Protein AF-A0A7V9J5T4-F1 (afdb_monomer)

Foldseek 3Di:
DDDDDDDDDDDDDDDDDDDDDDDDDDDDDDDDDDPDDDPPPDPDDDPQVQQVVLVCQLQVCLQVLNVVSNCVQALEDDPCSNVQSVVQCVQQQFPTKHKAWDGWDDDDQKIKIKIWIWTQGAQLGIDIDIAIWIKGWAQGDDPDDPDDPPDDDDDDDDDDDDDDDDDDPPPPPPRHTGIGTHDDVRRVPVPDHPQKHKHKDKAFADFAAAAEQVRHGCDDPPHDDQLLCDAPAVADKDFDACVRQVVVDHNRDHRDIAGPDHVRNVCGCQRRWGIKMWMFMAGNVRHGDDTPDIRPTGHHDHHYAHEDRVVAVVQQVVCVPDPDWDWDWDAPVVVRGTHYTGIPVSHDDRCHPPNDDDPPPVCVVVVVVVCVVVVDDQPRWDAFAQWDADPNDIDGDDVSDGDGIHD

Structure (mmCIF, N/CA/C/O backbone):
data_AF-A0A7V9J5T4-F1
#
_entry.id   AF-A0A7V9J5T4-F1
#
loop_
_atom_site.group_PDB
_atom_site.id
_atom_site.type_symbol
_atom_site.label_atom_id
_atom_site.label_alt_id
_atom_site.label_comp_id
_atom_site.label_asym_id
_atom_site.label_entity_id
_atom_site.label_seq_id
_atom_site.pdbx_PDB_ins_code
_atom_site.Cartn_x
_atom_site.Cartn_y
_atom_site.Cartn_z
_atom_site.occupancy
_atom_site.B_iso_or_equiv
_atom_site.auth_seq_id
_atom_site.auth_comp_id
_atom_site.auth_asym_id
_atom_site.auth_atom_id
_atom_site.pdbx_PDB_model_num
ATOM 1 N N . MET A 1 1 ? 25.854 46.232 -22.221 1.00 40.38 1 MET A N 1
ATOM 2 C CA . MET A 1 1 ? 24.834 47.131 -22.805 1.00 40.38 1 MET A CA 1
ATOM 3 C C . MET A 1 1 ? 23.547 46.991 -22.002 1.00 40.38 1 MET A C 1
ATOM 5 O O . MET A 1 1 ? 22.936 45.937 -22.045 1.00 40.38 1 MET A O 1
ATOM 9 N N . GLN A 1 2 ? 23.178 48.015 -21.228 1.00 36.19 2 GLN A N 1
ATOM 10 C CA . GLN A 1 2 ? 21.857 48.135 -20.599 1.00 36.19 2 GLN A CA 1
ATOM 11 C C . GLN A 1 2 ? 20.862 48.710 -21.616 1.00 36.19 2 GLN A C 1
ATOM 13 O O . GLN A 1 2 ? 21.178 49.712 -22.258 1.00 36.19 2 GLN A O 1
ATOM 18 N N . ARG A 1 3 ? 19.644 48.161 -21.698 1.00 32.38 3 ARG A N 1
ATOM 19 C CA . ARG A 1 3 ? 18.469 48.907 -22.174 1.00 32.38 3 ARG A CA 1
ATOM 20 C C . ARG A 1 3 ? 17.212 48.546 -21.379 1.00 32.38 3 ARG A C 1
ATOM 22 O O . ARG A 1 3 ? 16.911 47.384 -21.146 1.00 32.38 3 ARG A O 1
ATOM 29 N N . LYS A 1 4 ? 16.540 49.627 -20.977 1.00 33.69 4 LYS A N 1
ATOM 30 C CA . LYS A 1 4 ? 15.229 49.784 -20.332 1.00 33.69 4 LYS A CA 1
ATOM 31 C C . LYS A 1 4 ? 14.062 49.532 -21.301 1.00 33.69 4 LYS A C 1
ATOM 33 O O . LYS A 1 4 ? 14.189 49.834 -22.484 1.00 33.69 4 LYS A O 1
ATOM 38 N N . GLY A 1 5 ? 12.900 49.203 -20.729 1.00 31.53 5 GLY A N 1
ATOM 39 C CA . GLY A 1 5 ? 11.541 49.391 -21.280 1.00 31.53 5 GLY A CA 1
ATOM 40 C C . GLY A 1 5 ? 10.521 48.630 -20.415 1.00 31.53 5 GLY A C 1
ATOM 41 O O . GLY A 1 5 ? 10.559 47.413 -20.413 1.00 31.53 5 GLY A O 1
ATOM 42 N N . HIS A 1 6 ? 9.885 49.256 -19.415 1.00 32.28 6 HIS A N 1
ATOM 43 C CA . HIS A 1 6 ? 8.589 49.974 -19.424 1.00 32.28 6 HIS A CA 1
ATOM 44 C C . HIS A 1 6 ? 7.324 49.095 -19.512 1.00 32.28 6 HIS A C 1
ATOM 46 O O . HIS A 1 6 ? 7.025 48.559 -20.568 1.00 32.28 6 HIS A O 1
ATOM 52 N N . GLY A 1 7 ? 6.518 49.151 -18.438 1.00 29.00 7 GLY A N 1
ATOM 53 C CA . GLY A 1 7 ? 5.102 49.544 -18.513 1.00 29.00 7 GLY A CA 1
ATOM 54 C C . GLY A 1 7 ? 4.046 48.434 -18.468 1.00 29.00 7 GLY A C 1
ATOM 55 O O . GLY A 1 7 ? 3.905 47.678 -19.417 1.00 29.00 7 GLY A O 1
ATOM 56 N N . GLY A 1 8 ? 3.224 48.426 -17.412 1.00 29.02 8 GLY A N 1
ATOM 57 C CA . GLY A 1 8 ? 1.979 47.650 -17.356 1.00 29.02 8 GLY A CA 1
ATOM 58 C C . GLY A 1 8 ? 1.324 47.681 -15.975 1.00 29.02 8 GLY A C 1
ATOM 59 O O . GLY A 1 8 ? 1.499 46.760 -15.189 1.00 29.02 8 GLY A O 1
ATOM 60 N N . ALA A 1 9 ? 0.609 48.766 -15.670 1.00 32.34 9 ALA A N 1
ATOM 61 C CA . ALA A 1 9 ? -0.185 48.938 -14.455 1.00 32.34 9 ALA A CA 1
ATOM 62 C C . ALA A 1 9 ? -1.598 48.352 -14.635 1.00 32.34 9 ALA A C 1
ATOM 64 O O . ALA A 1 9 ? -2.225 48.584 -15.666 1.00 32.34 9 ALA A O 1
ATOM 65 N N . SER A 1 10 ? -2.117 47.657 -13.617 1.00 33.75 10 SER A N 1
ATOM 66 C CA . SER A 1 10 ? -3.553 47.395 -13.442 1.00 33.75 10 SER A CA 1
ATOM 67 C C . SER A 1 10 ? -4.063 48.214 -12.264 1.00 33.75 10 SER A C 1
ATOM 69 O O . SER A 1 10 ? -3.508 48.147 -11.169 1.00 33.75 10 SER A O 1
ATOM 71 N N . GLY A 1 11 ? -5.096 49.015 -12.515 1.00 29.91 11 GLY A N 1
ATOM 72 C CA . GLY A 1 11 ? -5.826 49.757 -11.497 1.00 29.91 11 GLY A CA 1
ATOM 73 C C . GLY A 1 11 ? -7.038 48.975 -10.999 1.00 29.91 11 GLY A C 1
ATOM 74 O O . GLY A 1 11 ? -7.661 48.236 -11.756 1.00 29.91 11 GLY A O 1
ATOM 75 N N . SER A 1 12 ? -7.410 49.200 -9.743 1.00 31.86 12 SER A N 1
ATOM 76 C CA . SER A 1 12 ? -8.804 49.118 -9.318 1.00 31.86 12 SER A CA 1
ATOM 77 C C . SER A 1 12 ? -9.057 50.171 -8.242 1.00 31.86 12 SER A C 1
ATOM 79 O O . SER A 1 12 ? -8.217 50.407 -7.372 1.00 31.86 12 SER A O 1
ATOM 81 N N . LEU A 1 13 ? -10.178 50.870 -8.401 1.00 30.12 13 LEU A N 1
ATOM 82 C CA . LEU A 1 13 ? -10.590 52.045 -7.645 1.00 30.12 13 LEU A CA 1
ATOM 83 C C . LEU A 1 13 ? -10.980 51.686 -6.205 1.00 30.12 13 LEU A C 1
ATOM 85 O O . LEU A 1 13 ? -11.769 50.773 -5.983 1.00 30.12 13 LEU A O 1
ATOM 89 N N . VAL A 1 14 ? -10.523 52.494 -5.248 1.00 30.91 14 VAL A N 1
ATOM 90 C CA . VAL A 1 14 ? -11.114 52.599 -3.907 1.00 30.91 14 VAL A CA 1
ATOM 91 C C . VAL A 1 14 ? -11.669 54.012 -3.770 1.00 30.91 14 VAL A C 1
ATOM 93 O O . VAL A 1 14 ? -10.933 54.994 -3.859 1.00 30.91 14 VAL A O 1
ATOM 96 N N . THR A 1 15 ? -12.985 54.113 -3.613 1.00 30.33 15 THR A N 1
ATOM 97 C CA . THR A 1 15 ? -13.700 55.376 -3.424 1.00 30.33 15 THR A CA 1
ATOM 98 C C . THR A 1 15 ? -13.662 55.780 -1.953 1.00 30.33 15 THR A C 1
ATOM 100 O O . THR A 1 15 ? -14.190 55.088 -1.088 1.00 30.33 15 THR A O 1
ATOM 103 N N . THR A 1 16 ? -13.054 56.933 -1.692 1.00 31.06 16 THR A N 1
ATOM 104 C CA . THR A 1 16 ? -13.080 57.664 -0.422 1.00 31.06 16 THR A CA 1
ATOM 105 C C . THR A 1 16 ? -14.406 58.409 -0.257 1.00 31.06 16 THR A C 1
ATOM 107 O O . THR A 1 16 ? -14.819 59.121 -1.171 1.00 31.06 16 THR A O 1
ATOM 110 N N . VAL A 1 17 ? -15.005 58.364 0.938 1.00 31.02 17 VAL A N 1
ATOM 111 C CA . VAL A 1 17 ? -15.858 59.452 1.443 1.00 31.02 17 VAL A CA 1
ATOM 112 C C . VAL A 1 17 ? -15.347 59.877 2.820 1.00 31.02 17 VAL A C 1
ATOM 114 O O . VAL A 1 17 ? -15.191 59.071 3.732 1.00 31.02 17 VAL A O 1
ATOM 117 N N . VAL A 1 18 ? -15.037 61.168 2.902 1.00 31.66 18 VAL A N 1
ATOM 118 C CA . VAL A 1 18 ? -14.583 61.951 4.058 1.00 31.66 18 VAL A CA 1
ATOM 119 C C . VAL A 1 18 ? -15.793 62.364 4.900 1.00 31.66 18 VAL A C 1
ATOM 121 O O . VAL A 1 18 ? -16.832 62.685 4.327 1.00 31.66 18 VAL A O 1
ATOM 124 N N . GLY A 1 19 ? -15.649 62.492 6.225 1.00 28.70 19 GLY A N 1
ATOM 125 C CA . GLY A 1 19 ? -16.577 63.341 6.982 1.00 28.70 19 GLY A CA 1
ATOM 126 C C . GLY A 1 19 ? -16.552 63.221 8.502 1.00 28.70 19 GLY A C 1
ATOM 127 O O . GLY A 1 19 ? -17.302 62.449 9.076 1.00 28.70 19 GLY A O 1
ATOM 128 N N . ALA A 1 20 ? -15.706 64.050 9.110 1.00 32.12 20 ALA A N 1
ATOM 129 C CA . ALA A 1 20 ? -15.640 64.494 10.504 1.00 32.12 20 ALA A CA 1
ATOM 130 C C . ALA A 1 20 ? -16.955 64.581 11.314 1.00 32.12 20 ALA A C 1
ATOM 132 O O . ALA A 1 20 ? -17.995 64.980 10.797 1.00 32.12 20 ALA A O 1
ATOM 133 N N . GLY A 1 21 ? -16.840 64.399 12.638 1.00 29.00 21 GLY A N 1
ATOM 134 C CA . GLY A 1 21 ? -17.819 64.922 13.597 1.00 29.00 21 GLY A CA 1
ATOM 135 C C . GLY A 1 21 ? -17.748 64.293 14.988 1.00 29.00 21 GLY A C 1
ATOM 136 O O . GLY A 1 21 ? -18.570 63.449 15.319 1.00 29.00 21 GLY A O 1
ATOM 137 N N . VAL A 1 22 ? -16.793 64.713 15.824 1.00 34.72 22 VAL A N 1
ATOM 138 C CA . VAL A 1 22 ? -16.816 64.421 17.269 1.00 34.72 22 VAL A CA 1
ATOM 139 C C . VAL A 1 22 ? -17.774 65.411 17.932 1.00 34.72 22 VAL A C 1
ATOM 141 O O . VAL A 1 22 ? -17.474 66.601 18.005 1.00 34.72 22 VAL A O 1
ATOM 144 N N . ALA A 1 23 ? -18.917 64.926 18.414 1.00 32.91 23 ALA A N 1
ATOM 145 C CA . ALA A 1 23 ? -19.819 65.670 19.286 1.00 32.91 23 ALA A CA 1
ATOM 146 C C . ALA A 1 23 ? -19.984 64.895 20.598 1.00 32.91 23 ALA A C 1
ATOM 148 O O . ALA A 1 23 ? -20.466 63.764 20.615 1.00 32.91 23 ALA A O 1
ATOM 149 N N . ALA A 1 24 ? -19.537 65.509 21.692 1.00 38.88 24 ALA A N 1
ATOM 150 C CA . ALA A 1 24 ? -19.714 65.011 23.046 1.00 38.88 24 ALA A CA 1
ATOM 151 C C . ALA A 1 24 ? -21.209 65.012 23.406 1.00 38.88 24 ALA A C 1
ATOM 153 O O . ALA A 1 24 ? -21.842 66.068 23.393 1.00 38.88 24 ALA A O 1
ATOM 154 N N . LEU A 1 25 ? -21.762 63.839 23.729 1.00 30.66 25 LEU A N 1
ATOM 155 C CA . LEU A 1 25 ? -23.130 63.695 24.218 1.00 30.66 25 LEU A CA 1
ATOM 156 C C . LEU A 1 25 ? -23.109 63.256 25.685 1.00 30.66 25 LEU A C 1
ATOM 158 O O . LEU A 1 25 ? -22.592 62.198 26.039 1.00 30.66 25 LEU A O 1
ATOM 162 N N . SER A 1 26 ? -23.659 64.122 26.526 1.00 32.84 26 SER A N 1
ATOM 163 C CA . SER A 1 26 ? -23.824 63.969 27.965 1.00 32.84 26 SER A CA 1
ATOM 164 C C . SER A 1 26 ? -24.678 62.744 28.317 1.00 32.84 26 SER A C 1
ATOM 166 O O . SER A 1 26 ? -25.794 62.594 27.823 1.00 32.84 26 SER A O 1
ATOM 168 N N . LEU A 1 27 ? -24.171 61.897 29.216 1.00 33.09 27 LEU A N 1
ATOM 169 C CA . LEU A 1 27 ? -24.907 60.795 29.840 1.00 33.09 27 LEU A CA 1
ATOM 170 C C . LEU A 1 27 ? -25.999 61.345 30.771 1.00 33.09 27 LEU A C 1
ATOM 172 O O . LEU A 1 27 ? -25.713 61.842 31.859 1.00 33.09 27 LEU A O 1
ATOM 176 N N . LEU A 1 28 ? -27.255 61.226 30.343 1.00 33.97 28 LEU A N 1
ATOM 177 C CA . LEU A 1 28 ? -28.441 61.361 31.186 1.00 33.97 28 LEU A CA 1
ATOM 178 C C . LEU A 1 28 ? -28.850 59.948 31.618 1.00 33.97 28 LEU A C 1
ATOM 180 O O . LEU A 1 28 ? -29.385 59.172 30.830 1.00 33.97 28 LEU A O 1
ATOM 184 N N . VAL A 1 29 ? -28.539 59.594 32.865 1.00 38.50 29 VAL A N 1
ATOM 185 C CA . VAL A 1 29 ? -28.971 58.336 33.486 1.00 38.50 29 VAL A CA 1
ATOM 186 C C . VAL A 1 29 ? -30.440 58.485 33.880 1.00 38.50 29 VAL A C 1
ATOM 188 O O . VAL A 1 29 ? -30.763 59.223 34.808 1.00 38.50 29 VAL A O 1
ATOM 191 N N . ALA A 1 30 ? -31.330 57.790 33.174 1.00 35.50 30 ALA A N 1
ATOM 192 C CA . ALA A 1 30 ? -32.702 57.559 33.614 1.00 35.50 30 ALA A CA 1
ATOM 193 C C . ALA A 1 30 ? -32.767 56.213 34.362 1.00 35.50 30 ALA A C 1
ATOM 195 O O . ALA A 1 30 ? -32.236 55.223 33.852 1.00 35.50 30 ALA A O 1
ATOM 196 N N . PRO A 1 31 ? -33.399 56.123 35.545 1.00 40.50 31 PRO A N 1
ATOM 197 C CA . PRO A 1 31 ? -33.589 54.843 36.212 1.00 40.50 31 PRO A CA 1
ATOM 198 C C . PRO A 1 31 ? -34.673 54.038 35.479 1.00 40.50 31 PRO A C 1
ATOM 200 O O . PRO A 1 31 ? -35.858 54.360 35.565 1.00 40.50 31 PRO A O 1
ATOM 203 N N . LEU A 1 32 ? -34.280 52.978 34.763 1.00 38.97 32 LEU A N 1
ATOM 204 C CA . LEU A 1 32 ? -35.211 51.907 34.408 1.00 38.97 32 LEU A CA 1
ATOM 205 C C . LEU A 1 32 ? -35.522 51.111 35.677 1.00 38.97 32 LEU A C 1
ATOM 207 O O . LEU A 1 32 ? -34.650 50.457 36.249 1.00 38.97 32 LEU A O 1
ATOM 211 N N . ALA A 1 33 ? -36.779 51.158 36.107 1.00 43.09 33 ALA A N 1
ATOM 212 C CA . ALA A 1 33 ? -37.317 50.208 37.062 1.00 43.09 33 ALA A CA 1
ATOM 213 C C . ALA A 1 33 ? -37.280 48.808 36.425 1.00 43.09 33 ALA A C 1
ATOM 215 O O . ALA A 1 33 ? -38.073 48.504 35.536 1.00 43.09 33 ALA A O 1
ATOM 216 N N . MET A 1 34 ? -36.339 47.966 36.857 1.00 39.31 34 MET A N 1
ATOM 217 C CA . MET A 1 34 ? -36.340 46.545 36.522 1.00 39.31 34 MET A CA 1
ATOM 218 C C . MET A 1 34 ? -37.432 45.855 37.337 1.00 39.31 34 MET A C 1
ATOM 220 O O . MET A 1 34 ? -37.253 45.539 38.511 1.00 39.31 34 MET A O 1
ATOM 224 N N . THR A 1 35 ? -38.585 45.621 36.721 1.00 44.94 35 THR A N 1
ATOM 225 C CA . THR A 1 35 ? -39.507 44.588 37.190 1.00 44.94 35 THR A CA 1
ATOM 226 C C . THR A 1 35 ? -38.848 43.238 36.932 1.00 44.94 35 THR A C 1
ATOM 228 O O . THR A 1 35 ? -38.707 42.829 35.783 1.00 44.94 35 THR A O 1
ATOM 231 N N . ALA A 1 36 ? -38.399 42.568 37.992 1.00 41.38 36 ALA A N 1
ATOM 232 C CA . ALA A 1 36 ? -37.922 41.194 37.920 1.00 41.38 36 ALA A CA 1
ATOM 233 C C . ALA A 1 36 ? -39.091 40.276 37.523 1.00 41.38 36 ALA A C 1
ATOM 235 O O . ALA A 1 36 ? -39.913 39.902 38.362 1.00 41.38 36 ALA A O 1
ATOM 236 N N . GLU A 1 37 ? -39.191 39.929 36.241 1.00 44.75 37 GLU A N 1
ATOM 237 C CA . GLU A 1 37 ? -39.992 38.784 35.817 1.00 44.75 37 GLU A CA 1
ATOM 238 C C . GLU A 1 37 ? -39.355 37.522 36.414 1.00 44.75 37 GLU A C 1
ATOM 240 O O . GLU A 1 37 ? -38.145 37.305 36.319 1.00 44.75 37 GLU A O 1
ATOM 245 N N . ARG A 1 38 ? -40.162 36.711 37.110 1.00 46.47 38 ARG A N 1
ATOM 246 C CA . ARG A 1 38 ? -39.708 35.432 37.675 1.00 46.47 38 ARG A CA 1
ATOM 247 C C . ARG A 1 38 ? -39.163 34.575 36.524 1.00 46.47 38 ARG A C 1
ATOM 249 O O . ARG A 1 38 ? -39.850 34.486 35.506 1.00 46.47 38 ARG A O 1
ATOM 256 N N . PRO A 1 39 ? -37.998 33.916 36.668 1.00 49.41 39 PRO A N 1
ATOM 257 C CA . PRO A 1 39 ? -37.514 33.002 35.645 1.00 49.41 39 PRO A CA 1
ATOM 258 C C . PRO A 1 39 ? -38.577 31.925 35.412 1.00 49.41 39 PRO A C 1
ATOM 260 O O . PRO A 1 39 ? -38.929 31.173 36.323 1.00 49.41 39 PRO A O 1
ATOM 263 N N . VAL A 1 40 ? -39.139 31.895 34.20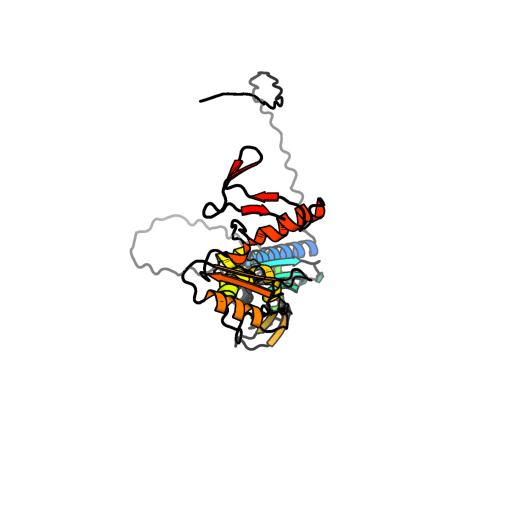4 1.00 52.97 40 VAL A N 1
ATOM 264 C CA . VAL A 1 40 ? -39.982 30.790 33.749 1.00 52.97 40 VAL A CA 1
ATOM 265 C C . VAL A 1 40 ? -39.062 29.578 33.669 1.00 52.97 40 VAL A C 1
ATOM 267 O O . VAL A 1 40 ? -38.124 29.568 32.877 1.00 52.97 40 VAL A O 1
ATOM 270 N N . ALA A 1 41 ? -39.282 28.593 34.539 1.00 53.06 41 ALA A N 1
ATOM 271 C CA . ALA A 1 41 ? -38.525 27.351 34.523 1.00 53.06 41 ALA A CA 1
ATOM 272 C C . ALA A 1 41 ? -38.708 26.680 33.156 1.00 53.06 41 ALA A C 1
ATOM 274 O O . ALA A 1 41 ? -39.831 26.346 32.771 1.00 53.06 41 ALA A O 1
ATOM 275 N N . THR A 1 42 ? -37.616 26.514 32.411 1.00 57.47 42 THR A N 1
ATOM 276 C CA . THR A 1 42 ? -37.603 25.735 31.174 1.00 57.47 42 THR A CA 1
ATOM 277 C C . THR A 1 42 ? -38.131 24.333 31.499 1.00 57.47 42 THR A C 1
ATOM 279 O O . THR A 1 42 ? -37.640 23.731 32.460 1.00 57.47 42 THR A O 1
ATOM 282 N N . PRO A 1 43 ? -39.138 23.802 30.780 1.00 65.44 43 PRO A N 1
ATOM 283 C CA . PRO A 1 43 ? -39.606 22.445 31.030 1.00 65.44 43 PRO A CA 1
ATOM 284 C C . PRO A 1 43 ? -38.436 21.475 30.855 1.00 65.44 43 PRO A C 1
ATOM 286 O O . PRO A 1 43 ? -37.651 21.608 29.913 1.00 65.44 43 PRO A O 1
ATOM 289 N N . ALA A 1 44 ? -38.302 20.530 31.787 1.00 67.69 44 ALA A N 1
ATOM 290 C CA . ALA A 1 44 ? -37.254 19.521 31.731 1.00 67.69 44 ALA A CA 1
ATOM 291 C C . ALA A 1 44 ? -37.314 18.777 30.382 1.00 67.69 44 ALA A C 1
ATOM 293 O O . ALA A 1 44 ? -38.416 18.508 29.886 1.00 67.69 44 ALA A O 1
ATOM 294 N N . PRO A 1 45 ? -36.159 18.461 29.770 1.00 77.94 45 PRO A N 1
ATOM 295 C CA . PRO A 1 45 ? -36.130 17.739 28.506 1.00 77.94 45 PRO A CA 1
ATOM 296 C C . PRO A 1 45 ? -36.859 16.399 28.643 1.00 77.94 45 PRO A C 1
ATOM 298 O O . PRO A 1 45 ? -36.844 15.771 29.703 1.00 77.94 45 PRO A O 1
ATOM 301 N N . SER A 1 46 ? -37.492 15.945 27.557 1.00 87.38 46 SER A N 1
ATOM 302 C CA . SER A 1 46 ? -38.068 14.597 27.535 1.00 87.38 46 SER A CA 1
ATOM 303 C C . SER A 1 46 ? -36.982 13.546 27.824 1.00 87.38 46 SER A C 1
ATOM 305 O O . SER A 1 46 ? -35.820 13.777 27.469 1.00 87.38 46 SER A O 1
ATOM 307 N N . PRO A 1 47 ? -37.325 12.380 28.405 1.00 88.31 47 PRO A N 1
ATOM 308 C CA . PRO A 1 47 ? -36.350 11.322 28.667 1.00 88.31 47 PRO A CA 1
ATOM 309 C C . PRO A 1 47 ? -35.526 10.944 27.432 1.00 88.31 47 PRO A C 1
ATOM 311 O O . PRO A 1 47 ? -34.317 10.789 27.537 1.00 88.31 47 PRO A O 1
ATOM 314 N N . ALA A 1 48 ? -36.147 10.898 26.249 1.00 91.56 48 ALA A N 1
ATOM 315 C CA . ALA A 1 48 ? -35.450 10.627 24.994 1.00 91.56 48 A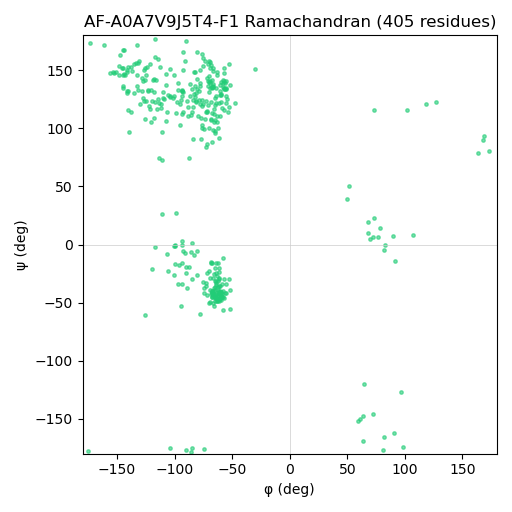LA A CA 1
ATOM 316 C C . ALA A 1 48 ? -34.379 11.685 24.668 1.00 91.56 48 ALA A C 1
ATOM 318 O O . ALA A 1 48 ? -33.272 11.329 24.281 1.00 91.56 48 ALA A O 1
ATOM 319 N N . VAL A 1 49 ? -34.672 12.974 24.872 1.00 93.19 49 VAL A N 1
ATOM 320 C CA . VAL A 1 49 ? -33.703 14.065 24.646 1.00 93.19 49 VAL A CA 1
ATOM 321 C C . VAL A 1 49 ? -32.561 14.006 25.663 1.00 93.19 49 VAL A C 1
ATOM 323 O O . VAL A 1 49 ? -31.408 14.209 25.298 1.00 93.19 49 VAL A O 1
ATOM 326 N N . ALA A 1 50 ? -32.861 13.699 26.927 1.00 93.19 50 ALA A N 1
ATOM 327 C CA . ALA A 1 50 ? -31.837 13.564 27.961 1.00 93.19 50 ALA A CA 1
ATOM 328 C C . ALA A 1 50 ? -30.910 12.361 27.706 1.00 93.19 50 ALA A C 1
ATOM 330 O O . ALA A 1 50 ? -29.694 12.497 27.805 1.00 93.19 50 ALA A O 1
ATOM 331 N N . VAL A 1 51 ? -31.473 11.207 27.331 1.00 95.94 51 VAL A N 1
ATOM 332 C CA . VAL A 1 51 ? -30.716 9.998 26.965 1.00 95.94 51 VAL A CA 1
ATOM 333 C C . VAL A 1 51 ? -29.848 10.248 25.733 1.00 95.94 51 VAL A C 1
ATOM 335 O O . VAL A 1 51 ? -28.665 9.915 25.757 1.00 95.94 51 VAL A O 1
ATOM 338 N N . ALA A 1 52 ? -30.404 10.871 24.687 1.00 96.56 52 ALA A N 1
ATOM 339 C CA . ALA A 1 52 ? -29.648 11.224 23.486 1.00 96.56 52 ALA A CA 1
ATOM 340 C C . ALA A 1 52 ? -28.454 12.127 23.821 1.00 96.56 52 ALA A C 1
ATOM 342 O O . ALA A 1 52 ? -27.343 11.833 23.402 1.00 96.56 52 ALA A O 1
ATOM 343 N N . ALA A 1 53 ? -28.650 13.155 24.655 1.00 96.56 53 ALA A N 1
ATOM 344 C CA . ALA A 1 53 ? -27.573 14.057 25.055 1.00 96.56 53 ALA A CA 1
ATOM 345 C C . ALA A 1 53 ? -26.439 13.344 25.818 1.00 96.56 53 ALA A C 1
ATOM 347 O O . ALA A 1 53 ? -25.267 13.642 25.593 1.00 96.56 53 ALA A O 1
ATOM 348 N N . VAL A 1 54 ? -26.765 12.390 26.703 1.00 97.06 54 VAL A N 1
ATOM 3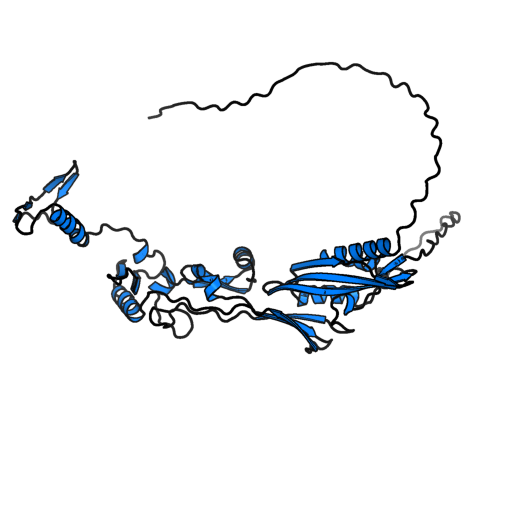49 C CA . VAL A 1 54 ? -25.747 11.593 27.414 1.00 97.06 54 VAL A CA 1
ATOM 350 C C . VAL A 1 54 ? -24.998 10.680 26.445 1.00 97.06 54 VAL A C 1
ATOM 352 O O . VAL A 1 54 ? -23.771 10.632 26.492 1.00 97.06 54 VAL A O 1
ATOM 355 N N . ALA A 1 55 ? -25.708 9.995 25.547 1.00 98.12 55 ALA A N 1
ATOM 356 C CA . ALA A 1 55 ? -25.087 9.116 24.561 1.00 98.12 55 ALA A CA 1
ATOM 357 C C . ALA A 1 55 ? -24.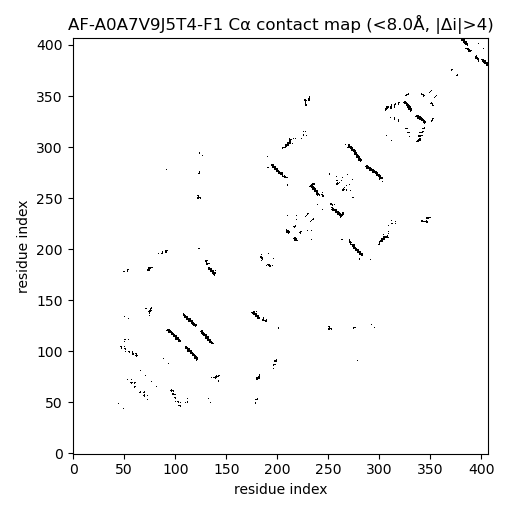205 9.887 23.565 1.00 98.12 55 ALA A C 1
ATOM 359 O O . ALA A 1 55 ? -23.069 9.489 23.331 1.00 98.12 55 ALA A O 1
ATOM 360 N N . GLU A 1 56 ? -24.674 11.018 23.030 1.00 98.25 56 GLU A N 1
ATOM 361 C CA . GLU A 1 56 ? -23.890 11.911 22.165 1.00 98.25 56 GLU A CA 1
ATOM 362 C C . GLU A 1 56 ? -22.643 12.445 22.879 1.00 98.25 56 GLU A C 1
ATOM 364 O O . GLU A 1 56 ? -21.554 12.459 22.304 1.00 98.25 56 GLU A O 1
ATOM 369 N N . GLY A 1 57 ? -22.783 12.847 24.147 1.00 98.19 57 GLY A N 1
ATOM 370 C CA . GLY A 1 57 ? -21.664 13.293 24.973 1.00 98.19 57 GLY A CA 1
ATOM 371 C C . GLY A 1 57 ? -20.621 12.195 25.183 1.00 98.19 57 GLY A C 1
ATOM 372 O O . GLY A 1 57 ? -19.431 12.440 24.982 1.00 98.19 57 GLY A O 1
ATOM 373 N N . TYR A 1 58 ? -21.066 10.984 25.531 1.00 98.44 58 TYR A N 1
ATOM 374 C CA . TYR A 1 58 ? -20.199 9.831 25.774 1.00 98.44 58 TYR A CA 1
ATOM 375 C C . TYR A 1 58 ? -19.487 9.375 24.496 1.00 98.44 58 TYR A C 1
ATOM 377 O O . TYR A 1 58 ? -18.261 9.320 24.464 1.00 98.44 58 TYR A O 1
ATOM 385 N N . LEU A 1 59 ? -20.232 9.120 23.417 1.00 98.50 59 LEU A N 1
ATOM 386 C CA . LEU A 1 59 ? -19.683 8.674 22.132 1.00 98.50 59 LEU A CA 1
ATOM 387 C C . LEU A 1 59 ? -18.784 9.737 21.491 1.00 98.50 59 LEU A C 1
ATOM 389 O O . LEU A 1 59 ? -17.749 9.418 20.908 1.00 98.50 59 LEU A O 1
ATOM 393 N N . GLY A 1 60 ? -19.145 11.014 21.634 1.00 98.31 60 GLY A N 1
ATOM 394 C CA . GLY A 1 60 ? -18.314 12.122 21.186 1.00 98.31 60 GLY A CA 1
ATOM 395 C C . GLY A 1 60 ? -17.005 12.226 21.971 1.00 98.31 60 GLY A C 1
ATOM 396 O O . GLY A 1 60 ? -15.971 12.517 21.374 1.00 98.31 60 GLY A O 1
ATOM 397 N N . ALA A 1 61 ? -17.032 12.005 23.290 1.00 98.25 61 ALA A N 1
ATOM 398 C CA . ALA A 1 61 ? -15.824 11.941 24.113 1.00 98.25 61 ALA A CA 1
ATOM 399 C C . ALA A 1 61 ? -14.952 10.736 23.739 1.00 98.25 61 ALA A C 1
ATOM 401 O O . ALA A 1 61 ? -13.749 10.904 23.541 1.00 98.25 61 ALA A O 1
ATOM 402 N N . TRP A 1 62 ? -15.565 9.570 23.522 1.00 98.00 62 TRP A N 1
ATOM 403 C CA . TRP A 1 62 ? -14.866 8.362 23.092 1.00 98.00 62 TRP A CA 1
ATOM 404 C C . TRP A 1 62 ? -14.161 8.540 21.747 1.00 98.00 62 TRP A C 1
ATOM 406 O O . TRP A 1 62 ? -12.971 8.260 21.641 1.00 98.00 62 TRP A O 1
ATOM 416 N N . GLY A 1 63 ? -14.828 9.126 20.748 1.00 97.62 63 GLY A N 1
ATOM 417 C CA . GLY A 1 63 ? -14.204 9.424 19.451 1.00 97.62 63 GLY A CA 1
ATOM 418 C C . GLY A 1 63 ? -13.028 10.413 19.518 1.00 97.62 63 GLY A C 1
ATOM 419 O O . GLY A 1 63 ? -12.255 10.508 18.572 1.00 97.62 63 GLY A O 1
ATOM 420 N N . ARG A 1 64 ? -12.872 11.157 20.624 1.00 97.31 64 ARG A N 1
ATOM 421 C CA . ARG A 1 64 ? -11.721 12.044 20.880 1.00 97.31 64 ARG A CA 1
ATOM 422 C C . ARG A 1 64 ? -10.668 11.427 21.810 1.00 97.31 64 ARG A C 1
ATOM 424 O O . ARG A 1 64 ? -9.695 12.108 22.115 1.00 97.31 64 ARG A O 1
ATOM 431 N N . GLY A 1 65 ? -10.880 10.203 22.297 1.00 96.56 65 GLY A N 1
ATOM 432 C CA . GLY A 1 65 ? -10.035 9.580 23.320 1.00 96.56 65 GLY A CA 1
ATOM 433 C C . GLY A 1 65 ? -10.127 10.247 24.700 1.00 96.56 65 GLY A C 1
ATOM 434 O O . GLY A 1 65 ? -9.228 10.100 25.519 1.00 96.56 65 GLY A O 1
ATOM 435 N N . ASP A 1 66 ? -11.188 11.011 24.976 1.00 97.44 66 ASP A N 1
ATOM 436 C CA . ASP A 1 66 ? -11.366 11.727 26.244 1.00 97.44 66 ASP A CA 1
ATOM 437 C C . ASP A 1 66 ? -12.048 10.828 27.289 1.00 97.44 66 ASP A C 1
ATOM 439 O O . ASP A 1 66 ? -13.236 10.976 27.601 1.00 97.44 66 ASP A O 1
ATOM 443 N N . LEU A 1 67 ? -11.274 9.876 27.825 1.00 95.56 67 LEU A N 1
ATOM 444 C CA . LEU A 1 67 ? -11.744 8.911 28.828 1.00 95.56 67 LEU A CA 1
ATOM 445 C C . LEU A 1 67 ? -12.220 9.597 30.117 1.00 95.56 67 LEU A C 1
ATOM 447 O O . LEU A 1 67 ? -13.161 9.138 30.761 1.00 95.56 67 LEU A O 1
ATOM 451 N N . THR A 1 68 ? -11.650 10.758 30.459 1.00 95.25 68 THR A N 1
ATOM 452 C CA . THR A 1 68 ? -12.089 11.542 31.624 1.00 95.25 68 THR A CA 1
ATOM 453 C C . THR A 1 68 ? -13.530 12.020 31.450 1.00 95.25 68 THR A C 1
ATOM 455 O O . THR A 1 68 ? -14.358 11.829 32.344 1.00 95.25 68 THR A O 1
ATOM 458 N N . SER A 1 69 ? -13.862 12.598 30.292 1.00 96.31 69 SER A N 1
ATOM 459 C CA . SER A 1 69 ? -15.238 13.010 29.991 1.00 96.31 69 SER A CA 1
ATOM 460 C C . SER A 1 69 ? -16.200 11.822 29.913 1.00 96.31 69 SER A C 1
ATOM 462 O O . SER A 1 69 ? -17.346 11.949 30.346 1.00 96.31 69 SER A O 1
ATOM 464 N N . MET A 1 70 ? -15.753 10.666 29.411 1.00 97.38 70 MET A N 1
ATOM 465 C CA . MET A 1 70 ? -16.560 9.440 29.406 1.00 97.38 70 MET A CA 1
ATOM 466 C C . MET A 1 70 ? -16.894 8.981 30.827 1.00 97.38 70 MET A C 1
ATOM 468 O O . MET A 1 70 ? -18.061 8.737 31.134 1.00 97.38 70 MET A O 1
ATOM 472 N N . THR A 1 71 ? -15.895 8.936 31.710 1.00 95.38 71 THR A N 1
ATOM 473 C CA . THR A 1 71 ? -16.038 8.500 33.104 1.00 95.38 71 THR A CA 1
ATOM 474 C C . THR A 1 71 ? -17.043 9.352 33.885 1.00 95.38 71 THR A C 1
ATOM 476 O O . THR A 1 71 ? -17.811 8.824 34.688 1.00 95.38 71 THR A O 1
ATOM 479 N N . LEU A 1 72 ? -17.139 10.657 33.599 1.00 93.38 72 LEU A N 1
ATOM 480 C CA . LEU A 1 72 ? -18.136 11.546 34.219 1.00 93.38 72 LEU A CA 1
ATOM 481 C C . LEU A 1 72 ? -19.594 11.202 33.868 1.00 93.38 72 LEU A C 1
ATOM 483 O O . LEU A 1 72 ? -20.511 11.639 34.579 1.00 93.38 72 LEU A O 1
ATOM 487 N N . LEU A 1 73 ? -19.807 10.458 32.780 1.00 95.69 73 LEU A N 1
ATOM 488 C CA . LEU A 1 73 ? -21.114 10.046 32.268 1.00 95.69 73 LEU A CA 1
ATOM 489 C C . LEU A 1 73 ? -21.477 8.600 32.641 1.00 95.69 73 LEU A C 1
ATOM 491 O O . LEU A 1 73 ? -22.582 8.164 32.316 1.00 95.69 73 LEU A O 1
ATOM 495 N N . LEU A 1 74 ? -20.597 7.871 33.334 1.00 95.00 74 LEU A N 1
ATOM 496 C CA . LEU A 1 74 ? -20.861 6.509 33.800 1.00 95.00 74 LEU A CA 1
ATOM 497 C C . LEU A 1 74 ? -21.759 6.489 35.044 1.00 95.00 74 LEU A C 1
ATOM 499 O O . LEU A 1 74 ? -21.744 7.409 35.866 1.00 95.00 74 LEU A O 1
ATOM 503 N N . SER A 1 75 ? -22.539 5.418 35.199 1.00 93.31 75 SER A N 1
ATOM 504 C CA . SER A 1 75 ? -23.312 5.160 36.422 1.00 93.31 75 SER A CA 1
ATOM 505 C C . SER A 1 75 ? -22.408 4.721 37.579 1.00 93.31 75 SER A C 1
ATOM 507 O O . SER A 1 75 ? -22.646 5.065 38.736 1.00 93.31 75 SER A O 1
ATOM 509 N N . ALA A 1 76 ? -21.365 3.961 37.251 1.00 90.50 76 ALA A N 1
ATOM 510 C CA . ALA A 1 76 ? -20.263 3.551 38.108 1.00 90.50 76 ALA A CA 1
ATOM 511 C C . ALA A 1 76 ? -19.042 3.309 37.214 1.00 90.50 76 ALA A C 1
ATOM 513 O O . ALA A 1 76 ? -19.222 2.884 36.075 1.00 90.50 76 ALA A O 1
ATOM 514 N N . THR A 1 77 ? -17.835 3.562 37.718 1.00 89.38 77 THR A N 1
ATOM 515 C CA . THR A 1 77 ? -16.589 3.353 36.965 1.00 89.38 77 THR A CA 1
ATOM 516 C C . THR A 1 77 ? -16.019 1.966 37.267 1.00 89.38 77 THR A C 1
ATOM 518 O O . THR A 1 77 ? -15.597 1.723 38.401 1.00 89.38 77 THR A O 1
ATOM 521 N N . PRO A 1 78 ? -16.008 1.044 36.294 1.00 90.25 78 PRO A N 1
ATOM 522 C CA . PRO A 1 78 ? -15.300 -0.226 36.406 1.00 90.25 78 PRO A CA 1
ATOM 523 C C . PRO A 1 78 ? -13.786 -0.003 36.532 1.00 90.25 78 PRO A C 1
ATOM 525 O O . PRO A 1 78 ? -13.260 0.927 35.919 1.00 90.25 78 PRO A O 1
ATOM 528 N N . PRO A 1 79 ? -13.065 -0.844 37.293 1.00 88.50 79 PRO A N 1
ATOM 529 C CA . PRO A 1 79 ? -11.626 -0.680 37.505 1.00 88.50 79 PRO A CA 1
ATOM 530 C C . PRO A 1 79 ? -10.793 -0.880 36.230 1.00 88.50 79 PRO A C 1
ATOM 532 O O . PRO A 1 79 ? -9.693 -0.350 36.135 1.00 88.50 79 PRO A O 1
ATOM 535 N N . ASP A 1 80 ? -11.311 -1.638 35.268 1.00 89.19 80 ASP A N 1
ATOM 536 C CA . ASP A 1 80 ? -10.693 -1.975 33.985 1.00 89.19 80 ASP A CA 1
ATOM 537 C C . ASP A 1 80 ? -11.099 -1.026 32.848 1.00 89.19 80 ASP A C 1
ATOM 539 O O . ASP A 1 80 ? -10.628 -1.185 31.727 1.00 89.19 80 ASP A O 1
ATOM 543 N N . PHE A 1 81 ? -11.954 -0.032 33.118 1.00 94.88 81 PHE A N 1
ATOM 544 C CA . PHE A 1 81 ? -12.529 0.830 32.086 1.00 94.88 81 PHE A CA 1
ATOM 545 C C . PHE A 1 81 ? -11.463 1.556 31.260 1.00 94.88 81 PHE A C 1
ATOM 547 O O . PHE A 1 81 ? -11.452 1.412 30.038 1.00 94.88 81 PHE A O 1
ATOM 554 N N . ASP A 1 82 ? -10.569 2.309 31.906 1.00 94.50 82 ASP A N 1
ATOM 555 C CA . ASP A 1 82 ? -9.547 3.086 31.195 1.00 94.50 82 ASP A CA 1
ATOM 556 C C . ASP A 1 82 ? -8.577 2.148 30.461 1.00 94.50 82 ASP A C 1
ATOM 558 O O . ASP A 1 82 ? -8.366 2.278 29.255 1.00 94.50 82 ASP A O 1
ATOM 562 N N . THR A 1 83 ? -8.077 1.128 31.169 1.00 94.19 83 THR A N 1
ATOM 563 C CA . THR A 1 83 ? -7.119 0.154 30.630 1.00 94.19 83 THR A CA 1
ATOM 564 C C . THR A 1 83 ? -7.663 -0.588 29.415 1.00 94.19 83 THR A C 1
ATOM 566 O O . THR A 1 83 ? -6.937 -0.743 28.440 1.00 94.19 83 THR A O 1
ATOM 569 N N . LEU A 1 84 ? -8.930 -1.014 29.426 1.00 95.62 84 LEU A N 1
ATOM 570 C CA . LEU A 1 84 ? -9.510 -1.742 28.299 1.00 95.62 84 LEU A CA 1
ATOM 571 C C . LEU A 1 84 ? -9.650 -0.856 27.053 1.00 95.62 84 LEU A C 1
ATOM 573 O O . LEU A 1 84 ? -9.376 -1.320 25.949 1.00 95.62 84 LEU A O 1
ATOM 577 N N . HIS A 1 85 ? -10.048 0.414 27.201 1.00 97.38 85 HIS A N 1
ATOM 578 C CA . HIS A 1 85 ? -10.148 1.326 26.054 1.00 97.38 85 HIS A CA 1
ATOM 579 C C . HIS A 1 85 ? -8.772 1.637 25.458 1.00 97.38 85 HIS A C 1
ATOM 581 O O . HIS A 1 85 ? -8.629 1.623 24.235 1.00 97.38 85 HIS A O 1
ATOM 587 N N . GLU A 1 86 ? -7.772 1.894 26.304 1.00 95.88 86 GLU A N 1
ATOM 588 C CA . GLU A 1 86 ? -6.392 2.136 25.872 1.00 95.88 86 GLU A CA 1
ATOM 589 C C . GLU A 1 86 ? -5.808 0.902 25.178 1.00 95.88 86 GLU A C 1
ATOM 591 O O . GLU A 1 86 ? -5.313 1.002 24.055 1.00 95.88 86 GLU A O 1
ATOM 596 N N . GLN A 1 87 ? -5.954 -0.273 25.797 1.00 95.75 87 GLN A N 1
ATOM 597 C CA . GLN A 1 87 ? -5.471 -1.537 25.256 1.00 95.75 87 GLN A CA 1
ATOM 598 C C . GLN A 1 87 ? -6.113 -1.857 23.904 1.00 95.75 87 GLN A C 1
ATOM 600 O O . GLN A 1 87 ? -5.402 -2.227 22.976 1.00 95.75 87 GLN A O 1
ATOM 605 N N . ILE A 1 88 ? -7.432 -1.699 23.759 1.00 97.56 88 ILE A N 1
ATOM 606 C CA . ILE A 1 88 ? -8.116 -1.948 22.483 1.00 97.56 88 ILE A CA 1
ATOM 607 C C . ILE A 1 88 ? -7.653 -0.955 21.414 1.00 97.56 88 ILE A C 1
ATOM 609 O O . ILE A 1 88 ? -7.396 -1.365 20.285 1.00 97.56 88 ILE A O 1
ATOM 613 N N . ALA A 1 89 ? -7.520 0.334 21.742 1.00 97.38 89 ALA A N 1
ATOM 614 C CA . ALA A 1 89 ? -7.046 1.330 20.782 1.00 97.38 89 ALA A CA 1
ATOM 615 C C . ALA A 1 89 ? -5.621 1.017 20.291 1.00 97.38 89 ALA A C 1
ATOM 617 O O . ALA A 1 89 ? -5.343 1.125 19.096 1.00 97.38 89 ALA A O 1
ATOM 618 N N . GLU A 1 90 ? -4.745 0.579 21.196 1.00 96.88 90 GLU A N 1
ATOM 619 C CA . GLU A 1 90 ? -3.374 0.180 20.883 1.00 96.88 90 GLU A CA 1
ATOM 620 C C . GLU A 1 90 ? -3.317 -1.129 20.077 1.00 96.88 90 GLU A C 1
ATOM 622 O O . GLU A 1 90 ? -2.694 -1.166 19.019 1.00 96.88 90 GLU A O 1
ATOM 627 N N . GLN A 1 91 ? -3.998 -2.190 20.529 1.00 97.06 91 GLN A N 1
ATOM 628 C CA . GLN A 1 91 ? -3.977 -3.527 19.911 1.00 97.06 91 GLN A CA 1
ATOM 629 C C . GLN A 1 91 ? -4.700 -3.598 18.559 1.00 97.06 91 GLN A C 1
ATOM 631 O O . GLN A 1 91 ? -4.437 -4.502 17.759 1.00 97.06 91 GLN A O 1
ATOM 636 N N . LEU A 1 92 ? -5.627 -2.674 18.306 1.00 98.00 92 LEU A N 1
ATOM 637 C CA . LEU A 1 92 ? -6.251 -2.485 16.997 1.00 98.00 92 LEU A CA 1
ATOM 638 C C . LEU A 1 92 ? -5.506 -1.477 16.117 1.00 98.00 92 LEU A C 1
ATOM 640 O O . LEU A 1 92 ? -5.870 -1.326 14.954 1.00 98.00 92 LEU A O 1
ATOM 644 N N . HIS A 1 93 ? -4.498 -0.781 16.652 1.00 96.88 93 HIS A N 1
ATOM 645 C CA . HIS A 1 93 ? -3.803 0.310 15.967 1.00 96.88 93 HIS A CA 1
ATOM 646 C C . HIS A 1 93 ? -4.780 1.362 15.406 1.00 96.88 93 HIS A C 1
ATOM 648 O O . HIS A 1 93 ? -4.744 1.705 14.223 1.00 96.88 93 HIS A O 1
ATOM 654 N N . VAL A 1 94 ? -5.696 1.844 16.253 1.00 97.69 94 VAL A N 1
ATOM 655 C CA . VAL A 1 94 ? -6.728 2.815 15.858 1.00 97.69 94 VAL A CA 1
ATOM 656 C C . VAL A 1 94 ? -6.097 4.181 15.597 1.00 97.69 94 VAL A C 1
ATOM 658 O O . VAL A 1 94 ? -5.548 4.803 16.504 1.00 97.69 94 VAL A O 1
ATOM 661 N N . GLU A 1 95 ? -6.245 4.691 14.377 1.00 95.62 95 GLU A N 1
ATOM 662 C CA . GLU A 1 95 ? -5.806 6.042 14.006 1.00 95.62 95 GLU A CA 1
ATOM 663 C C . GLU A 1 95 ? -6.901 7.081 14.242 1.00 95.62 95 GLU A C 1
ATOM 665 O O . GLU A 1 95 ? -6.643 8.207 14.678 1.00 95.62 95 GLU A O 1
ATOM 670 N N . ALA A 1 96 ? -8.147 6.698 13.968 1.00 97.06 96 ALA A N 1
ATOM 671 C CA . ALA A 1 96 ? -9.316 7.523 14.205 1.00 97.06 96 ALA A CA 1
ATOM 672 C C . ALA A 1 96 ? -10.531 6.659 14.542 1.00 97.06 96 ALA A C 1
ATOM 674 O O . ALA A 1 96 ? -10.717 5.568 14.010 1.00 97.06 96 ALA A O 1
ATOM 675 N N . ALA A 1 97 ? -11.398 7.175 15.410 1.00 98.00 97 ALA A N 1
ATOM 676 C CA . ALA A 1 97 ? -12.656 6.532 15.752 1.00 98.00 97 ALA A CA 1
ATOM 677 C C . ALA A 1 97 ? -13.800 7.540 15.681 1.00 98.00 97 ALA A C 1
ATOM 679 O O . ALA A 1 97 ? -13.722 8.649 16.216 1.00 98.00 97 ALA A O 1
ATOM 680 N N . ARG A 1 98 ? -14.895 7.152 15.029 1.00 98.44 98 ARG A N 1
ATOM 681 C CA . ARG A 1 98 ? -16.139 7.919 15.008 1.00 98.44 98 ARG A CA 1
ATOM 682 C C . ARG A 1 98 ? -17.311 7.042 15.390 1.00 98.44 98 ARG A C 1
ATOM 684 O O . ARG A 1 98 ? -17.507 5.970 14.832 1.00 98.44 98 ARG A O 1
ATOM 691 N N . PHE A 1 99 ? -18.126 7.559 16.297 1.00 98.44 99 PHE A N 1
ATOM 692 C CA . PHE A 1 99 ? -19.295 6.871 16.817 1.00 98.44 99 PHE A CA 1
ATOM 693 C C . PHE A 1 99 ? -20.534 7.721 16.567 1.00 98.44 99 PHE A C 1
ATOM 695 O O . PHE A 1 99 ? -20.620 8.864 17.021 1.00 98.44 99 PHE A O 1
ATOM 702 N N . LEU A 1 100 ? -21.479 7.178 15.808 1.00 98.12 100 LEU A N 1
ATOM 703 C CA . LEU A 1 100 ? -22.689 7.867 15.380 1.00 98.12 100 LEU A CA 1
ATOM 704 C C . LEU A 1 100 ? -23.887 7.302 16.152 1.00 98.12 100 LEU A C 1
ATOM 706 O O . LEU A 1 100 ? -24.301 6.174 15.872 1.00 98.12 100 LEU A O 1
ATOM 710 N N . PRO A 1 101 ? -24.447 8.040 17.129 1.00 98.06 101 PRO A N 1
ATOM 711 C CA . PRO A 1 101 ? -25.611 7.574 17.871 1.00 98.06 101 PRO A CA 1
ATOM 712 C C . PRO A 1 101 ? -26.846 7.480 16.975 1.00 98.06 101 PRO A C 1
ATOM 714 O O . PRO A 1 101 ? -27.141 8.370 16.176 1.00 98.06 101 PRO A O 1
ATOM 717 N N . GLY A 1 102 ? -27.600 6.403 17.157 1.00 97.62 102 GLY A N 1
ATOM 718 C CA . GLY A 1 102 ? -28.944 6.224 16.632 1.00 97.62 102 GLY A CA 1
ATOM 719 C C . GLY A 1 102 ? -30.026 6.730 17.597 1.00 97.62 102 GLY A C 1
ATOM 720 O O . GLY A 1 102 ? -29.737 7.276 18.663 1.00 97.62 102 GLY A O 1
ATOM 721 N N . PRO A 1 103 ? -31.310 6.553 17.244 1.00 96.81 103 PRO A N 1
ATOM 722 C CA . PRO A 1 103 ? -32.419 7.019 18.069 1.00 96.81 103 PRO A CA 1
ATOM 723 C C . PRO A 1 103 ? -32.512 6.242 19.400 1.00 96.81 103 PRO A C 1
ATOM 725 O O . PRO A 1 103 ? -32.461 5.008 19.387 1.00 96.81 103 PRO A O 1
ATOM 728 N N . PRO A 1 104 ? -32.709 6.928 20.545 1.00 97.19 104 PRO A N 1
ATOM 729 C CA . PRO A 1 104 ? -32.790 6.288 21.855 1.00 97.19 104 PRO A CA 1
ATOM 730 C C . PRO A 1 104 ? -34.084 5.490 22.036 1.00 97.19 104 PRO A C 1
ATOM 732 O O . PRO A 1 104 ? -35.175 5.938 21.680 1.00 97.19 104 PRO A O 1
ATOM 735 N N . GLN A 1 105 ? -33.965 4.329 22.675 1.00 96.62 105 GLN A N 1
ATOM 736 C CA . GLN A 1 105 ? -35.072 3.447 23.035 1.00 96.62 105 GLN A CA 1
ATOM 737 C C . GLN A 1 105 ? -35.236 3.454 24.555 1.00 96.62 105 GLN A C 1
ATOM 739 O O . GLN A 1 105 ? -34.518 2.760 25.271 1.00 96.62 105 GLN A O 1
ATOM 744 N N . VAL A 1 106 ? -36.157 4.279 25.057 1.00 95.19 106 VAL A N 1
ATOM 745 C CA . VAL A 1 106 ? -36.375 4.465 26.500 1.00 95.19 106 VAL A CA 1
ATOM 746 C C . VAL A 1 106 ? -37.477 3.531 27.000 1.00 95.19 106 VAL A C 1
ATOM 748 O O . VAL A 1 106 ? -38.564 3.486 26.427 1.00 95.19 106 VAL A O 1
ATOM 751 N N . SER A 1 107 ? -37.215 2.829 28.101 1.00 92.50 107 SER A N 1
ATOM 752 C CA . SER A 1 107 ? -38.149 1.923 28.769 1.00 92.50 107 SER A CA 1
ATOM 753 C C . SER A 1 107 ? -38.052 2.073 30.290 1.00 92.50 107 SER A C 1
ATOM 755 O O . SER A 1 107 ? -37.214 1.452 30.944 1.00 92.50 107 SER A O 1
ATOM 757 N N . GLY A 1 108 ? -38.945 2.878 30.872 1.00 90.38 108 GLY A N 1
ATOM 758 C CA . GLY A 1 108 ? -38.951 3.145 32.312 1.00 90.38 108 GLY A CA 1
ATOM 759 C C . GLY A 1 108 ? -37.687 3.888 32.750 1.00 90.38 108 GLY A C 1
ATOM 760 O O . GLY A 1 108 ? -37.425 4.987 32.267 1.00 90.38 108 GLY A O 1
ATOM 761 N N . GLU A 1 109 ? -36.919 3.278 33.652 1.00 91.25 109 GLU A N 1
ATOM 762 C CA . GLU A 1 109 ? -35.642 3.802 34.168 1.00 91.25 109 GLU A CA 1
ATOM 763 C C . GLU A 1 109 ? -34.418 3.287 33.390 1.00 91.25 109 GLU A C 1
ATOM 765 O O . GLU A 1 109 ? -33.288 3.617 33.737 1.00 91.25 109 GLU A O 1
ATOM 770 N N . GLY A 1 110 ? -34.629 2.495 32.334 1.00 95.31 110 GLY A N 1
ATOM 771 C CA . GLY A 1 110 ? -33.583 2.033 31.424 1.00 95.31 110 GLY A CA 1
ATOM 772 C C . GLY A 1 110 ? -33.735 2.635 30.030 1.00 95.31 110 GLY A C 1
ATOM 773 O O . GLY A 1 110 ? -34.840 2.967 29.591 1.00 95.31 110 GLY A O 1
ATOM 774 N N . ALA A 1 111 ? -32.629 2.760 29.310 1.00 97.06 111 ALA A N 1
ATOM 775 C CA . ALA A 1 111 ? -32.630 3.122 27.904 1.00 97.06 111 ALA A CA 1
ATOM 776 C C . ALA A 1 111 ? -31.493 2.428 27.152 1.00 97.06 111 ALA A C 1
ATOM 778 O O . ALA A 1 111 ? -30.444 2.144 27.722 1.00 97.06 111 ALA A O 1
ATOM 779 N N . VAL A 1 112 ? -31.699 2.187 25.860 1.00 98.00 112 VAL A N 1
ATOM 780 C CA . VAL A 1 112 ? -30.666 1.675 24.955 1.00 98.00 112 VAL A CA 1
ATOM 781 C C . VAL A 1 112 ? -30.503 2.641 23.792 1.00 98.00 112 VAL A C 1
ATOM 783 O O . VAL A 1 112 ? -31.490 3.061 23.184 1.00 98.00 112 VAL A O 1
ATOM 786 N N . VAL A 1 113 ? -29.261 2.986 23.469 1.00 98.44 113 VAL A N 1
ATOM 787 C CA . VAL A 1 113 ? -28.916 3.795 22.297 1.00 98.44 113 VAL A CA 1
ATOM 788 C C . VAL A 1 113 ? -28.037 2.953 21.374 1.00 98.44 113 VAL A C 1
ATOM 790 O O . VAL A 1 113 ? -26.891 2.676 21.733 1.00 98.44 113 VAL A O 1
ATOM 793 N N . PRO A 1 114 ? -28.541 2.500 20.211 1.00 98.44 114 PRO A N 1
ATOM 794 C CA . PRO A 1 114 ? -27.683 1.879 19.211 1.00 98.44 114 PRO A CA 1
ATOM 795 C C . PRO A 1 114 ? -26.725 2.928 18.644 1.00 98.44 114 PRO A C 1
ATOM 797 O O . PRO A 1 114 ? -27.069 4.109 18.591 1.00 98.44 114 PRO A O 1
ATOM 800 N N . PHE A 1 115 ? -25.550 2.515 18.191 1.00 98.56 115 PHE A N 1
ATOM 801 C CA . PHE A 1 115 ? -24.630 3.404 17.491 1.00 98.56 115 PHE A CA 1
ATOM 802 C C . PHE A 1 115 ? -23.872 2.663 16.399 1.00 98.56 115 PHE A C 1
ATOM 804 O O . PHE A 1 115 ? -23.614 1.467 16.511 1.00 98.56 115 PHE A O 1
ATOM 811 N N . GLU A 1 116 ? -23.483 3.397 15.365 1.00 98.69 116 GLU A N 1
ATOM 812 C CA . GLU A 1 116 ? -22.539 2.914 14.366 1.00 98.69 116 GLU A CA 1
ATOM 813 C C . GLU A 1 116 ? -21.131 3.367 14.745 1.00 98.69 116 GLU A C 1
ATOM 815 O O . GLU A 1 116 ? -20.880 4.561 14.926 1.00 98.69 116 GLU A O 1
ATOM 820 N N . ALA A 1 117 ? -20.218 2.414 14.871 1.00 98.56 117 ALA A N 1
ATOM 821 C CA . ALA A 1 117 ? -18.803 2.657 15.075 1.00 98.56 117 ALA A CA 1
ATOM 822 C C . ALA A 1 117 ? -18.075 2.575 13.737 1.00 98.56 117 ALA A C 1
ATOM 824 O O . ALA A 1 117 ? -18.280 1.624 12.989 1.00 98.56 117 ALA A O 1
ATOM 825 N N . ASN A 1 118 ? -17.219 3.551 13.459 1.00 98.56 118 ASN A N 1
ATOM 826 C CA . ASN A 1 118 ? -16.324 3.591 12.310 1.00 98.56 118 ASN A CA 1
ATOM 827 C C . ASN A 1 118 ? -14.903 3.801 12.841 1.00 98.56 118 ASN A C 1
ATOM 829 O O . ASN A 1 118 ? -14.602 4.878 13.361 1.00 98.56 118 ASN A O 1
ATOM 833 N N . LEU A 1 119 ? -14.075 2.761 12.777 1.00 98.38 119 LEU A N 1
ATOM 834 C CA . LEU A 1 119 ? -12.699 2.761 13.272 1.00 98.38 119 LEU A CA 1
ATOM 835 C C . LEU A 1 119 ? -11.751 2.667 12.081 1.00 98.38 119 LEU A C 1
ATOM 837 O O . LEU A 1 119 ? -11.804 1.692 11.339 1.00 98.38 119 LEU A O 1
ATOM 841 N N . ASP A 1 120 ? -10.882 3.655 11.919 1.00 97.69 120 ASP A N 1
ATOM 842 C CA . ASP A 1 120 ? -9.801 3.622 10.939 1.00 97.69 120 ASP A CA 1
ATOM 843 C C . ASP A 1 120 ? -8.606 2.907 11.581 1.00 97.69 120 ASP A C 1
ATOM 845 O O . ASP A 1 120 ? -8.040 3.397 12.563 1.00 97.69 120 ASP A O 1
ATOM 849 N N . LEU A 1 121 ? -8.286 1.712 11.078 1.00 97.75 121 LEU A N 1
ATOM 850 C CA . LEU A 1 121 ? -7.202 0.870 11.580 1.00 97.75 121 LEU A CA 1
ATOM 851 C C . LEU A 1 121 ? -5.979 1.015 10.673 1.00 97.75 121 LEU A C 1
ATOM 853 O O . LEU A 1 121 ? -6.089 0.832 9.453 1.00 97.75 121 LEU A O 1
ATOM 857 N N . ALA A 1 122 ? -4.824 1.307 11.271 1.00 95.50 122 ALA A N 1
ATOM 858 C CA . ALA A 1 122 ? -3.586 1.591 10.554 1.00 95.50 122 ALA A CA 1
ATOM 859 C C . ALA A 1 122 ? -3.243 0.477 9.545 1.00 95.50 122 ALA A C 1
ATOM 861 O O . ALA A 1 122 ? -3.051 -0.688 9.909 1.00 95.50 122 ALA A O 1
ATOM 862 N N . GLY A 1 123 ? -3.180 0.821 8.255 1.00 94.88 123 GLY A N 1
ATOM 863 C CA . GLY A 1 123 ? -2.810 -0.107 7.184 1.00 94.88 123 GLY A CA 1
ATOM 864 C C . GLY A 1 123 ? -3.807 -1.240 6.890 1.00 94.88 123 GLY A C 1
ATOM 865 O O . GLY A 1 123 ? -3.454 -2.151 6.133 1.00 94.88 123 GLY A O 1
ATOM 866 N N . LEU A 1 124 ? -5.015 -1.211 7.467 1.00 96.62 124 LEU A N 1
ATOM 867 C CA . LEU A 1 124 ? -6.127 -2.139 7.187 1.00 96.62 124 LEU A CA 1
ATOM 868 C C . LEU A 1 124 ? -7.382 -1.420 6.665 1.00 96.62 124 LEU A C 1
ATOM 870 O O . LEU A 1 124 ? -8.202 -2.029 5.975 1.00 96.62 124 LEU A O 1
ATOM 874 N N . GLY A 1 125 ? -7.503 -0.117 6.927 1.00 95.19 125 GLY A N 1
ATOM 875 C CA . GLY A 1 125 ? -8.632 0.710 6.512 1.00 95.19 125 GLY A CA 1
ATOM 876 C C . GLY A 1 125 ? -9.757 0.749 7.547 1.00 95.19 125 GLY A C 1
ATOM 877 O O . GLY A 1 125 ? -9.563 0.449 8.725 1.00 95.19 125 GLY A O 1
ATOM 878 N N . THR A 1 126 ? -10.948 1.166 7.114 1.00 97.06 126 THR A N 1
ATOM 879 C CA . THR A 1 126 ? -12.075 1.414 8.022 1.00 97.06 126 THR A CA 1
ATOM 880 C C . THR A 1 126 ? -12.846 0.134 8.346 1.00 97.06 126 THR A C 1
ATOM 882 O O . THR A 1 126 ? -13.394 -0.517 7.454 1.00 97.06 126 THR A O 1
ATOM 885 N N . TRP A 1 127 ? -12.972 -0.176 9.635 1.00 98.12 127 TRP A N 1
ATOM 886 C CA . TRP A 1 127 ? -13.893 -1.172 10.170 1.00 98.12 127 TRP A CA 1
ATOM 887 C C . TRP A 1 127 ? -15.165 -0.505 10.702 1.00 98.12 127 TRP A C 1
ATOM 889 O O . TRP A 1 127 ? -15.117 0.333 11.606 1.00 98.12 127 TRP A O 1
ATOM 899 N N . THR A 1 128 ? -16.316 -0.918 10.166 1.00 98.38 128 THR A N 1
ATOM 900 C CA . THR A 1 128 ? -17.634 -0.462 10.622 1.00 98.38 128 THR A CA 1
ATOM 901 C C . THR A 1 128 ? -18.386 -1.581 11.340 1.00 98.38 128 THR A C 1
ATOM 903 O O . THR A 1 128 ? -18.528 -2.682 10.803 1.00 98.38 128 THR A O 1
ATOM 906 N N . TYR A 1 129 ? -18.931 -1.296 12.525 1.00 98.38 129 TYR A N 1
ATOM 907 C CA . TYR A 1 129 ? -19.811 -2.214 13.257 1.00 98.38 129 TYR A CA 1
ATOM 908 C C . TYR A 1 129 ? -20.931 -1.477 14.000 1.00 98.38 129 TYR A C 1
ATOM 910 O O . TYR A 1 129 ? -20.924 -0.255 14.141 1.00 98.38 129 TYR A O 1
ATOM 918 N N . GLN A 1 130 ? -21.925 -2.235 14.464 1.00 98.31 130 GLN A N 1
ATOM 919 C CA . GLN A 1 130 ? -23.046 -1.717 15.249 1.00 98.31 130 GLN A CA 1
ATOM 920 C C . GLN A 1 130 ? -22.855 -2.069 16.724 1.00 98.31 130 GLN A C 1
ATOM 922 O O . GLN A 1 130 ? -22.663 -3.235 17.069 1.00 98.31 130 GLN A O 1
ATOM 927 N N . GLY A 1 131 ? -22.926 -1.061 17.587 1.00 97.94 131 GLY A N 1
ATOM 928 C CA . GLY A 1 131 ? -22.845 -1.190 19.035 1.00 97.94 131 GLY A CA 1
ATOM 929 C C . GLY A 1 131 ? -24.126 -0.739 19.733 1.00 97.94 131 GLY A C 1
ATOM 930 O O . GLY A 1 131 ? -25.087 -0.271 19.112 1.00 97.94 131 GLY A O 1
ATOM 931 N N . ARG A 1 132 ? -24.147 -0.891 21.057 1.00 97.94 132 ARG A N 1
ATOM 932 C CA . ARG A 1 132 ? -25.250 -0.457 21.919 1.00 97.94 132 ARG A CA 1
ATOM 933 C C . ARG A 1 132 ? -24.706 0.135 23.210 1.00 97.94 132 ARG A C 1
ATOM 935 O O . ARG A 1 132 ? -23.864 -0.470 23.860 1.00 97.94 132 ARG A O 1
ATOM 942 N N . LEU A 1 133 ? -25.220 1.298 23.588 1.00 97.88 133 LEU A N 1
ATOM 943 C CA . LEU A 1 133 ? -25.016 1.872 24.911 1.00 97.88 133 LEU A CA 1
ATOM 944 C C . LEU A 1 133 ? -26.250 1.626 25.761 1.00 97.88 133 LEU A C 1
ATOM 946 O O . LEU A 1 133 ? -27.359 1.998 25.374 1.00 97.88 133 LEU A O 1
ATOM 950 N N . GLU A 1 134 ? -26.046 1.032 26.928 1.00 97.50 134 GLU A N 1
ATOM 951 C CA . GLU A 1 134 ? -27.077 0.897 27.948 1.00 97.50 134 GLU A CA 1
ATOM 952 C C . GLU A 1 134 ? -26.981 2.079 28.914 1.00 97.50 134 GLU A C 1
ATOM 954 O O . GLU A 1 134 ? -25.899 2.444 29.374 1.00 97.50 134 GLU A O 1
ATOM 959 N N . LEU A 1 135 ? -28.114 2.718 29.195 1.00 97.31 135 LEU A N 1
ATOM 960 C CA . LEU A 1 135 ? -28.212 3.835 30.122 1.00 97.31 135 LEU A CA 1
ATOM 961 C C . LEU A 1 135 ? -29.255 3.539 31.190 1.00 97.31 135 LEU A C 1
ATOM 963 O O . LEU A 1 135 ? -30.295 2.935 30.924 1.00 97.31 135 LEU A O 1
ATOM 967 N N . VAL A 1 136 ? -28.994 4.039 32.390 1.00 95.88 136 VAL A N 1
ATOM 968 C CA . VAL A 1 136 ? -29.880 3.920 33.546 1.00 95.88 136 VAL A CA 1
ATOM 969 C C . VAL A 1 136 ? -30.123 5.287 34.169 1.00 95.88 136 VAL A C 1
ATOM 971 O O . VAL A 1 136 ? -29.234 6.146 34.198 1.00 95.88 136 VAL A O 1
ATOM 974 N N . LEU A 1 137 ? -31.343 5.500 34.650 1.00 92.81 137 LEU A N 1
ATOM 975 C CA . LEU A 1 137 ? -31.718 6.671 35.427 1.00 92.81 137 LEU A CA 1
ATOM 976 C C . LEU A 1 137 ? -31.448 6.390 36.906 1.00 92.81 137 LEU A C 1
ATOM 978 O O . LEU A 1 137 ? -32.050 5.494 37.491 1.00 92.81 137 LEU A O 1
ATOM 982 N N . GLY A 1 138 ? -30.562 7.164 37.527 1.00 88.38 138 GLY A N 1
ATOM 983 C CA . GLY A 1 138 ? -30.231 6.972 38.936 1.00 88.38 138 GLY A CA 1
ATOM 984 C C . GLY A 1 138 ? -29.278 8.027 39.476 1.00 88.38 138 GLY A C 1
ATOM 985 O O . GLY A 1 138 ? -28.902 8.967 38.774 1.00 88.38 138 GLY A O 1
ATOM 986 N N . VAL A 1 139 ? -28.902 7.879 40.744 1.00 79.19 139 VAL A N 1
ATOM 987 C CA . VAL A 1 139 ? -27.806 8.648 41.339 1.00 79.19 139 VAL A CA 1
ATOM 988 C C . VAL A 1 139 ? -26.508 7.910 40.998 1.00 79.19 139 VAL A C 1
ATOM 990 O O . VAL A 1 139 ? -26.341 6.774 41.442 1.00 79.19 139 VAL A O 1
ATOM 993 N N . PRO A 1 140 ? -25.613 8.494 40.186 1.00 72.88 140 PRO A N 1
ATOM 994 C CA . PRO A 1 140 ? -24.347 7.853 39.860 1.00 72.88 140 PRO A CA 1
ATOM 995 C C . PRO A 1 140 ? -23.467 7.761 41.100 1.00 72.88 140 PRO A C 1
ATOM 997 O O . PRO A 1 140 ? -23.501 8.645 41.960 1.00 72.88 140 PRO A O 1
ATOM 1000 N N . ALA A 1 141 ? -22.639 6.721 41.161 1.00 71.62 141 ALA A N 1
ATOM 1001 C CA . ALA A 1 141 ? -21.620 6.620 42.192 1.00 71.62 141 ALA A CA 1
ATOM 1002 C C . ALA A 1 141 ? -20.683 7.846 42.128 1.00 71.62 141 ALA A C 1
ATOM 1004 O O . ALA A 1 141 ? -20.361 8.313 41.029 1.00 71.62 141 ALA A O 1
ATOM 1005 N N . PRO A 1 142 ? -20.238 8.390 43.277 1.00 64.31 142 PRO A N 1
ATOM 1006 C CA . PRO A 1 142 ? -19.261 9.469 43.272 1.00 64.31 142 PRO A CA 1
ATOM 1007 C C . PRO A 1 142 ? -17.996 9.006 42.532 1.00 64.31 142 PRO A C 1
ATOM 1009 O O . PRO A 1 142 ? -17.571 7.861 42.722 1.00 64.31 142 PRO A O 1
ATOM 1012 N N . PRO A 1 143 ? -17.386 9.865 41.695 1.00 57.78 143 PRO A N 1
ATOM 1013 C CA . PRO A 1 143 ? -16.170 9.507 40.982 1.00 57.78 143 PRO A CA 1
ATOM 1014 C C . PRO A 1 143 ? -15.095 9.102 41.990 1.00 57.78 143 PRO A C 1
ATOM 1016 O O . PRO A 1 143 ? -14.892 9.774 43.006 1.00 57.78 143 PRO A O 1
ATOM 1019 N N . SER A 1 144 ? -14.413 7.991 41.721 1.00 55.03 144 SER A N 1
ATOM 1020 C CA . SER A 1 144 ? -13.275 7.557 42.526 1.00 55.03 144 SER A CA 1
ATOM 1021 C C . SER A 1 144 ? -12.145 8.571 42.344 1.00 55.03 144 SER A C 1
ATOM 1023 O O . SER A 1 144 ? -11.448 8.558 41.335 1.00 55.03 144 SER A O 1
ATOM 1025 N N . LEU A 1 145 ? -11.996 9.510 43.282 1.00 49.81 145 LEU A N 1
ATOM 1026 C CA . LEU A 1 145 ? -10.877 10.449 43.252 1.00 49.81 145 LEU A CA 1
ATOM 1027 C C . LEU A 1 145 ? -9.568 9.677 43.488 1.00 49.81 145 LEU A C 1
ATOM 1029 O O . LEU A 1 145 ? -9.526 8.839 44.395 1.00 49.81 145 LEU A O 1
ATOM 1033 N N . PRO A 1 146 ? -8.489 9.960 42.735 1.00 44.81 146 PRO A N 1
ATOM 1034 C CA . PRO A 1 146 ? -7.184 9.396 43.036 1.00 44.81 146 PRO A CA 1
ATOM 1035 C C . PRO A 1 146 ? -6.775 9.830 44.446 1.00 44.81 146 PRO A C 1
ATOM 1037 O O . PRO A 1 146 ? -6.732 11.021 44.763 1.00 44.81 146 PRO A O 1
ATOM 1040 N N . VAL A 1 147 ? -6.497 8.856 45.314 1.00 43.41 147 VAL A N 1
ATOM 1041 C CA . VAL A 1 147 ? -5.944 9.117 46.644 1.00 43.41 147 VAL A CA 1
ATOM 1042 C C . VAL A 1 147 ? -4.548 9.696 46.433 1.00 43.41 147 VAL A C 1
ATOM 1044 O O . VAL A 1 147 ? -3.626 8.977 46.051 1.00 43.41 147 VAL A O 1
ATOM 1047 N N . ALA A 1 148 ? -4.391 11.005 46.639 1.00 38.19 148 ALA A N 1
ATOM 1048 C CA . ALA A 1 148 ? -3.074 11.626 46.660 1.00 38.19 148 ALA A CA 1
ATOM 1049 C C . ALA A 1 148 ? -2.205 10.904 47.709 1.00 38.19 148 ALA A C 1
ATOM 1051 O O . ALA A 1 148 ? -2.692 10.656 48.819 1.00 38.19 148 ALA A O 1
ATOM 1052 N N . PRO A 1 149 ? -0.944 10.549 47.401 1.00 39.03 149 PRO A N 1
ATOM 1053 C CA . PRO A 1 149 ? -0.070 9.943 48.390 1.00 39.03 149 PRO A CA 1
ATOM 1054 C C . PRO A 1 149 ? 0.115 10.934 49.540 1.00 39.03 149 PRO A C 1
ATOM 1056 O O . PRO A 1 149 ? 0.553 12.068 49.339 1.00 39.03 149 PRO A O 1
ATOM 1059 N N . VAL A 1 150 ? -0.254 10.513 50.750 1.00 43.31 150 VAL A N 1
ATOM 1060 C CA . VAL A 1 150 ? 0.047 11.258 51.971 1.00 43.31 150 VAL A CA 1
ATOM 1061 C C . VAL A 1 150 ? 1.565 11.261 52.112 1.00 43.31 150 VAL A C 1
ATOM 1063 O O . VAL A 1 150 ? 2.171 10.227 52.384 1.00 43.31 150 VAL A O 1
ATOM 1066 N N . ALA A 1 151 ? 2.188 12.410 51.862 1.00 40.78 151 ALA A N 1
ATOM 1067 C CA . ALA A 1 151 ? 3.584 12.620 52.197 1.00 40.78 151 ALA A CA 1
ATOM 1068 C C . ALA A 1 151 ? 3.709 12.640 53.727 1.00 40.78 151 ALA A C 1
ATOM 1070 O O . ALA A 1 151 ? 3.190 13.541 54.388 1.00 40.78 151 ALA A O 1
ATOM 1071 N N . ASP A 1 152 ? 4.383 11.633 54.279 1.00 43.44 152 ASP A N 1
ATOM 1072 C CA . ASP A 1 152 ? 4.895 11.656 55.646 1.00 43.44 152 ASP A CA 1
ATOM 1073 C C . ASP A 1 152 ? 5.967 12.754 55.749 1.00 43.44 152 ASP A C 1
ATOM 1075 O O . ASP A 1 152 ? 7.135 12.529 55.434 1.00 43.44 152 ASP A O 1
ATOM 1079 N N . GLU A 1 153 ? 5.587 13.950 56.203 1.00 42.34 153 GLU A N 1
ATOM 1080 C CA . GLU A 1 153 ? 6.546 14.926 56.724 1.00 42.34 153 GLU A CA 1
ATOM 1081 C C . GLU A 1 153 ? 6.451 15.029 58.248 1.00 42.34 153 GLU A C 1
ATOM 1083 O O . GLU A 1 153 ? 5.468 15.468 58.849 1.00 42.34 153 GLU A O 1
ATOM 1088 N N . VAL A 1 154 ? 7.545 14.601 58.873 1.00 42.62 154 VAL A N 1
ATOM 1089 C CA . VAL A 1 154 ? 7.844 14.709 60.294 1.00 42.62 154 VAL A CA 1
ATOM 1090 C C . VAL A 1 154 ? 8.332 16.127 60.605 1.00 42.62 154 VAL A C 1
ATOM 1092 O O . VAL A 1 154 ? 9.378 16.540 60.116 1.00 42.62 154 VAL A O 1
ATOM 1095 N N . GLY A 1 155 ? 7.673 16.796 61.555 1.00 36.84 155 GLY A N 1
ATOM 1096 C CA . GLY A 1 155 ? 8.378 17.612 62.549 1.00 36.84 155 GLY A CA 1
ATOM 1097 C C . GLY A 1 155 ? 8.093 19.118 62.596 1.00 36.84 155 GLY A C 1
ATOM 1098 O O . GLY A 1 155 ? 8.453 19.874 61.705 1.00 36.84 155 GLY A O 1
ATOM 1099 N N . SER A 1 156 ? 7.619 19.534 63.777 1.00 39.38 156 SER A N 1
ATOM 1100 C CA . SER A 1 156 ? 8.032 20.720 64.553 1.00 39.38 156 SER A CA 1
ATOM 1101 C C . SER A 1 156 ? 6.890 21.653 64.962 1.00 39.38 156 SER A C 1
ATOM 1103 O O . SER A 1 156 ? 6.145 22.197 64.156 1.00 39.38 156 SER A O 1
ATOM 1105 N N . ALA A 1 157 ? 6.812 21.848 66.276 1.00 42.34 157 ALA A N 1
ATOM 1106 C CA . ALA A 1 157 ? 5.800 22.578 67.017 1.00 42.34 157 ALA A CA 1
ATOM 1107 C C . ALA A 1 157 ? 5.837 24.105 66.810 1.00 42.34 157 ALA A C 1
ATOM 1109 O O . ALA A 1 157 ? 6.904 24.718 66.781 1.00 42.34 157 ALA A O 1
ATOM 1110 N N . GLY A 1 158 ? 4.649 24.718 66.806 1.00 38.38 158 GLY A N 1
ATOM 1111 C CA . GLY A 1 158 ? 4.407 26.151 67.005 1.00 38.38 158 GLY A CA 1
ATOM 1112 C C . GLY A 1 158 ? 3.128 26.362 67.845 1.00 38.38 158 GLY A C 1
ATOM 1113 O O . GLY A 1 158 ? 2.244 25.505 67.799 1.00 38.38 158 GLY A O 1
ATOM 1114 N N . PRO A 1 159 ? 3.027 27.426 68.670 1.00 50.16 159 PRO A N 1
ATOM 1115 C CA . PRO A 1 159 ? 1.997 27.567 69.711 1.00 50.16 159 PRO A CA 1
ATOM 1116 C C . PRO A 1 159 ? 0.635 28.045 69.163 1.00 50.16 159 PRO A C 1
ATOM 1118 O O . PRO A 1 159 ? 0.566 28.520 68.028 1.00 50.16 159 PRO A O 1
ATOM 1121 N N . PRO A 1 160 ? -0.464 27.933 69.943 1.00 45.59 160 PRO A N 1
ATOM 1122 C CA . PRO A 1 160 ? -1.811 28.010 69.394 1.00 45.59 160 PRO A CA 1
ATOM 1123 C C . PRO A 1 160 ? -2.260 29.459 69.183 1.00 45.59 160 PRO A C 1
ATOM 1125 O O . PRO A 1 160 ? -2.218 30.276 70.102 1.00 45.59 160 PRO A O 1
ATOM 1128 N N . ALA A 1 161 ? -2.764 29.756 67.986 1.00 40.28 161 ALA A N 1
ATOM 1129 C CA . ALA A 1 161 ? -3.578 30.935 67.736 1.00 40.28 161 ALA A CA 1
ATOM 1130 C C . ALA A 1 161 ? -5.060 30.548 67.842 1.00 40.28 161 ALA A C 1
ATOM 1132 O O . ALA A 1 161 ? -5.550 29.666 67.140 1.00 40.28 161 ALA A O 1
ATOM 1133 N N . THR A 1 162 ? -5.770 31.206 68.751 1.00 43.38 162 THR A N 1
ATOM 1134 C CA . THR A 1 162 ? -7.221 31.118 68.915 1.00 43.38 162 THR A CA 1
ATOM 1135 C C . THR A 1 162 ? -7.927 31.845 67.771 1.00 43.38 162 THR A C 1
ATOM 1137 O O . THR A 1 162 ? -7.715 33.042 67.577 1.00 43.38 162 THR A O 1
ATOM 1140 N N . SER A 1 163 ? -8.796 31.154 67.038 1.00 37.28 163 SER A N 1
ATOM 1141 C CA . SER A 1 163 ? -9.792 31.741 66.131 1.00 37.28 163 SER A CA 1
ATOM 1142 C C . SER A 1 163 ? -11.080 30.899 66.177 1.00 37.28 163 SER A C 1
ATOM 1144 O O . SER A 1 163 ? -11.000 29.705 66.472 1.00 37.28 163 SER A O 1
ATOM 1146 N N . PRO A 1 164 ? -12.264 31.519 66.018 1.00 48.59 164 PRO A N 1
ATOM 1147 C CA . PRO A 1 164 ? -13.562 30.923 66.353 1.00 48.59 164 PRO A CA 1
ATOM 1148 C C . PRO A 1 164 ? -14.018 29.884 65.312 1.00 48.59 164 PRO A C 1
ATOM 1150 O O . PRO A 1 164 ? -13.483 29.862 64.206 1.00 48.59 164 PRO A O 1
ATOM 1153 N N . PRO A 1 165 ? -15.011 29.029 65.629 1.00 48.62 165 PRO A N 1
ATOM 1154 C CA . PRO A 1 165 ? -15.492 28.036 64.679 1.00 48.62 165 PRO A CA 1
ATOM 1155 C C . PRO A 1 165 ? -16.388 28.697 63.622 1.00 48.62 165 PRO A C 1
ATOM 1157 O O . PRO A 1 165 ? -17.562 28.963 63.880 1.00 48.62 165 PRO A O 1
ATOM 1160 N N . ASP A 1 166 ? -15.850 28.914 62.423 1.00 43.88 166 ASP A N 1
ATOM 1161 C CA . ASP A 1 166 ? -16.672 28.963 61.215 1.00 43.88 166 ASP A CA 1
ATOM 1162 C C . ASP A 1 166 ? -17.133 27.530 60.928 1.00 43.88 166 ASP A C 1
ATOM 1164 O O . ASP A 1 166 ? -16.327 26.639 60.657 1.00 43.88 166 ASP A O 1
ATOM 1168 N N . ARG A 1 167 ? -18.441 27.280 61.040 1.00 46.50 167 ARG A N 1
ATOM 1169 C CA . ARG A 1 167 ? -19.046 26.070 60.478 1.00 46.50 167 ARG A CA 1
ATOM 1170 C C . ARG A 1 167 ? -19.070 26.250 58.959 1.00 46.50 167 ARG A C 1
ATOM 1172 O O . ARG A 1 167 ? -19.824 27.115 58.507 1.00 46.50 167 ARG A O 1
ATOM 1179 N N . PRO A 1 168 ? -18.335 25.460 58.159 1.00 47.03 168 PRO A N 1
ATOM 1180 C CA . PRO A 1 168 ? -18.660 25.375 56.748 1.00 47.03 168 PRO A CA 1
ATOM 1181 C C . PRO A 1 168 ? -20.092 24.838 56.640 1.00 47.03 168 PRO A C 1
ATOM 1183 O O . PRO A 1 168 ? -20.464 23.863 57.294 1.00 47.03 168 PRO A O 1
ATOM 1186 N N . LEU A 1 169 ? -20.926 25.544 55.882 1.00 41.75 169 LEU A N 1
ATOM 1187 C CA . LEU A 1 169 ? -22.220 25.035 55.456 1.00 41.75 169 LEU A CA 1
ATOM 1188 C C . LEU A 1 169 ? -21.943 23.777 54.629 1.00 41.75 169 LEU A C 1
ATOM 1190 O O . LEU A 1 169 ? -21.397 23.886 53.532 1.00 41.75 169 LEU A O 1
ATOM 1194 N N . ASP A 1 170 ? -22.301 22.605 55.154 1.00 37.19 170 ASP A N 1
ATOM 1195 C CA . ASP A 1 170 ? -22.382 21.373 54.374 1.00 37.19 170 ASP A CA 1
ATOM 1196 C C . ASP A 1 170 ? -23.436 21.589 53.282 1.00 37.19 170 ASP A C 1
ATOM 1198 O O . ASP A 1 170 ? -24.637 21.389 53.484 1.00 37.19 170 ASP A O 1
ATOM 1202 N N . VAL A 1 171 ? -23.001 22.055 52.110 1.00 41.12 171 VAL A N 1
ATOM 1203 C CA . VAL A 1 171 ? -23.799 21.967 50.891 1.00 41.12 171 VAL A CA 1
ATOM 1204 C C . VAL A 1 171 ? -23.771 20.498 50.496 1.00 41.12 171 VAL A C 1
ATOM 1206 O O . VAL A 1 171 ? -22.944 20.061 49.703 1.00 41.12 171 VAL A O 1
ATOM 1209 N N . VAL A 1 172 ? -24.666 19.716 51.099 1.00 43.22 172 VAL A N 1
ATOM 1210 C CA . VAL A 1 172 ? -25.031 18.400 50.584 1.00 43.22 172 VAL A CA 1
ATOM 1211 C C . VAL A 1 172 ? -25.636 18.668 49.212 1.00 43.22 172 VAL A C 1
ATOM 1213 O O . VAL A 1 172 ? -26.769 19.144 49.110 1.00 43.22 172 VAL A O 1
ATOM 1216 N N . ALA A 1 173 ? -24.849 18.472 48.152 1.00 49.16 173 ALA A N 1
ATOM 1217 C CA . ALA A 1 173 ? -25.368 18.475 46.796 1.00 49.16 173 ALA A CA 1
ATOM 1218 C C . ALA A 1 173 ? -26.518 17.467 46.776 1.00 49.16 173 ALA A C 1
ATOM 1220 O O . ALA A 1 173 ? -26.309 16.287 47.046 1.00 49.16 173 ALA A O 1
ATOM 1221 N N . ALA A 1 174 ? -27.744 17.945 46.559 1.00 45.44 174 ALA A N 1
ATOM 1222 C CA . ALA A 1 174 ? -28.886 17.058 46.432 1.00 45.44 174 ALA A CA 1
ATOM 1223 C C . ALA A 1 174 ? -28.567 16.060 45.313 1.00 45.44 174 ALA A C 1
ATOM 1225 O O . ALA A 1 174 ? -28.252 16.470 44.195 1.00 45.44 174 ALA A O 1
ATOM 1226 N N . GLU A 1 175 ? -28.591 14.771 45.630 1.00 61.03 175 GLU A N 1
ATOM 1227 C CA . GLU A 1 175 ? -28.354 13.689 44.681 1.00 61.03 175 GLU A CA 1
ATOM 1228 C C . GLU A 1 175 ? -29.508 13.654 43.671 1.00 61.03 175 GLU A C 1
ATOM 1230 O O . GLU A 1 175 ? -30.544 13.026 43.890 1.00 61.03 175 GLU A O 1
ATOM 1235 N N . VAL A 1 176 ? -29.378 14.421 42.586 1.00 73.69 176 VAL A N 1
ATOM 1236 C CA . VAL A 1 176 ? -30.405 14.486 41.544 1.00 73.69 176 VAL A CA 1
ATOM 1237 C C . VAL A 1 176 ? -30.229 13.282 40.615 1.00 73.69 176 VAL A C 1
ATOM 1239 O O . VAL A 1 176 ? -29.148 13.130 40.038 1.00 73.69 176 VAL A O 1
ATOM 1242 N N . PRO A 1 177 ? -31.262 12.437 40.431 1.00 83.38 177 PRO A N 1
ATOM 1243 C CA . PRO A 1 177 ? -31.189 11.329 39.493 1.00 83.38 177 PRO A CA 1
ATOM 1244 C C . PRO A 1 177 ? -30.957 11.857 38.077 1.00 83.38 177 PRO A C 1
ATOM 1246 O O . PRO A 1 177 ? -31.637 12.778 37.616 1.00 83.38 177 PRO A O 1
ATOM 1249 N N . ARG A 1 178 ? -29.988 11.264 37.382 1.00 90.25 178 ARG A N 1
ATOM 1250 C CA . ARG A 1 178 ? -29.629 11.601 36.003 1.00 90.25 178 ARG A CA 1
ATOM 1251 C C . ARG A 1 178 ? -29.423 10.333 35.187 1.00 90.25 178 ARG A C 1
ATOM 1253 O O . ARG A 1 178 ? -29.116 9.276 35.732 1.00 90.25 178 ARG A O 1
ATOM 1260 N N . TRP A 1 179 ? -29.605 10.446 33.877 1.00 95.00 179 TRP A N 1
ATOM 1261 C CA . TRP A 1 179 ? -29.219 9.379 32.961 1.00 95.00 179 TRP A CA 1
ATOM 1262 C C . TRP A 1 179 ? -27.697 9.251 32.946 1.00 95.00 179 TRP A C 1
ATOM 1264 O O . TRP A 1 179 ? -26.985 10.254 32.909 1.00 95.00 179 TRP A O 1
ATOM 1274 N N . SER A 1 180 ? -27.215 8.017 32.999 1.00 96.25 180 SER A N 1
ATOM 1275 C CA . SER A 1 180 ? -25.792 7.681 32.975 1.00 96.25 180 SER A CA 1
ATOM 1276 C C . SER A 1 180 ? -25.593 6.336 32.285 1.00 96.25 180 SER A C 1
ATOM 1278 O O . SER A 1 180 ? -26.514 5.520 32.253 1.00 96.25 180 SER A O 1
ATOM 1280 N N . VAL A 1 181 ? -24.421 6.124 31.693 1.00 97.12 181 VAL A N 1
ATOM 1281 C CA . VAL A 1 181 ? -24.082 4.901 30.961 1.00 97.12 181 VAL A CA 1
ATOM 1282 C C . VAL A 1 181 ? -23.795 3.776 31.954 1.00 97.12 181 VAL A C 1
ATOM 1284 O O . VAL A 1 181 ? -22.888 3.886 32.780 1.00 97.12 181 VAL A O 1
ATOM 1287 N N . ALA A 1 182 ? -24.560 2.691 31.855 1.00 95.81 182 ALA A N 1
ATOM 1288 C CA . ALA A 1 182 ? -24.295 1.435 32.543 1.00 95.81 182 ALA A CA 1
ATOM 1289 C C . ALA A 1 182 ? -23.296 0.633 31.705 1.00 95.81 182 ALA A C 1
ATOM 1291 O O . ALA A 1 182 ? -23.665 -0.079 30.773 1.00 95.81 182 ALA A O 1
ATOM 1292 N N . TRP A 1 183 ? -22.008 0.822 31.984 1.00 96.25 183 TRP A N 1
ATOM 1293 C CA . TRP A 1 183 ? -20.958 0.270 31.138 1.00 96.25 183 TRP A CA 1
ATOM 1294 C C . TRP A 1 183 ? -20.688 -1.213 31.410 1.00 96.25 183 TRP A C 1
ATOM 1296 O O . TRP A 1 183 ? -20.674 -1.674 32.550 1.00 96.25 183 TRP A O 1
ATOM 1306 N N . SER A 1 184 ? -20.408 -1.932 30.328 1.00 95.12 184 SER A N 1
ATOM 1307 C CA . SER A 1 184 ? -19.780 -3.254 30.297 1.00 95.12 184 SER A CA 1
ATOM 1308 C C . SER A 1 184 ? -18.884 -3.329 29.049 1.00 95.12 184 SER A C 1
ATOM 1310 O O . SER A 1 184 ? -19.054 -2.492 28.158 1.00 95.12 184 SER A O 1
ATOM 1312 N N . PRO A 1 185 ? -17.994 -4.327 28.903 1.00 96.44 185 PRO A N 1
ATOM 1313 C CA . PRO A 1 185 ? -17.200 -4.497 27.680 1.00 96.44 185 PRO A CA 1
ATOM 1314 C C . PRO A 1 185 ? -18.040 -4.546 26.390 1.00 96.44 185 PRO A C 1
ATOM 1316 O O . PRO A 1 185 ? -17.613 -4.052 25.348 1.00 96.44 185 PRO A O 1
ATOM 1319 N N . ALA A 1 186 ? -19.288 -5.026 26.468 1.00 96.00 186 ALA A N 1
ATOM 1320 C CA . ALA A 1 186 ? -20.227 -5.043 25.346 1.00 96.00 186 ALA A CA 1
ATOM 1321 C C . ALA A 1 186 ? -20.624 -3.641 24.829 1.00 96.00 186 ALA A C 1
ATOM 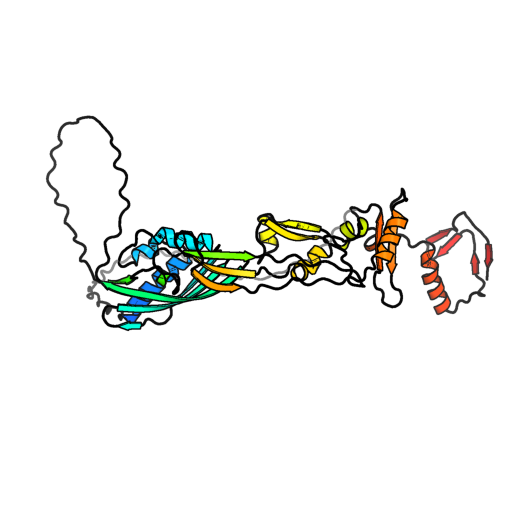1323 O O . ALA A 1 186 ? -21.160 -3.527 23.724 1.00 96.00 186 ALA A O 1
ATOM 1324 N N . ALA A 1 187 ? -20.372 -2.584 25.613 1.00 96.38 187 ALA A N 1
ATOM 1325 C CA . ALA A 1 187 ? -20.521 -1.194 25.190 1.00 96.38 187 ALA A CA 1
ATOM 1326 C C . ALA A 1 187 ? -19.422 -0.763 24.205 1.00 96.38 187 ALA A C 1
ATOM 1328 O O . ALA A 1 187 ? -19.659 0.152 23.419 1.00 96.38 187 ALA A O 1
ATOM 1329 N N . ILE A 1 188 ? -18.257 -1.427 24.227 1.00 97.00 188 ILE A N 1
ATOM 1330 C CA . ILE A 1 188 ? -17.201 -1.237 23.228 1.00 97.00 188 ILE A CA 1
ATOM 1331 C C . ILE A 1 188 ? -17.574 -1.995 21.956 1.00 97.00 188 ILE A C 1
ATOM 1333 O O . ILE A 1 188 ? -17.752 -1.395 20.904 1.00 97.00 188 ILE A O 1
ATOM 1337 N N . HIS A 1 189 ? -17.752 -3.313 22.054 1.00 97.94 189 HIS A N 1
ATOM 1338 C CA . HIS A 1 189 ? -18.130 -4.157 20.923 1.00 97.94 189 HIS A CA 1
ATOM 1339 C C . HIS A 1 189 ? -19.055 -5.284 21.400 1.00 97.94 189 HIS A C 1
ATOM 1341 O O . HIS A 1 189 ? -18.759 -5.913 22.414 1.00 97.94 189 HIS A O 1
ATOM 1347 N N . PRO A 1 190 ? -20.154 -5.606 20.688 1.00 97.25 190 PRO A N 1
ATOM 1348 C CA . PRO A 1 190 ? -21.176 -6.540 21.173 1.00 97.25 190 PRO A CA 1
ATOM 1349 C C . PRO A 1 190 ? -20.685 -7.972 21.437 1.00 97.25 190 PRO A C 1
ATOM 1351 O O . PRO A 1 190 ? -21.357 -8.699 22.165 1.00 97.25 190 PRO A O 1
ATOM 1354 N N . ALA A 1 191 ? -19.554 -8.372 20.851 1.00 96.88 191 ALA A N 1
ATOM 1355 C CA . ALA A 1 191 ? -18.932 -9.680 21.080 1.00 96.88 191 ALA A CA 1
ATOM 1356 C C . ALA A 1 191 ? -18.055 -9.747 22.347 1.00 96.88 191 ALA A C 1
ATOM 1358 O O . ALA A 1 191 ? -17.630 -10.834 22.719 1.00 96.88 191 ALA A O 1
ATOM 1359 N N . LEU A 1 192 ? -17.775 -8.615 23.009 1.00 96.94 192 LEU A N 1
ATOM 1360 C CA . LEU A 1 192 ? -16.915 -8.580 24.194 1.00 96.94 192 LEU A CA 1
ATOM 1361 C C . LEU A 1 192 ? -17.669 -8.945 25.477 1.00 96.94 192 LEU A C 1
ATOM 1363 O O . LEU A 1 192 ? -18.674 -8.327 25.838 1.00 96.94 192 LEU A O 1
ATOM 1367 N N . GLY A 1 193 ? -17.121 -9.917 26.199 1.00 94.62 193 GLY A N 1
ATOM 1368 C CA . GLY A 1 193 ? -17.442 -10.255 27.580 1.00 94.62 193 GLY A CA 1
ATOM 1369 C C . GLY A 1 193 ? -16.380 -9.769 28.573 1.00 94.62 193 GLY A C 1
ATOM 1370 O O . GLY A 1 193 ? -15.422 -9.084 28.225 1.00 94.62 193 GLY A O 1
ATOM 1371 N N . THR A 1 194 ? -16.557 -10.127 29.845 1.00 92.50 194 THR A N 1
ATOM 1372 C CA . THR A 1 194 ? -15.583 -9.832 30.909 1.00 92.50 194 THR A CA 1
ATOM 1373 C C . THR A 1 194 ? -14.258 -10.554 30.655 1.00 92.50 194 THR A C 1
ATOM 1375 O O . THR A 1 194 ? -14.269 -11.745 30.347 1.00 92.50 194 THR A O 1
ATOM 1378 N N . GLY A 1 195 ? -13.136 -9.843 30.806 1.00 92.75 195 GLY A N 1
ATOM 1379 C CA . GLY A 1 195 ? -11.786 -10.385 30.597 1.00 92.75 195 GLY A CA 1
ATOM 1380 C C . GLY A 1 195 ? -11.379 -10.537 29.126 1.00 92.75 195 GLY A C 1
ATOM 1381 O O . GLY A 1 195 ? -10.336 -11.108 28.835 1.00 92.75 195 GLY A O 1
ATOM 1382 N N . GLN A 1 196 ? -12.191 -10.057 28.181 1.00 96.56 196 GLN A N 1
ATOM 1383 C CA . GLN A 1 196 ? -11.879 -10.123 26.754 1.00 96.56 196 GLN A CA 1
ATOM 1384 C C . GLN A 1 196 ? -11.423 -8.768 26.217 1.00 96.56 196 GLN A C 1
ATOM 1386 O O . GLN A 1 196 ? -11.861 -7.720 26.689 1.00 96.56 196 GLN A O 1
ATOM 1391 N N . THR A 1 197 ? -10.586 -8.799 25.184 1.00 97.50 197 THR A N 1
ATOM 1392 C CA . THR A 1 197 ? -10.124 -7.619 24.439 1.00 97.50 197 THR A CA 1
ATOM 1393 C C . THR A 1 197 ? -10.234 -7.862 22.934 1.00 97.50 197 THR A C 1
ATOM 1395 O O . THR A 1 197 ? -10.534 -8.972 22.487 1.00 97.50 197 THR A O 1
ATOM 1398 N N . LEU A 1 198 ? -10.014 -6.810 22.150 1.00 98.19 198 LEU A N 1
ATOM 1399 C CA . LEU A 1 198 ? -9.907 -6.871 20.700 1.00 98.19 198 LEU A CA 1
ATOM 1400 C C . LEU A 1 198 ? -8.456 -6.675 20.272 1.00 98.19 198 LEU A C 1
ATOM 1402 O O . LEU A 1 198 ? -7.778 -5.775 20.758 1.00 98.19 198 LEU A O 1
ATOM 1406 N N . THR A 1 199 ? -8.010 -7.473 19.312 1.00 97.94 199 THR A N 1
ATOM 1407 C CA . THR A 1 199 ? -6.712 -7.309 18.654 1.00 97.94 199 THR A CA 1
ATOM 1408 C C . THR A 1 199 ? -6.871 -7.416 17.146 1.00 97.94 199 THR A C 1
ATOM 1410 O O . THR A 1 199 ? -7.849 -7.984 16.656 1.00 97.94 199 THR A O 1
ATOM 1413 N N . SER A 1 200 ? -5.937 -6.824 16.408 1.00 97.81 200 SER A N 1
ATOM 1414 C CA . SER A 1 200 ? -5.898 -6.908 14.955 1.00 97.81 200 SER A CA 1
ATOM 1415 C C . SER A 1 200 ? -4.622 -7.591 14.490 1.00 97.81 200 SER A C 1
ATOM 1417 O O . SER A 1 200 ? -3.545 -7.371 15.041 1.00 97.81 200 SER A O 1
ATOM 1419 N N . GLU A 1 201 ? -4.743 -8.401 13.446 1.00 96.44 201 GLU A N 1
ATOM 1420 C CA . GLU A 1 201 ? -3.604 -8.974 12.741 1.00 96.44 201 GLU A CA 1
ATOM 1421 C C . GLU A 1 201 ? -3.562 -8.409 11.323 1.00 96.44 201 GLU A C 1
ATOM 1423 O O . GLU A 1 201 ? -4.530 -8.530 10.569 1.00 96.44 201 GLU A O 1
ATOM 1428 N N . ARG A 1 202 ? -2.423 -7.822 10.941 1.00 96.62 202 ARG A N 1
ATOM 1429 C CA . ARG A 1 202 ? -2.158 -7.333 9.584 1.00 96.62 202 ARG A CA 1
ATOM 1430 C C . ARG A 1 202 ? -1.187 -8.264 8.867 1.00 96.62 202 ARG A C 1
ATOM 1432 O O . ARG A 1 202 ? -0.095 -8.542 9.355 1.00 96.62 202 ARG A O 1
ATOM 1439 N N . ARG A 1 203 ? -1.563 -8.698 7.665 1.00 96.69 203 ARG A N 1
ATOM 1440 C CA . ARG A 1 203 ? -0.794 -9.601 6.804 1.00 96.69 203 ARG A CA 1
ATOM 1441 C C . ARG A 1 203 ? -0.487 -8.917 5.475 1.00 96.69 203 ARG A C 1
ATOM 1443 O O . ARG A 1 203 ? -1.355 -8.787 4.612 1.00 96.69 203 ARG A O 1
ATOM 1450 N N . VAL A 1 204 ? 0.763 -8.491 5.308 1.00 95.38 204 VAL A N 1
ATOM 1451 C CA . VAL A 1 204 ? 1.266 -7.927 4.046 1.00 95.38 204 VAL A CA 1
ATOM 1452 C C . VAL A 1 204 ? 1.511 -9.072 3.056 1.00 95.38 204 VAL A C 1
ATOM 1454 O O . VAL A 1 204 ? 2.229 -10.012 3.406 1.00 95.38 204 VAL A O 1
ATOM 1457 N N . PRO A 1 205 ? 0.919 -9.046 1.848 1.00 95.06 205 PRO A N 1
ATOM 1458 C CA . PRO A 1 205 ? 1.144 -10.095 0.863 1.00 95.06 205 PRO A CA 1
ATOM 1459 C C . PRO A 1 205 ? 2.573 -10.047 0.307 1.00 95.06 205 PRO A C 1
ATOM 1461 O O . PRO A 1 205 ? 3.239 -9.010 0.306 1.00 95.06 205 PRO A O 1
ATOM 1464 N N . GLU A 1 206 ? 3.042 -11.181 -0.209 1.00 94.38 206 GLU A N 1
ATOM 1465 C CA . GLU A 1 206 ? 4.318 -11.242 -0.918 1.00 94.38 206 GLU A CA 1
ATOM 1466 C C . GLU A 1 206 ? 4.222 -10.483 -2.243 1.00 94.38 206 GLU A C 1
ATOM 1468 O O . GLU A 1 206 ? 3.391 -10.799 -3.091 1.00 94.38 206 GLU A O 1
ATOM 1473 N N . ARG A 1 207 ? 5.092 -9.491 -2.429 1.00 95.00 207 ARG A N 1
ATOM 1474 C CA . ARG A 1 207 ? 5.122 -8.650 -3.627 1.00 95.00 207 ARG A CA 1
ATOM 1475 C C . ARG A 1 207 ? 5.271 -9.484 -4.905 1.00 95.00 207 ARG A C 1
ATOM 1477 O O . ARG A 1 207 ? 6.173 -10.311 -5.012 1.00 95.00 207 ARG A O 1
ATOM 1484 N N . ALA A 1 208 ? 4.460 -9.190 -5.916 1.00 96.44 208 ALA A N 1
ATOM 1485 C CA . ALA A 1 208 ? 4.571 -9.829 -7.219 1.00 96.44 208 ALA A CA 1
ATOM 1486 C C . ALA A 1 208 ? 5.832 -9.393 -7.986 1.00 96.44 208 ALA A C 1
ATOM 1488 O O . ALA A 1 208 ? 6.407 -8.324 -7.767 1.00 96.44 208 ALA A O 1
ATOM 1489 N N . ALA A 1 209 ? 6.253 -10.234 -8.929 1.00 96.00 209 ALA A N 1
ATOM 1490 C CA . ALA A 1 209 ? 7.420 -9.975 -9.759 1.00 96.00 209 ALA A CA 1
ATOM 1491 C C . ALA A 1 209 ? 7.096 -9.070 -10.960 1.00 96.00 209 ALA A C 1
ATOM 1493 O O . ALA A 1 209 ? 6.029 -9.152 -11.573 1.00 96.00 209 ALA A O 1
ATOM 1494 N N . LEU A 1 210 ? 8.081 -8.270 -11.371 1.00 97.69 210 LEU A N 1
ATOM 1495 C CA . LEU A 1 210 ? 8.188 -7.852 -12.765 1.00 97.69 210 LEU A CA 1
ATOM 1496 C C . LEU A 1 210 ? 8.602 -9.080 -13.579 1.00 97.69 210 LEU A C 1
ATOM 1498 O O . LEU A 1 210 ? 9.555 -9.768 -13.208 1.00 97.69 210 LEU A O 1
ATOM 1502 N N . VAL A 1 211 ? 7.910 -9.349 -14.680 1.00 97.38 211 VAL A N 1
ATOM 1503 C CA . VAL A 1 211 ? 8.198 -10.500 -15.545 1.00 97.38 211 VAL A CA 1
ATOM 1504 C C . VAL A 1 211 ? 8.518 -10.058 -16.968 1.00 97.38 211 VAL A C 1
ATOM 1506 O O . VAL A 1 211 ? 8.133 -8.969 -17.403 1.00 97.38 211 VAL A O 1
ATOM 1509 N N . ASP A 1 212 ? 9.263 -10.879 -17.690 1.00 97.00 212 ASP A N 1
ATOM 1510 C CA . ASP A 1 212 ? 9.602 -10.662 -19.092 1.00 97.00 212 ASP A CA 1
ATOM 1511 C C . ASP A 1 212 ? 8.400 -10.949 -20.016 1.00 97.00 212 ASP A C 1
ATOM 1513 O O . ASP A 1 212 ? 7.283 -11.233 -19.565 1.00 97.00 212 ASP A O 1
ATOM 1517 N N . VAL A 1 213 ? 8.613 -10.857 -21.328 1.00 96.94 213 VAL A N 1
ATOM 1518 C CA . VAL A 1 213 ? 7.572 -11.077 -22.337 1.00 96.94 213 VAL A CA 1
ATOM 1519 C C . VAL A 1 213 ? 6.986 -12.493 -22.292 1.00 96.94 213 VAL A C 1
ATOM 1521 O O . VAL A 1 213 ? 5.797 -12.652 -22.582 1.00 96.94 213 VAL A O 1
ATOM 1524 N N . GLU A 1 214 ? 7.749 -13.497 -21.860 1.00 95.31 214 GLU A N 1
ATOM 1525 C CA . GLU A 1 214 ? 7.324 -14.898 -21.745 1.00 95.31 214 GLU A CA 1
ATOM 1526 C C . GLU A 1 214 ? 6.729 -15.222 -20.364 1.00 95.31 214 GLU A C 1
ATOM 1528 O O . GLU A 1 214 ? 5.877 -16.099 -20.234 1.00 95.31 214 GLU A O 1
ATOM 1533 N N . GLY A 1 215 ? 7.010 -14.401 -19.352 1.00 94.88 215 GLY A N 1
ATOM 1534 C CA . GLY A 1 215 ? 6.538 -14.552 -17.976 1.00 94.88 215 GLY A CA 1
ATOM 1535 C C . GLY A 1 215 ? 7.627 -15.005 -17.003 1.00 94.88 215 GLY A C 1
ATOM 1536 O O . GLY A 1 215 ? 7.313 -15.297 -15.851 1.00 94.88 215 GLY A O 1
ATOM 1537 N N . THR A 1 216 ? 8.886 -15.047 -17.439 1.00 93.69 216 THR A N 1
ATOM 1538 C CA . THR A 1 216 ? 10.050 -15.308 -16.589 1.00 93.69 216 THR A CA 1
ATOM 1539 C C . THR A 1 216 ? 10.256 -14.140 -15.632 1.00 93.69 216 THR A C 1
ATOM 1541 O O . THR A 1 216 ? 10.179 -12.977 -16.030 1.00 93.69 216 THR A O 1
ATOM 1544 N N . ALA A 1 217 ? 10.521 -14.423 -14.357 1.00 93.81 217 ALA A N 1
ATOM 1545 C CA . ALA A 1 217 ? 10.751 -13.385 -13.359 1.00 93.81 217 ALA A CA 1
ATOM 1546 C C . ALA A 1 217 ? 12.024 -12.576 -13.667 1.00 93.81 217 ALA A C 1
ATOM 1548 O O . ALA A 1 217 ? 13.113 -13.130 -13.790 1.00 93.81 217 ALA A O 1
ATOM 1549 N N . LEU A 1 218 ? 11.884 -11.250 -13.746 1.00 95.31 218 LEU A N 1
ATOM 1550 C CA . LEU A 1 218 ? 12.990 -10.288 -13.843 1.00 95.31 218 LEU A CA 1
ATOM 1551 C C . LEU A 1 218 ? 13.408 -9.745 -12.471 1.00 95.31 218 LEU A C 1
ATOM 1553 O O . LEU A 1 218 ? 14.463 -9.133 -12.333 1.00 95.31 218 LEU A O 1
ATOM 1557 N N . THR A 1 219 ? 12.566 -9.932 -11.456 1.00 92.75 219 THR A N 1
ATOM 1558 C CA . THR A 1 219 ? 12.802 -9.516 -10.069 1.00 92.75 219 THR A CA 1
ATOM 1559 C C . THR A 1 219 ? 12.356 -10.607 -9.108 1.00 92.75 219 THR A C 1
ATOM 1561 O O . THR A 1 219 ? 11.390 -11.304 -9.405 1.00 92.75 219 THR A O 1
ATOM 1564 N N . GLY A 1 220 ? 12.970 -10.665 -7.926 1.00 83.19 220 GLY A N 1
ATOM 1565 C CA . GLY A 1 220 ? 12.665 -11.672 -6.907 1.00 83.19 220 GLY A CA 1
ATOM 1566 C C . GLY A 1 220 ? 13.656 -12.835 -6.933 1.00 83.19 220 GLY A C 1
ATOM 1567 O O . GLY A 1 220 ? 14.667 -12.788 -7.638 1.00 83.19 220 GLY A O 1
ATOM 1568 N N . GLU A 1 221 ? 13.390 -13.862 -6.130 1.00 76.69 221 GLU A N 1
ATOM 1569 C CA . GLU A 1 221 ? 14.246 -15.047 -6.076 1.00 76.69 221 GLU A CA 1
ATOM 1570 C C . GLU A 1 221 ? 14.205 -15.831 -7.396 1.00 76.69 221 GLU A C 1
ATOM 1572 O O . GLU A 1 221 ? 13.147 -16.048 -7.983 1.00 76.69 221 GLU A O 1
ATOM 1577 N N . GLY A 1 222 ? 15.378 -16.260 -7.870 1.00 74.75 222 GLY A N 1
ATOM 1578 C CA . GLY A 1 222 ? 15.515 -17.041 -9.104 1.00 74.75 222 GLY A CA 1
ATOM 1579 C C . GLY A 1 222 ? 15.541 -16.227 -10.403 1.00 74.75 222 GLY A C 1
ATOM 1580 O O . GLY A 1 222 ? 15.688 -16.824 -11.467 1.00 74.75 222 GLY A O 1
ATOM 1581 N N . GLY A 1 223 ? 15.436 -14.894 -10.334 1.00 78.75 223 GLY A N 1
ATOM 1582 C CA . GLY A 1 223 ? 15.647 -14.019 -11.491 1.00 78.75 223 GLY A CA 1
ATOM 1583 C C . GLY A 1 223 ? 17.124 -13.946 -11.932 1.00 78.75 223 GLY A C 1
ATOM 1584 O O . GLY A 1 223 ? 18.023 -14.174 -11.118 1.00 78.75 223 GLY A O 1
ATOM 1585 N N . PRO A 1 224 ? 17.398 -13.617 -13.207 1.00 88.00 224 PRO A N 1
ATOM 1586 C CA . PRO A 1 224 ? 18.754 -13.469 -13.746 1.00 88.00 224 PRO A CA 1
ATOM 1587 C C . PRO A 1 224 ? 19.478 -12.234 -13.178 1.00 88.00 224 PRO A C 1
ATOM 1589 O O . PRO A 1 224 ? 18.865 -11.209 -12.865 1.00 88.00 224 PRO A O 1
ATOM 1592 N N . GLU A 1 225 ? 20.811 -12.286 -13.102 1.00 90.69 225 GLU A N 1
ATOM 1593 C CA . GLU A 1 225 ? 21.629 -11.135 -12.701 1.00 90.69 225 GLU A CA 1
ATOM 1594 C C . GLU A 1 225 ? 21.771 -10.123 -13.852 1.00 90.69 225 GLU A C 1
ATOM 1596 O O . GLU A 1 225 ? 22.701 -10.183 -14.654 1.00 90.69 225 GLU A O 1
ATOM 1601 N N . LEU A 1 226 ? 20.850 -9.157 -13.907 1.00 93.06 226 LEU A N 1
ATOM 1602 C CA . LEU A 1 226 ? 20.794 -8.110 -14.938 1.00 93.06 226 LEU A CA 1
ATOM 1603 C C . LEU A 1 226 ? 21.069 -6.718 -14.339 1.00 93.06 226 LEU A C 1
ATOM 1605 O O . LEU A 1 226 ? 20.129 -5.943 -14.112 1.00 93.06 226 LEU A O 1
ATOM 1609 N N . PRO A 1 227 ? 22.324 -6.379 -13.983 1.00 92.38 227 PRO A N 1
ATOM 1610 C CA . PRO A 1 227 ? 22.645 -5.170 -13.225 1.00 92.38 227 PRO A CA 1
ATOM 1611 C C . PRO A 1 227 ? 22.269 -3.864 -13.939 1.00 92.38 227 PRO A C 1
ATOM 1613 O O . PRO A 1 227 ? 21.861 -2.906 -13.267 1.00 92.38 227 PRO A O 1
ATOM 1616 N N . ALA A 1 228 ? 22.398 -3.782 -15.270 1.00 92.31 228 ALA A N 1
ATOM 1617 C CA . ALA A 1 228 ? 21.992 -2.585 -16.006 1.00 92.31 228 ALA A CA 1
ATOM 1618 C C . ALA A 1 228 ? 20.466 -2.434 -16.001 1.00 92.31 228 ALA A C 1
ATOM 1620 O O . ALA A 1 228 ? 19.966 -1.369 -15.633 1.00 92.31 228 ALA A O 1
ATOM 1621 N N . LEU A 1 229 ? 19.730 -3.499 -16.338 1.00 95.06 229 LEU A N 1
ATOM 1622 C CA . LEU A 1 229 ? 18.268 -3.476 -16.341 1.00 95.06 229 LEU A CA 1
ATOM 1623 C C . LEU A 1 229 ? 17.706 -3.162 -14.947 1.00 95.06 229 LEU A C 1
ATOM 1625 O O . LEU A 1 229 ? 16.860 -2.277 -14.794 1.00 95.06 229 LEU A O 1
ATOM 1629 N N . SER A 1 230 ? 18.224 -3.840 -13.922 1.00 93.56 230 SER A N 1
ATOM 1630 C CA . SER A 1 230 ? 17.747 -3.745 -12.540 1.00 93.56 230 SER A CA 1
ATOM 1631 C C . SER A 1 230 ? 17.886 -2.330 -11.988 1.00 93.56 230 SER A C 1
ATOM 1633 O O . SER A 1 230 ? 16.941 -1.760 -11.453 1.00 93.56 230 SER A O 1
ATOM 1635 N N . SER A 1 231 ? 19.058 -1.718 -12.153 1.00 91.50 231 SER A N 1
ATOM 1636 C CA . SER A 1 231 ? 19.336 -0.405 -11.565 1.00 91.50 231 SER A CA 1
ATOM 1637 C C . SER A 1 231 ? 18.770 0.773 -12.364 1.00 91.50 231 SER A C 1
ATOM 1639 O O . SER A 1 231 ? 18.498 1.818 -11.773 1.00 91.50 231 SER A O 1
ATOM 1641 N N . GLN A 1 232 ? 18.579 0.629 -13.681 1.00 91.12 232 GLN A N 1
ATOM 1642 C CA . GLN A 1 232 ? 18.193 1.744 -14.556 1.00 91.12 232 GLN A CA 1
ATOM 1643 C C . GLN A 1 232 ? 16.739 1.718 -15.015 1.00 91.12 232 GLN A C 1
ATOM 1645 O O . GLN A 1 232 ? 16.229 2.769 -15.412 1.00 91.12 232 GLN A O 1
ATOM 1650 N N . VAL A 1 233 ? 16.096 0.547 -15.010 1.00 95.38 233 VAL A N 1
ATOM 1651 C CA . VAL A 1 233 ? 14.737 0.370 -15.535 1.00 95.38 233 VAL A CA 1
ATOM 1652 C C . VAL A 1 233 ? 13.824 -0.261 -14.493 1.00 95.38 233 VAL A C 1
ATOM 1654 O O . VAL A 1 233 ? 12.852 0.380 -14.098 1.00 95.38 233 VAL A O 1
ATOM 1657 N N . LEU A 1 234 ? 14.131 -1.473 -14.013 1.00 95.62 234 LEU A N 1
ATOM 1658 C CA . LEU A 1 234 ? 13.264 -2.168 -13.047 1.00 95.62 234 LEU A CA 1
ATOM 1659 C C . LEU A 1 234 ? 13.164 -1.371 -11.748 1.00 95.62 234 LEU A C 1
ATOM 1661 O O . LEU A 1 234 ? 12.077 -1.182 -11.216 1.00 95.62 234 LEU A O 1
ATOM 1665 N N . GLY A 1 235 ? 14.285 -0.817 -11.297 1.00 94.56 235 GLY A N 1
ATOM 1666 C CA . GLY A 1 235 ? 14.371 -0.044 -10.073 1.00 94.56 235 GLY A CA 1
ATOM 1667 C C . GLY A 1 235 ? 14.504 -0.922 -8.836 1.00 94.56 235 GLY A C 1
ATOM 1668 O O . GLY A 1 235 ? 14.849 -2.100 -8.909 1.00 94.56 235 GLY A O 1
ATOM 1669 N N . ARG A 1 236 ? 14.296 -0.313 -7.670 1.00 93.00 236 ARG A N 1
ATOM 1670 C CA . ARG A 1 236 ? 14.570 -0.936 -6.372 1.00 93.00 236 ARG A CA 1
ATOM 1671 C C . ARG A 1 236 ? 13.354 -0.881 -5.473 1.00 93.00 236 ARG A C 1
ATOM 1673 O O . ARG A 1 236 ? 12.608 0.092 -5.517 1.00 93.00 236 ARG A O 1
ATOM 1680 N N . VAL A 1 237 ? 13.243 -1.867 -4.598 1.00 95.50 237 VAL A N 1
ATOM 1681 C CA . VAL A 1 237 ? 12.355 -1.841 -3.436 1.00 95.50 237 VAL A CA 1
ATOM 1682 C C . VAL A 1 237 ? 13.180 -1.417 -2.219 1.00 95.50 237 VAL A C 1
ATOM 1684 O O . VAL A 1 237 ? 14.340 -1.812 -2.094 1.00 95.50 237 VAL A O 1
ATOM 1687 N N . GLY A 1 238 ? 12.612 -0.571 -1.366 1.00 94.75 238 GLY A N 1
ATOM 1688 C CA . GLY A 1 238 ? 13.217 -0.121 -0.116 1.00 94.75 238 GLY A CA 1
ATOM 1689 C C . GLY A 1 238 ? 12.237 -0.258 1.042 1.00 94.75 238 GLY A C 1
ATOM 1690 O O . GLY A 1 238 ? 11.030 -0.307 0.827 1.00 94.75 238 GLY A O 1
ATOM 1691 N N . VAL A 1 239 ? 12.774 -0.327 2.257 1.00 96.69 239 VAL A N 1
ATOM 1692 C CA . VAL A 1 239 ? 11.979 -0.295 3.489 1.00 96.69 239 VAL A CA 1
ATOM 1693 C C . VAL A 1 239 ? 11.629 1.154 3.809 1.00 96.69 239 VAL A C 1
ATOM 1695 O O . VAL A 1 239 ? 12.499 2.025 3.739 1.00 96.69 239 VAL A O 1
ATOM 1698 N N . LEU A 1 240 ? 10.367 1.402 4.137 1.00 96.94 240 LEU A N 1
ATOM 1699 C CA . LEU A 1 240 ? 9.859 2.718 4.491 1.00 96.94 240 LEU A CA 1
ATOM 1700 C C . LEU A 1 240 ? 10.224 3.062 5.939 1.00 96.94 240 LEU A C 1
ATOM 1702 O O . LEU A 1 240 ? 10.029 2.260 6.850 1.00 96.94 240 LEU A O 1
ATOM 1706 N N . ASP A 1 241 ? 10.745 4.268 6.147 1.00 96.31 241 ASP A N 1
ATOM 1707 C CA . ASP A 1 241 ? 10.756 4.921 7.456 1.00 96.31 241 ASP A CA 1
ATOM 1708 C C . ASP A 1 241 ? 9.430 5.676 7.678 1.00 96.31 241 ASP A C 1
ATOM 1710 O O . ASP A 1 241 ? 8.547 5.659 6.817 1.00 96.31 241 ASP A O 1
ATOM 1714 N N . ASP A 1 242 ? 9.276 6.353 8.819 1.00 95.69 242 ASP A N 1
ATOM 1715 C CA . ASP A 1 242 ? 8.042 7.086 9.149 1.00 95.69 242 ASP A CA 1
ATOM 1716 C C . ASP A 1 242 ? 7.668 8.127 8.083 1.00 95.69 242 ASP A C 1
ATOM 1718 O O . ASP A 1 242 ? 6.508 8.259 7.691 1.00 95.69 242 ASP A O 1
ATOM 1722 N N . ALA A 1 243 ? 8.664 8.859 7.576 1.00 94.88 243 ALA A N 1
ATOM 1723 C CA . ALA A 1 243 ? 8.454 9.872 6.549 1.00 94.88 243 ALA A CA 1
ATOM 1724 C C . ALA A 1 243 ? 8.078 9.245 5.198 1.00 94.88 243 ALA A C 1
ATOM 1726 O O . ALA A 1 243 ? 7.223 9.777 4.489 1.00 94.88 243 ALA A O 1
ATOM 1727 N N . GLY A 1 244 ? 8.706 8.123 4.844 1.00 94.62 244 GLY A N 1
ATOM 1728 C CA . GLY A 1 244 ? 8.412 7.353 3.645 1.00 94.62 244 GLY A CA 1
ATOM 1729 C C . GLY A 1 244 ? 7.004 6.768 3.666 1.00 94.62 244 GLY A C 1
ATOM 1730 O O . GLY A 1 244 ? 6.282 6.929 2.686 1.00 94.62 244 GLY A O 1
ATOM 1731 N N . ALA A 1 245 ? 6.591 6.164 4.782 1.00 94.88 245 ALA A N 1
ATOM 1732 C CA . ALA A 1 245 ? 5.235 5.647 4.964 1.00 94.88 245 ALA A CA 1
ATOM 1733 C C . ALA A 1 245 ? 4.193 6.765 4.828 1.00 94.88 245 ALA A C 1
ATOM 1735 O O . ALA A 1 245 ? 3.268 6.656 4.026 1.00 94.88 245 ALA A O 1
ATOM 1736 N N . ALA A 1 246 ? 4.412 7.905 5.493 1.00 93.50 246 ALA A N 1
ATOM 1737 C CA . ALA A 1 246 ? 3.526 9.061 5.378 1.00 93.50 246 ALA A CA 1
ATOM 1738 C C . ALA A 1 246 ? 3.454 9.635 3.948 1.00 93.50 246 ALA A C 1
ATOM 1740 O O . ALA A 1 246 ? 2.394 10.084 3.512 1.00 93.50 246 ALA A O 1
ATOM 1741 N N . ALA A 1 247 ? 4.569 9.639 3.208 1.00 93.38 247 ALA A N 1
ATOM 1742 C CA . ALA A 1 247 ? 4.605 10.110 1.823 1.00 93.38 247 ALA A CA 1
ATOM 1743 C C . ALA A 1 247 ? 3.922 9.139 0.848 1.00 93.38 247 ALA A C 1
ATOM 1745 O O . ALA A 1 247 ? 3.337 9.583 -0.142 1.00 93.38 247 ALA A O 1
ATOM 1746 N N . GLN A 1 248 ? 4.009 7.838 1.121 1.00 93.19 248 GLN A N 1
ATOM 1747 C CA . GLN A 1 248 ? 3.376 6.790 0.330 1.00 93.19 248 GLN A CA 1
ATOM 1748 C C . GLN A 1 248 ? 1.856 6.745 0.566 1.00 93.19 248 GLN A C 1
ATOM 1750 O O . GLN A 1 248 ? 1.094 6.565 -0.385 1.00 93.19 248 GLN A O 1
ATOM 1755 N N . GLY A 1 249 ? 1.424 6.979 1.809 1.00 92.06 249 GLY A N 1
ATOM 1756 C CA . GLY A 1 249 ? 0.026 6.964 2.236 1.00 92.06 249 GLY A CA 1
ATOM 1757 C C . GLY A 1 249 ? -0.515 5.556 2.502 1.00 92.06 249 GLY A C 1
ATOM 1758 O O . GLY A 1 249 ? 0.203 4.565 2.401 1.00 92.06 249 GLY A O 1
ATOM 1759 N N . GLU A 1 250 ? -1.803 5.461 2.836 1.00 90.31 250 GLU A N 1
ATOM 1760 C CA . GLU A 1 250 ? -2.471 4.177 3.087 1.00 90.31 250 GLU A CA 1
ATOM 1761 C C . GLU A 1 250 ? -2.343 3.207 1.891 1.00 90.31 250 GLU A C 1
ATOM 1763 O O . GLU A 1 250 ? -2.522 3.629 0.741 1.00 90.31 250 GLU A O 1
ATOM 1768 N N . PRO A 1 251 ? -2.098 1.899 2.117 1.00 94.25 251 PRO A N 1
ATOM 1769 C CA . PRO A 1 251 ? -2.086 1.185 3.404 1.00 94.25 251 PRO A CA 1
ATOM 1770 C C . PRO A 1 251 ? -0.674 0.966 3.995 1.00 94.25 251 PRO A C 1
ATOM 1772 O O . PRO A 1 251 ? -0.442 -0.045 4.668 1.00 94.25 251 PRO A O 1
ATOM 1775 N N . TYR A 1 252 ? 0.298 1.828 3.674 1.00 96.06 252 TYR A N 1
ATOM 1776 C CA . TYR A 1 252 ? 1.705 1.621 4.030 1.00 96.06 252 TYR A CA 1
ATOM 1777 C C . TYR A 1 252 ? 2.038 2.114 5.436 1.00 96.06 252 TYR A C 1
ATOM 1779 O O . TYR A 1 252 ? 1.744 3.249 5.799 1.00 96.06 252 TYR A O 1
ATOM 1787 N N . LEU A 1 253 ? 2.749 1.273 6.182 1.00 96.00 253 LEU A N 1
ATOM 1788 C CA . LEU A 1 253 ? 3.253 1.550 7.521 1.00 96.00 253 LEU A CA 1
ATOM 1789 C C . LEU A 1 253 ? 4.790 1.586 7.543 1.00 96.00 253 LEU A C 1
ATOM 1791 O O . LEU A 1 253 ? 5.446 1.026 6.655 1.00 96.00 253 LEU A O 1
ATOM 1795 N N . PRO A 1 254 ? 5.401 2.218 8.561 1.00 95.88 254 PRO A N 1
ATOM 1796 C CA . PRO A 1 254 ? 6.844 2.148 8.761 1.00 95.88 254 PRO A CA 1
ATOM 1797 C C . PRO A 1 254 ? 7.312 0.690 8.863 1.00 95.88 254 PRO A C 1
ATOM 1799 O O . PRO A 1 254 ? 6.706 -0.126 9.555 1.00 95.88 254 PRO A O 1
ATOM 1802 N N . GLY A 1 255 ? 8.400 0.356 8.170 1.00 95.62 255 GLY A N 1
ATOM 1803 C CA . GLY A 1 255 ? 8.909 -1.012 8.056 1.00 95.62 255 GLY A CA 1
ATOM 1804 C C . GLY A 1 255 ? 8.382 -1.795 6.848 1.00 95.62 255 GLY A C 1
ATOM 1805 O O . GLY A 1 255 ? 8.994 -2.802 6.486 1.00 95.62 255 GLY A O 1
ATOM 1806 N N . ASP A 1 256 ? 7.323 -1.330 6.178 1.00 96.62 256 ASP A N 1
ATOM 1807 C CA . ASP A 1 256 ? 6.854 -1.952 4.939 1.00 96.62 256 ASP A CA 1
ATOM 1808 C C . ASP A 1 256 ? 7.849 -1.739 3.791 1.00 96.62 256 ASP A C 1
ATOM 1810 O O . ASP A 1 256 ? 8.615 -0.772 3.749 1.00 96.62 256 ASP A O 1
ATOM 1814 N N . ALA A 1 257 ? 7.817 -2.646 2.817 1.00 95.50 257 ALA A N 1
ATOM 1815 C CA . ALA A 1 257 ? 8.607 -2.548 1.600 1.00 95.50 257 ALA A CA 1
ATOM 1816 C C . ALA A 1 257 ? 7.799 -1.877 0.479 1.00 95.50 257 ALA A C 1
ATOM 1818 O O . ALA A 1 257 ? 6.682 -2.296 0.185 1.00 95.50 257 ALA A O 1
ATOM 1819 N N . ALA A 1 258 ? 8.391 -0.892 -0.198 1.00 96.94 258 ALA A N 1
ATOM 1820 C CA . ALA A 1 258 ? 7.786 -0.223 -1.348 1.00 96.94 258 ALA A CA 1
ATOM 1821 C C . ALA A 1 258 ? 8.808 0.069 -2.457 1.00 96.94 258 ALA A C 1
ATOM 1823 O O . ALA A 1 258 ? 10.013 0.232 -2.230 1.00 96.94 258 ALA A O 1
ATOM 1824 N N . GLY A 1 259 ? 8.327 0.138 -3.693 1.00 96.38 259 GLY A N 1
ATOM 1825 C CA . GLY A 1 259 ? 9.083 0.512 -4.876 1.00 96.38 259 GLY A CA 1
ATOM 1826 C C . GLY A 1 259 ? 9.604 1.945 -4.789 1.00 96.38 259 GLY A C 1
ATOM 1827 O O . GLY A 1 259 ? 8.863 2.915 -4.902 1.00 96.38 259 GLY A O 1
ATOM 1828 N N . SER A 1 260 ? 10.920 2.077 -4.659 1.00 93.94 260 SER A N 1
ATOM 1829 C CA . SER A 1 260 ? 11.631 3.355 -4.519 1.00 93.94 260 SER A CA 1
ATOM 1830 C C . SER A 1 260 ? 12.017 4.010 -5.850 1.00 93.94 260 SER A C 1
ATOM 1832 O O . SER A 1 260 ? 12.337 5.196 -5.892 1.00 93.94 260 SER A O 1
ATOM 1834 N N . SER A 1 261 ? 12.055 3.248 -6.949 1.00 94.25 261 SER A N 1
ATOM 1835 C CA . SER A 1 261 ? 12.401 3.774 -8.275 1.00 94.25 261 SER A CA 1
ATOM 1836 C C . SER A 1 261 ? 11.940 2.857 -9.407 1.00 94.25 261 SER A C 1
ATOM 1838 O O . SER A 1 261 ? 11.542 1.719 -9.166 1.00 94.25 261 SER A O 1
ATOM 1840 N N . GLY A 1 262 ? 12.065 3.331 -10.651 1.00 95.38 262 GLY A N 1
ATOM 1841 C CA . GLY A 1 262 ? 11.858 2.522 -11.856 1.00 95.38 262 GLY A CA 1
ATOM 1842 C C . GLY A 1 262 ? 10.447 1.946 -11.967 1.00 95.38 262 GLY A C 1
ATOM 1843 O O . GLY A 1 262 ? 9.483 2.532 -11.473 1.00 95.38 262 GLY A O 1
ATOM 1844 N N . LEU A 1 263 ? 10.339 0.786 -12.613 1.00 97.44 263 LEU A N 1
ATOM 1845 C CA . LEU A 1 263 ? 9.079 0.055 -12.746 1.00 97.44 263 LEU A CA 1
ATOM 1846 C C . LEU A 1 263 ? 8.526 -0.426 -11.398 1.00 97.44 263 LEU A C 1
ATOM 1848 O O . LEU A 1 263 ? 7.312 -0.451 -11.240 1.00 97.44 263 LEU A O 1
ATOM 1852 N N . GLN A 1 264 ? 9.384 -0.733 -10.419 1.00 97.44 264 GLN A N 1
ATOM 1853 C CA . GLN A 1 264 ? 8.948 -1.093 -9.066 1.00 97.44 264 GLN A CA 1
ATOM 1854 C C . GLN A 1 264 ? 8.086 0.015 -8.447 1.00 97.44 264 GLN A C 1
ATOM 1856 O O . GLN A 1 264 ? 7.024 -0.272 -7.916 1.00 97.44 264 GLN A O 1
ATOM 1861 N N . SER A 1 265 ? 8.513 1.277 -8.555 1.00 96.44 265 SER A N 1
ATOM 1862 C CA . SER A 1 265 ? 7.733 2.425 -8.066 1.00 96.44 265 SER A CA 1
ATOM 1863 C C . SER A 1 265 ? 6.536 2.744 -8.967 1.00 96.44 265 SER A C 1
ATOM 1865 O O . SER A 1 265 ? 5.439 3.006 -8.483 1.00 96.44 265 SER A O 1
ATOM 1867 N N . ALA A 1 266 ? 6.721 2.691 -10.291 1.00 97.50 266 ALA A N 1
ATOM 1868 C CA . ALA A 1 266 ? 5.668 3.045 -11.243 1.00 97.50 266 ALA A CA 1
ATOM 1869 C C . ALA A 1 266 ? 4.455 2.099 -11.189 1.00 97.50 266 ALA A C 1
ATOM 1871 O O . ALA A 1 266 ? 3.333 2.535 -11.436 1.00 97.50 266 ALA A O 1
ATOM 1872 N N . PHE A 1 267 ? 4.681 0.826 -10.864 1.00 98.06 267 PHE A N 1
ATOM 1873 C CA . PHE A 1 267 ? 3.643 -0.199 -10.747 1.00 98.06 267 PHE A CA 1
ATOM 1874 C C . PHE A 1 267 ? 3.425 -0.648 -9.300 1.00 98.06 267 PHE A C 1
ATOM 1876 O O . PHE A 1 267 ? 2.990 -1.772 -9.062 1.00 98.06 267 PHE A O 1
ATOM 1883 N N . GLU A 1 268 ? 3.720 0.225 -8.336 1.00 97.19 268 GLU A N 1
ATOM 1884 C CA . GLU A 1 268 ? 3.724 -0.115 -6.916 1.00 97.19 268 GLU A CA 1
ATOM 1885 C C . GLU A 1 268 ? 2.422 -0.779 -6.459 1.00 97.19 268 GLU A C 1
ATOM 1887 O O . GLU A 1 268 ? 2.467 -1.911 -5.999 1.00 97.19 268 GLU A O 1
ATOM 1892 N N . ALA A 1 269 ? 1.273 -0.136 -6.688 1.00 94.88 269 ALA A N 1
ATOM 1893 C CA . ALA A 1 269 ? -0.027 -0.646 -6.247 1.00 94.88 269 ALA A CA 1
ATOM 1894 C C . ALA A 1 269 ? -0.382 -2.022 -6.842 1.00 94.88 269 ALA A C 1
ATOM 1896 O O . ALA A 1 269 ? -0.989 -2.850 -6.169 1.00 94.88 269 ALA A O 1
ATOM 1897 N N . GLN A 1 270 ? 0.007 -2.280 -8.096 1.00 97.12 270 GLN A N 1
ATOM 1898 C CA . GLN A 1 270 ? -0.233 -3.572 -8.743 1.00 97.12 270 GLN A CA 1
ATOM 1899 C C . GLN A 1 270 ? 0.679 -4.654 -8.151 1.00 97.12 270 GLN A C 1
ATOM 1901 O O . GLN A 1 270 ? 0.235 -5.764 -7.876 1.00 97.12 270 GLN A O 1
ATOM 1906 N N . LEU A 1 271 ? 1.954 -4.323 -7.938 1.00 97.69 271 LEU A N 1
ATOM 1907 C CA . LEU A 1 271 ? 2.963 -5.262 -7.455 1.00 97.69 271 LEU A CA 1
ATOM 1908 C C . LEU A 1 271 ? 2.821 -5.570 -5.964 1.00 97.69 271 LEU A C 1
ATOM 1910 O O . LEU A 1 271 ? 3.166 -6.673 -5.549 1.00 97.69 271 LEU A O 1
ATOM 1914 N N . SER A 1 272 ? 2.362 -4.616 -5.155 1.00 96.56 272 SER A N 1
ATOM 1915 C CA . SER A 1 272 ? 2.177 -4.786 -3.713 1.00 96.56 272 SER A CA 1
ATOM 1916 C C . SER A 1 272 ? 0.838 -5.418 -3.358 1.00 96.56 272 SER A C 1
ATOM 1918 O O . SER A 1 272 ? 0.745 -6.079 -2.329 1.00 96.56 272 SER A O 1
ATOM 1920 N N . GLY A 1 273 ? -0.205 -5.201 -4.166 1.00 95.94 273 GLY A N 1
ATOM 1921 C CA . GLY A 1 273 ? -1.572 -5.469 -3.733 1.00 95.94 273 GLY A CA 1
ATOM 1922 C C . GLY A 1 273 ? -1.927 -4.646 -2.489 1.00 95.94 273 GLY A C 1
ATOM 1923 O O . GLY A 1 273 ? -1.368 -3.566 -2.257 1.00 95.94 273 GLY A O 1
ATOM 1924 N N . ARG A 1 274 ? -2.839 -5.171 -1.665 1.00 95.75 274 ARG A N 1
ATOM 1925 C CA . ARG A 1 274 ? -3.212 -4.593 -0.368 1.00 95.75 274 ARG A CA 1
ATOM 1926 C C . ARG A 1 274 ? -3.108 -5.618 0.759 1.00 95.75 274 ARG A C 1
ATOM 1928 O O . ARG A 1 274 ? -3.529 -6.760 0.559 1.00 95.75 274 ARG A O 1
ATOM 1935 N N . PRO A 1 275 ? -2.625 -5.210 1.948 1.00 97.19 275 PRO A N 1
ATOM 1936 C CA . PRO A 1 275 ? -2.637 -6.046 3.140 1.00 97.19 275 PRO A CA 1
ATOM 1937 C C . PRO A 1 275 ? -4.021 -6.626 3.425 1.00 97.19 275 PRO A C 1
ATOM 1939 O O . PRO A 1 275 ? -5.036 -5.937 3.319 1.00 97.19 275 PRO A O 1
ATOM 1942 N N . ALA A 1 276 ? -4.042 -7.900 3.797 1.00 97.62 276 ALA A N 1
ATOM 1943 C CA . ALA A 1 276 ? -5.202 -8.535 4.401 1.00 97.62 276 ALA A CA 1
ATOM 1944 C C . ALA A 1 276 ? -5.087 -8.438 5.926 1.00 97.62 276 ALA A C 1
ATOM 1946 O O . ALA A 1 276 ? -4.010 -8.178 6.466 1.00 97.62 276 ALA A O 1
ATOM 1947 N N . GLY A 1 277 ? -6.174 -8.692 6.638 1.00 97.62 277 GLY A N 1
ATOM 1948 C CA . GLY A 1 277 ? -6.129 -8.703 8.090 1.00 97.62 277 GLY A CA 1
ATOM 1949 C C . GLY A 1 277 ? -7.419 -9.154 8.729 1.00 97.62 277 GLY A C 1
ATOM 1950 O O . GLY A 1 277 ? -8.425 -9.377 8.059 1.00 97.62 277 GLY A O 1
ATOM 1951 N N . GLU A 1 278 ? -7.378 -9.308 10.039 1.00 98.38 278 GLU A N 1
ATOM 1952 C CA . GLU A 1 278 ? -8.513 -9.770 10.824 1.00 98.38 278 GLU A CA 1
ATOM 1953 C C . GLU A 1 278 ? -8.579 -9.020 12.146 1.00 98.38 278 GLU A C 1
ATOM 1955 O O . GLU A 1 278 ? -7.555 -8.599 12.680 1.00 98.38 278 GLU A O 1
ATOM 1960 N N . VAL A 1 279 ? -9.796 -8.865 12.662 1.00 98.56 279 VAL A N 1
ATOM 1961 C CA . VAL A 1 279 ? -10.037 -8.387 14.021 1.00 98.56 279 VAL A CA 1
ATOM 1962 C C . VAL A 1 279 ? -10.564 -9.546 14.846 1.00 98.56 279 VAL A C 1
ATOM 1964 O O . VAL A 1 279 ? -11.551 -10.191 14.479 1.00 98.56 279 VAL A O 1
ATOM 1967 N N . HIS A 1 280 ? -9.899 -9.806 15.961 1.00 98.31 280 HIS A N 1
ATOM 1968 C CA . HIS A 1 280 ? -10.137 -10.940 16.839 1.00 98.31 280 HIS A CA 1
ATOM 1969 C C . HIS A 1 280 ? -10.612 -10.464 18.203 1.00 98.31 280 HIS A C 1
ATOM 1971 O O . HIS A 1 280 ? -10.095 -9.486 18.737 1.00 98.31 280 HIS A O 1
ATOM 1977 N N . VAL A 1 281 ? -11.552 -11.197 18.790 1.00 98.31 281 VAL A N 1
ATOM 1978 C CA . VAL A 1 281 ? -11.782 -11.200 20.234 1.00 98.31 281 VAL A CA 1
ATOM 1979 C C . VAL A 1 281 ? -10.849 -12.237 20.835 1.00 98.31 281 VAL A C 1
ATOM 1981 O O . VAL A 1 281 ? -10.855 -13.393 20.405 1.00 98.31 281 VAL A O 1
ATOM 1984 N N . VAL A 1 282 ? -10.080 -11.835 21.839 1.00 98.00 282 VAL A N 1
ATOM 1985 C CA . VAL A 1 282 ? -9.198 -12.727 22.598 1.00 98.00 282 VAL A CA 1
ATOM 1986 C C . VAL A 1 282 ? -9.523 -12.652 24.084 1.00 98.00 282 VAL A C 1
ATOM 1988 O O . VAL A 1 282 ? -10.057 -11.646 24.558 1.00 98.00 282 VAL A O 1
ATOM 1991 N N . ASP A 1 283 ? -9.247 -13.728 24.813 1.00 96.38 283 ASP A N 1
ATOM 1992 C CA . ASP A 1 283 ? -9.413 -13.782 26.267 1.00 96.38 283 ASP A CA 1
ATOM 1993 C C . ASP A 1 283 ? -8.188 -13.238 27.034 1.00 96.38 283 ASP A C 1
ATOM 1995 O O . ASP A 1 283 ? -7.230 -12.739 26.439 1.00 96.38 283 ASP A O 1
ATOM 1999 N N . GLU A 1 284 ? -8.206 -13.333 28.370 1.00 92.81 284 GLU A N 1
ATOM 2000 C CA . GLU A 1 284 ? -7.115 -12.858 29.240 1.00 92.81 284 GLU A CA 1
ATOM 2001 C C . GLU A 1 284 ? -5.778 -13.577 28.988 1.00 92.81 284 GLU A C 1
ATOM 2003 O O . GLU A 1 284 ? -4.717 -13.034 29.300 1.00 92.81 284 GLU A O 1
ATOM 2008 N N . ALA A 1 285 ? -5.807 -14.794 28.434 1.00 94.31 285 ALA A N 1
ATOM 2009 C CA . ALA A 1 285 ? -4.613 -15.546 28.061 1.00 94.31 285 ALA A CA 1
ATOM 2010 C C . ALA A 1 285 ? -4.100 -15.179 26.655 1.00 94.31 285 ALA A C 1
ATOM 2012 O O . ALA A 1 285 ? -3.016 -15.622 26.267 1.00 94.31 285 ALA A O 1
ATOM 2013 N N . GLY A 1 286 ? -4.849 -14.360 25.908 1.00 93.19 286 GLY A N 1
ATOM 2014 C CA . GLY A 1 286 ? -4.583 -14.039 24.510 1.00 93.19 286 GLY A CA 1
ATOM 2015 C C . GLY A 1 286 ? -5.022 -15.144 23.547 1.00 93.19 286 GLY A C 1
ATOM 2016 O O . GLY A 1 286 ? -4.600 -15.138 22.391 1.00 93.19 286 GLY A O 1
ATOM 2017 N N . GLU A 1 287 ? -5.837 -16.103 23.997 1.00 96.12 287 GLU A N 1
ATOM 2018 C CA . GLU A 1 287 ? -6.378 -17.140 23.123 1.00 96.12 287 GLU A CA 1
ATOM 2019 C C . GLU A 1 287 ? -7.545 -16.589 22.295 1.00 96.12 287 GLU A C 1
ATOM 2021 O O . GLU A 1 287 ? -8.389 -15.833 22.783 1.00 96.12 287 GLU A O 1
ATOM 2026 N N . LEU A 1 288 ? -7.590 -16.974 21.016 1.00 97.12 288 LEU A N 1
ATOM 20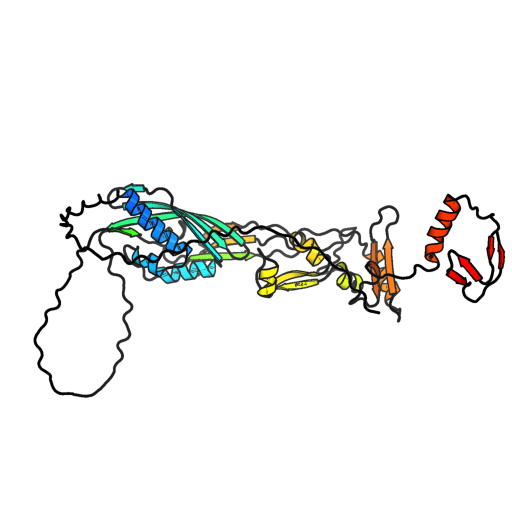27 C CA . LEU A 1 288 ? -8.641 -16.570 20.086 1.00 97.12 288 LEU A CA 1
ATOM 2028 C C . LEU A 1 288 ? -10.002 -17.114 20.534 1.00 97.12 288 LEU A C 1
ATOM 2030 O O . LEU A 1 288 ? -10.207 -18.326 20.599 1.00 97.12 288 LEU A O 1
ATOM 2034 N N . VAL A 1 289 ? -10.952 -16.207 20.744 1.00 97.69 289 VAL A N 1
ATOM 2035 C CA . VAL A 1 289 ? -12.354 -16.533 21.025 1.00 97.69 289 VAL A CA 1
ATOM 2036 C C . VAL A 1 289 ? -13.171 -16.516 19.735 1.00 97.69 289 VAL A C 1
ATOM 2038 O O . VAL A 1 289 ? -13.860 -17.488 19.427 1.00 97.69 289 VAL A O 1
ATOM 2041 N N . GLU A 1 290 ? -13.101 -15.421 18.974 1.00 97.75 290 GLU A N 1
ATOM 2042 C CA . GLU A 1 290 ? -13.893 -15.223 17.754 1.00 97.75 290 GLU A CA 1
ATOM 2043 C C . GLU A 1 290 ? -13.222 -14.225 16.799 1.00 97.75 290 GLU A C 1
ATOM 2045 O O . GLU A 1 290 ? -12.600 -13.260 17.234 1.00 97.75 290 GLU A O 1
ATOM 2050 N N . VAL A 1 291 ? -13.389 -14.421 15.487 1.00 98.06 291 VAL A N 1
ATOM 2051 C CA . VAL A 1 291 ? -13.029 -13.430 14.459 1.00 98.06 291 VAL A CA 1
ATOM 2052 C C . VAL A 1 291 ? -14.253 -12.568 14.158 1.00 98.06 291 VAL A C 1
ATOM 2054 O O . VAL A 1 291 ? -15.242 -13.063 13.621 1.00 98.06 291 VAL A O 1
ATOM 2057 N N . VAL A 1 292 ? -14.186 -11.277 14.481 1.00 98.06 292 VAL A N 1
ATOM 2058 C CA . VAL A 1 292 ? -15.319 -10.344 14.341 1.00 98.06 292 VAL A CA 1
ATOM 2059 C C . VAL A 1 292 ? -15.283 -9.545 13.040 1.00 98.06 292 VAL A C 1
ATOM 2061 O O . VAL A 1 292 ? -16.310 -9.009 12.617 1.00 98.06 292 VAL A O 1
ATOM 2064 N N . HIS A 1 293 ? -14.127 -9.475 12.376 1.00 98.38 293 HIS A N 1
ATOM 2065 C CA . HIS A 1 293 ? -13.999 -8.836 11.070 1.00 98.38 293 HIS A CA 1
ATOM 2066 C C . HIS A 1 293 ? -12.839 -9.408 10.252 1.00 98.38 293 HIS A C 1
ATOM 2068 O O . HIS A 1 293 ? -11.818 -9.799 10.812 1.00 98.38 293 HIS A O 1
ATOM 2074 N N . VAL A 1 294 ? -12.991 -9.417 8.925 1.00 98.19 294 VAL A N 1
ATOM 2075 C CA . VAL A 1 294 ? -11.957 -9.839 7.973 1.00 98.19 294 VAL A CA 1
ATOM 2076 C C . VAL A 1 294 ? -11.799 -8.768 6.901 1.00 98.19 294 VAL A C 1
ATOM 2078 O O . VAL A 1 294 ? -12.733 -8.485 6.148 1.00 98.19 294 VAL A O 1
ATOM 2081 N N . PHE A 1 295 ? -10.590 -8.233 6.793 1.00 98.00 295 PHE A N 1
ATOM 2082 C CA . PHE A 1 295 ? -10.131 -7.427 5.674 1.00 98.00 295 PHE A CA 1
ATOM 2083 C C . PHE A 1 295 ? -9.537 -8.361 4.621 1.00 98.00 295 PHE A C 1
ATOM 2085 O O . PHE A 1 295 ? -8.480 -8.959 4.823 1.00 98.00 295 PHE A O 1
ATOM 2092 N N . ALA A 1 296 ? -10.221 -8.501 3.485 1.00 95.81 296 ALA A N 1
ATOM 2093 C CA . ALA A 1 296 ? -9.816 -9.445 2.442 1.00 95.81 296 ALA A CA 1
ATOM 2094 C C . ALA A 1 296 ? -8.451 -9.114 1.803 1.00 95.81 296 ALA A C 1
ATOM 2096 O O . ALA A 1 296 ? -7.797 -10.014 1.278 1.00 95.81 296 ALA A O 1
ATOM 2097 N N . GLY A 1 297 ? -8.028 -7.846 1.854 1.00 95.38 297 GLY A N 1
ATOM 2098 C CA . GLY A 1 297 ? -6.876 -7.352 1.105 1.00 95.38 297 GLY A CA 1
ATOM 2099 C C . GLY A 1 297 ? -7.081 -7.439 -0.409 1.00 95.38 297 GLY A C 1
ATOM 2100 O O . GLY A 1 297 ? -8.181 -7.698 -0.902 1.00 95.38 297 GLY A O 1
ATOM 2101 N N . GLU A 1 298 ? -6.004 -7.217 -1.155 1.00 96.44 298 GLU A N 1
ATOM 2102 C CA . GLU A 1 298 ? -5.968 -7.361 -2.612 1.00 96.44 298 GLU A CA 1
ATOM 2103 C C . GLU A 1 298 ? -4.689 -8.109 -2.982 1.00 96.44 298 GLU A C 1
ATOM 2105 O O . GLU A 1 298 ? -3.604 -7.775 -2.502 1.00 96.44 298 GLU A O 1
ATOM 2110 N N . ALA A 1 299 ? -4.809 -9.149 -3.807 1.00 96.75 299 ALA A N 1
ATOM 2111 C CA . ALA A 1 299 ? -3.654 -9.940 -4.201 1.00 96.75 299 ALA A CA 1
ATOM 2112 C C . ALA A 1 299 ? -2.728 -9.122 -5.121 1.00 96.75 299 ALA A C 1
ATOM 2114 O O . ALA A 1 299 ? -3.219 -8.406 -5.995 1.00 96.75 299 ALA A O 1
ATOM 2115 N N . PRO A 1 300 ? -1.404 -9.240 -4.960 1.00 97.19 300 PRO A N 1
ATOM 2116 C CA . PRO A 1 300 ? -0.456 -8.611 -5.862 1.00 97.19 300 PRO A CA 1
ATOM 2117 C C . PRO A 1 300 ? -0.451 -9.316 -7.220 1.00 97.19 300 PRO A C 1
ATOM 2119 O O . PRO A 1 300 ? -0.551 -10.543 -7.311 1.00 97.19 300 PRO A O 1
ATOM 2122 N N . GLU A 1 301 ? -0.293 -8.540 -8.288 1.00 97.62 301 GLU A N 1
ATOM 2123 C CA . GLU A 1 301 ? -0.323 -9.031 -9.662 1.00 97.62 301 GLU A CA 1
ATOM 2124 C C . GLU A 1 301 ? 1.014 -8.790 -10.374 1.00 97.62 301 GLU A C 1
ATOM 2126 O O . GLU A 1 301 ? 1.530 -7.667 -10.372 1.00 97.62 301 GLU A O 1
ATOM 2131 N N . PRO A 1 302 ? 1.585 -9.809 -11.044 1.00 97.25 302 PRO A N 1
ATOM 2132 C CA . PRO A 1 302 ? 2.796 -9.621 -11.827 1.00 97.25 302 PRO A CA 1
ATOM 2133 C C . PRO A 1 302 ? 2.606 -8.596 -12.944 1.00 97.25 302 PRO A C 1
ATOM 2135 O O . PRO A 1 302 ? 1.596 -8.595 -13.653 1.00 97.25 302 PRO A O 1
ATOM 2138 N N . VAL A 1 303 ? 3.622 -7.764 -13.164 1.00 98.19 303 VAL A N 1
ATOM 2139 C CA . VAL A 1 303 ? 3.640 -6.820 -14.288 1.00 98.19 303 VAL A CA 1
ATOM 2140 C C . VAL A 1 303 ? 4.469 -7.421 -15.409 1.00 98.19 303 VAL A C 1
ATOM 2142 O O . VAL A 1 303 ? 5.688 -7.567 -15.293 1.00 98.19 303 VAL A O 1
ATOM 2145 N N . ARG A 1 304 ? 3.806 -7.744 -16.521 1.00 97.94 304 ARG A N 1
ATOM 2146 C CA . ARG A 1 304 ? 4.476 -8.205 -17.737 1.00 97.94 304 ARG A CA 1
ATOM 2147 C C . ARG A 1 304 ? 5.119 -7.035 -18.467 1.00 97.94 304 ARG A C 1
ATOM 2149 O O . ARG A 1 304 ? 4.438 -6.114 -18.913 1.00 97.94 304 ARG A O 1
ATOM 2156 N N . THR A 1 305 ? 6.433 -7.097 -18.611 1.00 97.69 305 THR A N 1
ATOM 2157 C CA . THR A 1 305 ? 7.216 -6.164 -19.419 1.00 97.69 305 THR A CA 1
ATOM 2158 C C . THR A 1 305 ? 7.336 -6.668 -20.858 1.00 97.69 305 THR A C 1
ATOM 2160 O O . THR A 1 305 ? 6.891 -7.763 -21.200 1.00 97.69 305 THR A O 1
ATOM 2163 N N . THR A 1 306 ? 7.934 -5.862 -21.732 1.00 97.75 306 THR A N 1
ATOM 2164 C CA . THR A 1 306 ? 8.250 -6.281 -23.106 1.00 97.75 306 THR A CA 1
ATOM 2165 C C . THR A 1 306 ? 9.657 -6.846 -23.257 1.00 97.75 306 THR A C 1
ATOM 2167 O O . THR A 1 306 ? 10.006 -7.287 -24.357 1.00 97.75 306 THR A O 1
ATOM 2170 N N . PHE A 1 307 ? 10.455 -6.786 -22.185 1.00 98.00 307 PHE A N 1
ATOM 2171 C CA . PHE A 1 307 ? 11.827 -7.266 -22.179 1.00 98.00 307 PHE A CA 1
ATOM 2172 C C . PHE A 1 307 ? 11.856 -8.762 -22.436 1.00 98.00 307 PHE A C 1
ATOM 2174 O O . PHE A 1 307 ? 10.937 -9.484 -22.068 1.00 98.00 307 PHE A O 1
ATOM 2181 N N . ASP A 1 308 ? 12.919 -9.198 -23.082 1.00 97.62 308 ASP A N 1
ATOM 2182 C CA . ASP A 1 308 ? 13.218 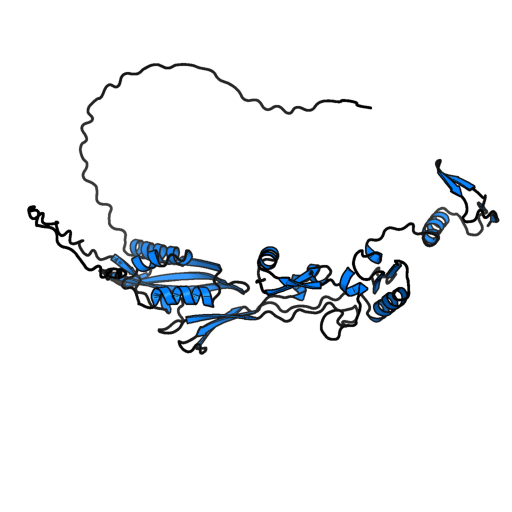-10.595 -23.325 1.00 97.62 308 ASP A CA 1
ATOM 2183 C C . ASP A 1 308 ? 14.520 -10.892 -22.587 1.00 97.62 308 ASP A C 1
ATOM 2185 O O . ASP A 1 308 ? 15.512 -10.177 -22.777 1.00 97.62 308 ASP A O 1
ATOM 2189 N N . VAL A 1 309 ? 14.491 -11.875 -21.686 1.00 96.06 309 VAL A N 1
ATOM 2190 C CA . VAL A 1 309 ? 15.628 -12.161 -20.810 1.00 96.06 309 VAL A CA 1
ATOM 2191 C C . VAL A 1 309 ? 16.881 -12.530 -21.602 1.00 96.06 309 VAL A C 1
ATOM 2193 O O . VAL A 1 309 ? 17.954 -12.003 -21.311 1.00 96.06 309 VAL A O 1
ATOM 2196 N N . GLU A 1 310 ? 16.751 -13.333 -22.658 1.00 96.19 310 GLU A N 1
ATOM 2197 C CA . GLU A 1 310 ? 17.889 -13.781 -23.461 1.00 96.19 310 GLU A CA 1
ATOM 2198 C C . GLU A 1 310 ? 18.499 -12.608 -24.239 1.00 96.19 310 GLU A C 1
ATOM 2200 O O . GLU A 1 310 ? 19.722 -12.429 -24.291 1.00 96.19 310 GLU A O 1
ATOM 2205 N N . VAL A 1 311 ? 17.645 -11.750 -24.811 1.00 97.88 311 VAL A N 1
ATOM 2206 C CA . VAL A 1 311 ? 18.098 -10.545 -25.524 1.00 97.88 311 VAL A CA 1
ATOM 2207 C C . VAL A 1 311 ? 18.754 -9.557 -24.556 1.00 97.88 311 VAL A C 1
ATOM 2209 O O . VAL A 1 311 ? 19.750 -8.916 -24.910 1.00 97.88 311 VAL A O 1
ATOM 2212 N N . GLN A 1 312 ? 18.230 -9.428 -23.337 1.00 97.81 312 GLN A N 1
ATOM 2213 C CA . GLN A 1 312 ? 18.791 -8.551 -22.315 1.00 97.81 312 GLN A CA 1
ATOM 2214 C C . GLN A 1 312 ? 20.155 -9.041 -21.822 1.00 97.81 312 GLN A C 1
ATOM 2216 O O . GLN A 1 312 ? 21.088 -8.239 -21.745 1.00 97.81 312 GLN A O 1
ATOM 2221 N N . GLU A 1 313 ? 20.308 -10.333 -21.539 1.00 96.81 313 GLU A N 1
ATOM 2222 C CA . GLU A 1 313 ? 21.595 -10.918 -21.151 1.00 96.81 313 GLU A CA 1
ATOM 2223 C C . GLU A 1 313 ? 22.648 -10.710 -22.244 1.00 96.81 313 GLU A C 1
ATOM 2225 O O . GLU A 1 313 ? 23.758 -10.249 -21.964 1.00 96.81 313 GLU A O 1
ATOM 2230 N N . ALA A 1 314 ? 22.287 -10.956 -23.507 1.00 97.50 314 ALA A N 1
ATOM 2231 C CA . ALA A 1 314 ? 23.171 -10.708 -24.642 1.00 97.50 314 ALA A CA 1
ATOM 2232 C C . ALA A 1 314 ? 23.572 -9.225 -24.750 1.00 97.50 314 ALA A C 1
ATOM 2234 O O . ALA A 1 314 ? 24.736 -8.909 -25.023 1.00 97.50 314 ALA A O 1
ATOM 2235 N N . ALA A 1 315 ? 22.632 -8.306 -24.507 1.00 97.69 315 ALA A N 1
ATOM 2236 C CA . ALA A 1 315 ? 22.890 -6.872 -24.517 1.00 97.69 315 ALA A CA 1
ATOM 2237 C C . ALA A 1 315 ? 23.855 -6.441 -23.402 1.00 97.69 315 ALA A C 1
ATOM 2239 O O . ALA A 1 315 ? 24.802 -5.695 -23.664 1.00 97.69 315 ALA A O 1
ATOM 2240 N N . GLU A 1 316 ? 23.652 -6.907 -22.169 1.00 96.44 316 GLU A N 1
ATOM 2241 C CA . GLU A 1 316 ? 24.544 -6.583 -21.052 1.00 96.44 316 GLU A CA 1
ATOM 2242 C C . GLU A 1 316 ? 25.931 -7.212 -21.235 1.00 96.44 316 GLU A C 1
ATOM 2244 O O . GLU A 1 316 ? 26.943 -6.524 -21.057 1.00 96.44 316 GLU A O 1
ATOM 2249 N N . ALA A 1 317 ? 25.999 -8.464 -21.697 1.00 96.06 317 ALA A N 1
ATOM 2250 C CA . ALA A 1 317 ? 27.253 -9.144 -22.011 1.00 96.06 317 ALA A CA 1
ATOM 2251 C C . ALA A 1 317 ? 28.065 -8.403 -23.088 1.00 96.06 317 ALA A C 1
ATOM 2253 O O . ALA A 1 317 ? 29.281 -8.244 -22.947 1.00 96.06 317 ALA A O 1
ATOM 2254 N N . ALA A 1 318 ? 27.404 -7.880 -24.128 1.00 96.50 318 ALA A N 1
ATOM 2255 C CA . ALA A 1 318 ? 28.056 -7.099 -25.180 1.00 96.50 318 ALA A CA 1
ATOM 2256 C C . ALA A 1 318 ? 28.709 -5.809 -24.650 1.00 96.50 318 ALA A C 1
ATOM 2258 O O . ALA A 1 318 ? 29.728 -5.361 -25.184 1.00 96.50 318 ALA A O 1
ATOM 2259 N N . LEU A 1 319 ? 28.146 -5.208 -23.596 1.00 96.19 319 LEU A N 1
ATOM 2260 C CA . LEU A 1 319 ? 28.687 -3.990 -22.991 1.00 96.19 319 LEU A CA 1
ATOM 2261 C C . LEU A 1 319 ? 29.700 -4.264 -21.872 1.00 96.19 319 LEU A C 1
ATOM 2263 O O . LEU A 1 319 ? 30.548 -3.406 -21.615 1.00 96.19 319 LEU A O 1
ATOM 2267 N N . ALA A 1 320 ? 29.648 -5.429 -21.220 1.00 92.25 320 ALA A N 1
ATOM 2268 C CA . ALA A 1 320 ? 30.422 -5.739 -20.017 1.00 92.25 320 ALA A CA 1
ATOM 2269 C C . ALA A 1 320 ? 31.943 -5.555 -20.192 1.00 92.25 320 ALA A C 1
ATOM 2271 O O . ALA A 1 320 ? 32.606 -4.991 -19.319 1.00 92.25 320 ALA A O 1
ATOM 2272 N N . GLY A 1 321 ? 32.494 -5.976 -21.337 1.00 89.38 321 GLY A N 1
ATOM 2273 C CA . GLY A 1 321 ? 33.935 -5.926 -21.623 1.00 89.38 321 GLY A CA 1
ATOM 2274 C C . GLY A 1 321 ? 34.473 -4.565 -22.080 1.00 89.38 321 GLY A C 1
ATOM 2275 O O . GLY A 1 321 ? 35.681 -4.406 -22.259 1.00 89.38 321 GLY A O 1
ATOM 2276 N N . LEU A 1 322 ? 33.607 -3.573 -22.298 1.00 95.00 322 LEU A N 1
ATOM 2277 C CA . LEU A 1 322 ? 34.038 -2.259 -22.768 1.00 95.00 322 LEU A CA 1
ATOM 2278 C C . LEU A 1 322 ? 34.697 -1.467 -21.633 1.00 95.00 322 LEU A C 1
ATOM 2280 O O . LEU A 1 322 ? 34.401 -1.670 -20.462 1.00 95.00 322 LEU A O 1
ATOM 2284 N N . SER A 1 323 ? 35.592 -0.534 -21.962 1.00 93.19 323 SER A N 1
ATOM 2285 C CA . SER A 1 323 ? 36.199 0.395 -20.991 1.00 93.19 323 SER A CA 1
ATOM 2286 C C . SER A 1 323 ? 35.543 1.777 -21.017 1.00 93.19 323 SER A C 1
ATOM 2288 O O . SER A 1 323 ? 35.487 2.462 -19.991 1.00 93.19 323 SER A O 1
ATOM 2290 N N . LEU A 1 324 ? 34.956 2.153 -22.154 1.00 94.06 324 LEU A N 1
ATOM 2291 C CA . LEU A 1 324 ? 34.267 3.424 -22.364 1.00 94.06 324 LEU A CA 1
ATOM 2292 C C . LEU A 1 324 ? 32.767 3.331 -22.041 1.00 94.06 324 LEU A C 1
ATOM 2294 O O . LEU A 1 324 ? 32.202 2.232 -22.025 1.00 94.06 324 LEU A O 1
ATOM 2298 N N . PRO A 1 325 ? 32.106 4.462 -21.743 1.00 94.75 325 PRO A N 1
ATOM 2299 C CA . PRO A 1 325 ? 30.659 4.485 -21.613 1.00 94.75 325 PRO A CA 1
ATOM 2300 C C . PRO A 1 325 ? 29.979 4.076 -22.920 1.00 94.75 325 PRO A C 1
ATOM 2302 O O . PRO A 1 325 ? 30.390 4.510 -23.994 1.00 94.75 325 PRO A O 1
ATOM 2305 N N . ALA A 1 326 ? 28.939 3.259 -22.817 1.00 95.44 326 ALA A N 1
ATOM 2306 C CA . ALA A 1 326 ? 28.243 2.690 -23.963 1.00 95.44 326 ALA A CA 1
ATOM 2307 C C . ALA A 1 326 ? 26.757 2.501 -23.650 1.00 95.44 326 ALA A C 1
ATOM 2309 O O . ALA A 1 326 ? 26.350 2.537 -22.486 1.00 95.44 326 ALA A O 1
ATOM 2310 N N . ALA A 1 327 ? 25.957 2.323 -24.692 1.00 95.94 327 ALA A N 1
ATOM 2311 C CA . ALA A 1 327 ? 24.529 2.079 -24.602 1.00 95.94 327 ALA A CA 1
ATOM 2312 C C . ALA A 1 327 ? 24.098 1.123 -25.713 1.00 95.94 327 ALA A C 1
ATOM 2314 O O . ALA A 1 327 ? 24.646 1.174 -26.815 1.00 95.94 327 ALA A O 1
ATOM 2315 N N . LEU A 1 328 ? 23.113 0.283 -25.419 1.00 96.88 328 LEU A N 1
ATOM 2316 C CA . LEU A 1 328 ? 22.504 -0.646 -26.356 1.00 96.88 328 LEU A CA 1
ATOM 2317 C C . LEU A 1 328 ? 21.001 -0.695 -26.084 1.00 96.88 328 LEU A C 1
ATOM 2319 O O . LEU A 1 328 ? 20.573 -0.846 -24.941 1.00 96.88 328 LEU A O 1
ATOM 2323 N N . VAL A 1 329 ? 20.212 -0.551 -27.145 1.00 97.69 329 VAL A N 1
ATOM 2324 C CA . VAL A 1 329 ? 18.760 -0.739 -27.121 1.00 97.69 329 VAL A CA 1
ATOM 2325 C C . VAL A 1 329 ? 18.402 -1.714 -28.233 1.00 97.69 329 VAL A C 1
ATOM 2327 O O . VAL A 1 329 ? 18.772 -1.490 -29.386 1.00 97.69 329 VAL A O 1
ATOM 2330 N N . ALA A 1 330 ? 17.697 -2.787 -27.889 1.00 98.06 330 ALA A N 1
ATOM 2331 C CA . ALA A 1 330 ? 17.120 -3.717 -28.849 1.00 98.06 330 ALA A CA 1
ATOM 2332 C C . ALA A 1 330 ? 15.614 -3.469 -28.939 1.00 98.06 330 ALA A C 1
ATOM 2334 O O . ALA A 1 330 ? 14.918 -3.438 -27.922 1.00 98.06 330 ALA A O 1
ATOM 2335 N N . ILE A 1 331 ? 15.123 -3.283 -30.163 1.00 98.00 331 ILE A N 1
ATOM 2336 C CA . ILE A 1 331 ? 13.726 -2.955 -30.446 1.00 98.00 331 ILE A CA 1
ATOM 2337 C C . ILE A 1 331 ? 13.165 -4.009 -31.392 1.00 98.00 331 ILE A C 1
ATOM 2339 O O . ILE A 1 331 ? 13.766 -4.318 -32.421 1.00 98.00 331 ILE A O 1
ATOM 2343 N N . ASP A 1 332 ? 11.989 -4.522 -31.063 1.00 97.56 332 ASP A N 1
ATOM 2344 C CA . ASP A 1 332 ? 11.150 -5.263 -31.991 1.00 97.56 332 ASP A CA 1
ATOM 2345 C C . ASP A 1 332 ? 10.592 -4.287 -33.034 1.00 97.56 332 ASP A C 1
ATOM 2347 O O . ASP A 1 332 ? 9.681 -3.511 -32.751 1.00 97.56 332 ASP A O 1
ATOM 2351 N N . ALA A 1 333 ? 11.190 -4.257 -34.228 1.00 95.81 333 ALA A N 1
ATOM 2352 C CA . ALA A 1 333 ? 10.884 -3.232 -35.228 1.00 95.81 333 ALA A CA 1
ATOM 2353 C C . ALA A 1 333 ? 9.396 -3.170 -35.643 1.00 95.81 333 ALA A C 1
ATOM 2355 O O . ALA A 1 333 ? 8.891 -2.055 -35.791 1.00 95.81 333 ALA A O 1
ATOM 2356 N N . PRO A 1 334 ? 8.669 -4.296 -35.813 1.00 97.06 334 PRO A N 1
ATOM 2357 C CA . PRO A 1 334 ? 7.245 -4.248 -36.141 1.00 97.06 334 PRO A CA 1
ATOM 2358 C C . PRO A 1 334 ? 6.369 -3.631 -35.045 1.00 97.06 334 PRO A C 1
ATOM 2360 O O . PRO A 1 334 ? 5.422 -2.917 -35.364 1.00 97.06 334 PRO A O 1
ATOM 2363 N N . THR A 1 335 ? 6.654 -3.909 -33.769 1.00 97.06 335 THR A N 1
ATOM 2364 C CA . THR A 1 335 ? 5.795 -3.476 -32.649 1.00 97.06 335 THR A CA 1
ATOM 2365 C C . THR A 1 335 ? 6.295 -2.224 -31.930 1.00 97.06 335 THR A C 1
ATOM 2367 O O . THR A 1 335 ? 5.541 -1.603 -31.184 1.00 97.06 335 THR A O 1
ATOM 2370 N N . GLY A 1 336 ? 7.561 -1.854 -32.121 1.00 97.38 336 GLY A N 1
ATOM 2371 C CA . GLY A 1 336 ? 8.235 -0.796 -31.369 1.00 97.38 336 GLY A CA 1
ATOM 2372 C C . GLY A 1 336 ? 8.564 -1.173 -29.920 1.00 97.38 336 GLY A C 1
ATOM 2373 O O . GLY A 1 336 ? 9.021 -0.318 -29.163 1.00 97.38 336 GLY A O 1
ATOM 2374 N N . GLN A 1 337 ? 8.337 -2.424 -29.511 1.00 97.81 337 GLN A N 1
ATOM 2375 C CA . GLN A 1 337 ? 8.596 -2.874 -28.146 1.00 97.81 337 GLN A CA 1
ATOM 2376 C C . GLN A 1 337 ? 10.095 -2.953 -27.852 1.00 97.81 337 GLN A C 1
ATOM 2378 O O . GLN A 1 337 ? 10.882 -3.421 -28.677 1.00 97.81 337 GLN A O 1
ATOM 2383 N N . LEU A 1 338 ? 10.491 -2.542 -26.648 1.00 97.75 338 LEU A N 1
ATOM 2384 C CA . LEU A 1 338 ? 11.862 -2.712 -26.175 1.00 97.75 338 LEU A CA 1
ATOM 2385 C C . LEU A 1 338 ? 12.058 -4.158 -25.722 1.00 97.75 338 LEU A C 1
ATOM 2387 O O . LEU A 1 338 ? 11.362 -4.612 -24.816 1.00 97.75 338 LEU A O 1
ATOM 2391 N N . ARG A 1 339 ? 13.009 -4.858 -26.342 1.00 98.06 339 ARG A N 1
ATOM 2392 C CA . ARG A 1 339 ? 13.419 -6.219 -25.964 1.00 98.06 339 ARG A CA 1
ATOM 2393 C C . ARG A 1 339 ? 14.594 -6.212 -25.000 1.00 98.06 339 ARG A C 1
ATOM 2395 O O . ARG A 1 339 ? 14.644 -7.049 -24.111 1.00 98.06 339 ARG A O 1
ATOM 2402 N N . ALA A 1 340 ? 15.492 -5.238 -25.141 1.00 98.25 340 ALA A N 1
ATOM 2403 C CA . ALA A 1 340 ? 16.590 -5.031 -24.209 1.00 98.25 340 ALA A CA 1
ATOM 2404 C C . ALA A 1 340 ? 17.014 -3.566 -24.129 1.00 98.25 340 ALA A C 1
ATOM 2406 O O . ALA A 1 340 ? 16.960 -2.830 -25.118 1.00 98.25 340 ALA A O 1
ATOM 2407 N N . VAL A 1 341 ? 17.478 -3.163 -22.952 1.00 97.50 341 VAL A N 1
ATOM 2408 C CA . VAL A 1 341 ? 18.045 -1.847 -22.660 1.00 97.50 341 VAL A CA 1
ATOM 2409 C C . VAL A 1 341 ? 19.232 -2.042 -21.727 1.00 97.50 341 VAL A C 1
ATOM 2411 O O . VAL A 1 341 ? 19.071 -2.448 -20.579 1.00 97.50 341 VAL A O 1
ATOM 2414 N N . ALA A 1 342 ? 20.428 -1.710 -22.198 1.00 96.56 342 ALA A N 1
ATOM 2415 C CA . ALA A 1 342 ? 21.648 -1.816 -21.413 1.00 96.56 342 ALA A CA 1
ATOM 2416 C C . ALA A 1 342 ? 22.476 -0.538 -21.537 1.00 96.56 342 ALA A C 1
ATOM 2418 O O . ALA A 1 342 ? 22.682 -0.005 -22.629 1.00 96.56 342 ALA A O 1
ATOM 2419 N N . SER A 1 343 ? 23.007 -0.063 -20.412 1.00 95.50 343 SER A N 1
ATOM 2420 C CA . SER A 1 343 ? 23.991 1.017 -20.401 1.00 95.50 343 SER A CA 1
ATOM 2421 C C . SER A 1 343 ? 25.237 0.606 -19.637 1.00 95.50 343 SER A C 1
ATOM 2423 O O . SER A 1 343 ? 25.184 -0.143 -18.663 1.00 95.50 343 SER A O 1
ATOM 2425 N N . ARG A 1 344 ? 26.361 1.204 -20.027 1.00 93.81 344 ARG A N 1
ATOM 2426 C CA . ARG A 1 344 ? 27.612 1.170 -19.284 1.00 93.81 344 ARG A CA 1
ATOM 2427 C C . ARG A 1 344 ? 28.072 2.587 -18.915 1.00 93.81 344 ARG A C 1
ATOM 2429 O O . ARG A 1 344 ? 28.157 3.435 -19.810 1.00 93.81 344 ARG A O 1
ATOM 2436 N N . PRO A 1 345 ? 28.477 2.843 -17.654 1.00 93.44 345 PRO A N 1
ATOM 2437 C CA . PRO A 1 345 ? 28.272 2.019 -16.454 1.00 93.44 345 PRO A CA 1
ATOM 2438 C C . PRO A 1 345 ? 26.810 1.628 -16.209 1.00 93.44 345 PRO A C 1
ATOM 2440 O O . PRO A 1 345 ? 25.898 2.330 -16.649 1.00 93.44 345 PRO A O 1
ATOM 2443 N N . THR A 1 346 ? 26.631 0.512 -15.497 1.00 90.94 346 THR A N 1
ATOM 2444 C CA . THR A 1 346 ? 25.322 -0.043 -15.131 1.00 90.94 346 THR A CA 1
ATOM 2445 C C . THR A 1 346 ? 24.599 0.837 -14.117 1.00 90.94 346 THR A C 1
ATOM 2447 O O . THR A 1 346 ? 23.389 0.937 -14.170 1.00 90.94 346 THR A O 1
ATOM 2450 N N . ILE A 1 347 ? 25.311 1.581 -13.268 1.00 87.88 347 ILE A N 1
ATOM 2451 C CA . ILE A 1 347 ? 24.712 2.496 -12.284 1.00 87.88 347 ILE A CA 1
ATOM 2452 C C . ILE A 1 347 ? 24.770 3.950 -12.777 1.00 87.88 347 ILE A C 1
ATOM 2454 O O . ILE A 1 347 ? 25.742 4.381 -13.407 1.00 87.88 347 ILE A O 1
ATOM 2458 N N . GLY A 1 348 ? 23.743 4.729 -12.430 1.00 88.31 348 GLY A N 1
ATOM 2459 C CA . GLY A 1 348 ? 23.684 6.171 -12.652 1.00 88.31 348 GLY A CA 1
ATOM 2460 C C . GLY A 1 348 ? 22.930 6.536 -13.927 1.00 88.31 348 GLY A C 1
ATOM 2461 O O . GLY A 1 348 ? 21.780 6.152 -14.106 1.00 88.31 348 GLY A O 1
ATOM 2462 N N . PHE A 1 349 ? 23.556 7.332 -14.794 1.00 90.31 349 PHE A N 1
ATOM 2463 C CA . PHE A 1 349 ? 22.900 7.873 -15.985 1.00 90.31 349 PHE A CA 1
ATOM 2464 C C . PHE A 1 349 ? 22.523 6.769 -16.990 1.00 90.31 349 PHE A C 1
ATOM 2466 O O . PHE A 1 349 ? 23.408 6.124 -17.565 1.00 90.31 349 PHE A O 1
ATOM 2473 N N . ASN A 1 350 ? 21.217 6.604 -17.231 1.00 92.44 350 ASN A N 1
ATOM 2474 C CA . ASN A 1 350 ? 20.660 5.685 -18.226 1.00 92.44 350 ASN A CA 1
ATOM 2475 C C . ASN A 1 350 ? 20.920 6.214 -19.648 1.00 92.44 350 ASN A C 1
ATOM 2477 O O . ASN A 1 350 ? 20.114 6.925 -20.247 1.00 92.44 350 ASN A O 1
ATOM 2481 N N . ARG A 1 351 ? 22.088 5.879 -20.196 1.00 94.38 351 ARG A N 1
ATOM 2482 C CA . ARG A 1 351 ? 22.523 6.342 -21.523 1.00 94.38 351 ARG A CA 1
ATOM 2483 C C . ARG A 1 351 ? 21.638 5.821 -22.643 1.00 94.38 351 ARG A C 1
ATOM 2485 O O . ARG A 1 351 ? 21.467 6.519 -23.634 1.00 94.38 351 ARG A O 1
ATOM 2492 N N . ALA A 1 352 ? 21.116 4.612 -22.483 1.00 95.31 352 ALA A N 1
ATOM 2493 C CA . ALA A 1 352 ? 20.319 3.943 -23.493 1.00 95.31 352 ALA A CA 1
ATOM 2494 C C . ALA A 1 352 ? 18.972 4.630 -23.737 1.00 95.31 352 ALA A C 1
ATOM 2496 O O . ALA A 1 352 ? 18.588 4.795 -24.891 1.00 95.31 352 ALA A O 1
ATOM 2497 N N . LEU A 1 353 ? 18.287 5.078 -22.680 1.00 94.31 353 LEU A N 1
ATOM 2498 C CA . LEU A 1 353 ? 16.954 5.678 -22.810 1.00 94.31 353 LEU A CA 1
ATOM 2499 C C . LEU A 1 353 ? 16.955 7.206 -22.850 1.00 94.31 353 LEU A C 1
ATOM 2501 O O . LEU A 1 353 ? 16.113 7.788 -23.527 1.00 94.31 353 LEU A O 1
ATOM 2505 N N . VAL A 1 354 ? 17.867 7.867 -22.129 1.00 93.88 354 VAL A N 1
ATOM 2506 C CA . VAL A 1 354 ? 17.856 9.340 -22.009 1.00 93.88 354 VAL A CA 1
ATOM 2507 C C . VAL A 1 354 ? 19.096 10.021 -22.591 1.00 93.88 354 VAL A C 1
ATOM 2509 O O . VAL A 1 354 ? 19.193 11.248 -22.580 1.00 93.88 354 VAL A O 1
ATOM 2512 N N . GLY A 1 355 ? 20.061 9.254 -23.105 1.00 93.31 355 GLY A N 1
ATOM 2513 C CA . GLY A 1 355 ? 21.259 9.797 -23.736 1.00 93.31 355 GLY A CA 1
ATOM 2514 C C . GLY A 1 355 ? 20.958 10.488 -25.067 1.00 93.31 355 GLY A C 1
ATOM 2515 O O . GLY A 1 355 ? 20.254 9.952 -25.917 1.00 93.31 355 GLY A O 1
ATOM 2516 N N . GLN A 1 356 ? 21.533 11.675 -25.268 1.00 93.19 356 GLN A N 1
ATOM 2517 C CA . GLN A 1 356 ? 21.463 12.403 -26.535 1.00 93.19 356 GLN A CA 1
ATOM 2518 C C . GLN A 1 356 ? 22.851 12.479 -27.158 1.00 93.19 356 GLN A C 1
ATOM 2520 O O . GLN A 1 356 ? 23.789 13.006 -26.558 1.00 93.19 356 GLN A O 1
ATOM 2525 N N . TYR A 1 357 ? 22.971 11.958 -28.376 1.00 89.38 357 TYR A N 1
ATOM 2526 C CA . TYR A 1 357 ? 24.231 11.873 -29.101 1.00 89.38 357 TYR A CA 1
ATOM 2527 C C . TYR A 1 357 ? 24.015 12.270 -30.559 1.00 89.38 357 TYR A C 1
ATOM 2529 O O . TYR A 1 357 ? 22.940 12.012 -31.108 1.00 89.38 357 TYR A O 1
ATOM 2537 N N . PRO A 1 358 ? 25.028 12.849 -31.226 1.00 89.94 358 PRO A N 1
ATOM 2538 C CA . PRO A 1 358 ? 25.020 12.917 -32.676 1.00 89.94 358 PRO A CA 1
ATOM 2539 C C . PRO A 1 358 ? 24.831 11.495 -33.228 1.00 89.94 358 PRO A C 1
ATOM 2541 O O . PRO A 1 358 ? 25.618 10.612 -32.882 1.00 89.94 358 PRO A O 1
ATOM 2544 N N . PRO A 1 359 ? 23.827 11.247 -34.083 1.00 89.50 359 PRO A N 1
ATOM 2545 C CA . PRO A 1 359 ? 23.525 9.893 -34.549 1.00 89.50 359 PRO A CA 1
ATOM 2546 C C . PRO A 1 359 ? 24.631 9.330 -35.461 1.00 89.50 359 PRO A C 1
ATOM 2548 O O . PRO A 1 359 ? 24.729 8.127 -35.682 1.00 89.50 359 PRO A O 1
ATOM 2551 N N . GLY A 1 360 ? 25.517 10.187 -35.975 1.00 89.50 360 GLY A N 1
ATOM 2552 C CA . GLY A 1 360 ? 26.630 9.769 -36.819 1.00 89.50 360 GLY A CA 1
ATOM 2553 C C . GLY A 1 360 ? 26.146 9.151 -38.131 1.00 89.50 360 GLY A C 1
ATOM 2554 O O . GLY A 1 360 ? 25.117 9.542 -38.683 1.00 89.50 360 GLY A O 1
ATOM 2555 N N . SER A 1 361 ? 26.899 8.180 -38.654 1.00 93.06 361 SER A N 1
ATOM 2556 C CA . SER A 1 361 ? 26.584 7.574 -39.956 1.00 93.06 361 SER A CA 1
ATOM 2557 C C . SER A 1 361 ? 25.288 6.755 -39.969 1.00 93.06 361 SER A C 1
ATOM 2559 O O . SER A 1 361 ? 24.775 6.514 -41.057 1.00 93.06 361 SER A O 1
ATOM 2561 N N . THR A 1 362 ? 24.717 6.367 -38.822 1.00 92.69 362 THR A N 1
ATOM 2562 C CA . THR A 1 362 ? 23.430 5.642 -38.799 1.00 92.69 362 THR A CA 1
ATOM 2563 C C . THR A 1 362 ? 22.277 6.521 -39.295 1.00 92.69 362 THR A C 1
ATOM 2565 O O . THR A 1 362 ? 21.352 6.026 -39.935 1.00 92.69 362 THR A O 1
ATOM 2568 N N . PHE A 1 363 ? 22.374 7.846 -39.126 1.00 94.44 363 PHE A N 1
ATOM 2569 C CA . PHE A 1 363 ? 21.370 8.793 -39.622 1.00 94.44 363 PHE A CA 1
ATOM 2570 C C . PHE A 1 363 ? 21.329 8.902 -41.147 1.00 94.44 363 PHE A C 1
ATOM 2572 O O . PHE A 1 363 ? 20.352 9.402 -41.704 1.00 94.44 363 PHE A O 1
ATOM 2579 N N . LYS A 1 364 ? 22.359 8.408 -41.849 1.00 92.44 364 LYS A N 1
ATOM 2580 C CA . LYS A 1 364 ? 22.376 8.403 -43.317 1.00 92.44 364 LYS A CA 1
ATOM 2581 C C . LYS A 1 364 ? 21.177 7.656 -43.888 1.00 92.44 364 LYS A C 1
ATOM 2583 O O . LYS A 1 364 ? 20.713 8.051 -44.948 1.00 92.44 364 LYS A O 1
ATOM 2588 N N . VAL A 1 365 ? 20.632 6.653 -43.194 1.00 95.50 365 VAL A N 1
ATOM 2589 C CA . VAL A 1 365 ? 19.405 5.957 -43.624 1.00 95.50 365 VAL A CA 1
ATOM 2590 C C . VAL A 1 365 ? 18.217 6.923 -43.691 1.00 95.50 365 VAL A C 1
ATOM 2592 O O . VAL A 1 365 ? 17.478 6.914 -44.673 1.00 95.50 365 VAL A O 1
ATOM 2595 N N . VAL A 1 366 ? 18.071 7.811 -42.703 1.00 95.25 366 VAL A N 1
ATOM 2596 C CA . VAL A 1 366 ? 17.001 8.822 -42.665 1.00 95.25 366 VAL A CA 1
ATOM 2597 C C . VAL A 1 366 ? 17.182 9.835 -43.793 1.00 95.25 366 VAL A C 1
ATOM 2599 O O . VAL A 1 366 ? 16.259 10.051 -44.576 1.00 95.25 366 VAL A O 1
ATOM 2602 N N . THR A 1 367 ? 18.384 10.406 -43.932 1.00 92.50 367 THR A N 1
ATOM 2603 C CA . THR A 1 367 ? 18.677 11.368 -45.008 1.00 92.50 367 THR A CA 1
ATOM 2604 C C . THR A 1 367 ? 18.510 10.739 -46.390 1.00 92.50 367 THR A C 1
ATOM 2606 O O . THR A 1 367 ? 17.919 11.352 -47.272 1.00 92.50 367 THR A O 1
ATOM 2609 N N . THR A 1 368 ? 18.968 9.500 -46.577 1.00 93.62 368 THR A N 1
ATOM 2610 C CA . THR A 1 368 ? 18.808 8.764 -47.840 1.00 93.62 368 THR A CA 1
ATOM 2611 C C . THR A 1 368 ? 17.332 8.544 -48.145 1.00 93.62 368 THR A C 1
ATOM 2613 O O . THR A 1 368 ? 16.898 8.815 -49.256 1.00 93.62 368 THR A O 1
ATOM 2616 N N . THR A 1 369 ? 16.533 8.140 -47.154 1.00 96.38 369 THR A N 1
ATOM 2617 C CA . THR A 1 369 ? 15.081 7.967 -47.324 1.00 96.38 369 THR A CA 1
ATOM 2618 C C . THR A 1 369 ? 14.404 9.277 -47.737 1.00 96.38 369 THR A C 1
ATOM 2620 O O . THR A 1 369 ? 13.557 9.274 -48.626 1.00 96.38 369 THR A O 1
ATOM 2623 N N . ALA A 1 370 ? 14.807 10.409 -47.151 1.00 95.69 370 ALA A N 1
ATOM 2624 C CA . ALA A 1 370 ? 14.292 11.722 -47.532 1.00 95.69 370 ALA A CA 1
ATOM 2625 C C . ALA A 1 370 ? 14.675 12.109 -48.973 1.00 95.69 370 ALA A C 1
ATOM 2627 O O . ALA A 1 370 ? 13.829 12.600 -49.717 1.00 95.69 370 ALA A O 1
ATOM 2628 N N . LEU A 1 371 ? 15.923 11.854 -49.383 1.00 93.81 371 LEU A N 1
ATOM 2629 C CA . LEU A 1 371 ? 16.394 12.105 -50.750 1.00 93.81 371 LEU A CA 1
ATOM 2630 C C . LEU A 1 371 ? 15.654 11.234 -51.775 1.00 93.81 371 LEU A C 1
ATOM 2632 O O . LEU A 1 371 ? 15.179 11.759 -52.781 1.00 93.81 371 LEU A O 1
ATOM 2636 N N . LEU A 1 372 ? 15.485 9.939 -51.490 1.00 95.81 372 LEU A N 1
ATOM 2637 C CA . LEU A 1 372 ? 14.699 9.022 -52.323 1.00 95.81 372 LEU A CA 1
ATOM 2638 C C . LEU A 1 372 ? 13.243 9.494 -52.446 1.00 95.81 372 LEU A C 1
ATOM 2640 O O . LEU A 1 372 ? 12.691 9.533 -53.543 1.00 95.81 372 LEU A O 1
ATOM 2644 N N . GLY A 1 373 ? 12.630 9.920 -51.336 1.00 96.50 373 GLY A N 1
ATOM 2645 C CA . GLY A 1 373 ? 11.282 10.498 -51.332 1.00 96.50 373 GLY A CA 1
ATOM 2646 C C . GLY A 1 373 ? 11.167 11.802 -52.133 1.00 96.50 373 GLY A C 1
ATOM 2647 O O . GLY A 1 373 ? 10.101 12.104 -52.663 1.00 96.50 373 GLY A O 1
ATOM 2648 N N . ALA A 1 374 ? 12.267 12.547 -52.267 1.00 95.75 374 ALA A N 1
ATOM 2649 C CA . ALA A 1 374 ? 12.371 13.737 -53.108 1.00 95.75 374 ALA A CA 1
ATOM 2650 C C . ALA A 1 374 ? 12.713 13.427 -54.583 1.00 95.75 374 ALA A C 1
ATOM 2652 O O . ALA A 1 374 ? 12.839 14.354 -55.382 1.00 95.75 374 ALA A O 1
ATOM 2653 N N . GLY A 1 375 ? 12.848 12.150 -54.960 1.00 95.06 375 GLY A N 1
ATOM 2654 C CA . GLY A 1 375 ? 13.111 11.709 -56.334 1.00 95.06 375 GLY A CA 1
ATOM 2655 C C . GLY A 1 375 ? 14.589 11.584 -56.713 1.00 95.06 375 GLY A C 1
ATOM 2656 O O . GLY A 1 375 ? 14.884 11.337 -57.880 1.00 95.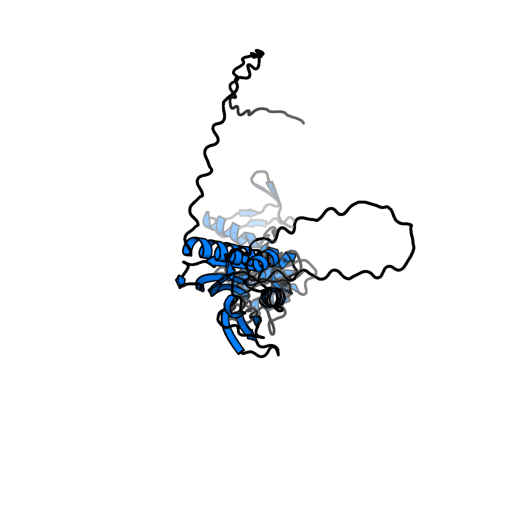06 375 GLY A O 1
ATOM 2657 N N . VAL A 1 376 ? 15.518 11.732 -55.762 1.00 94.50 376 VAL A N 1
ATOM 2658 C CA . VAL A 1 376 ? 16.932 11.374 -55.971 1.00 94.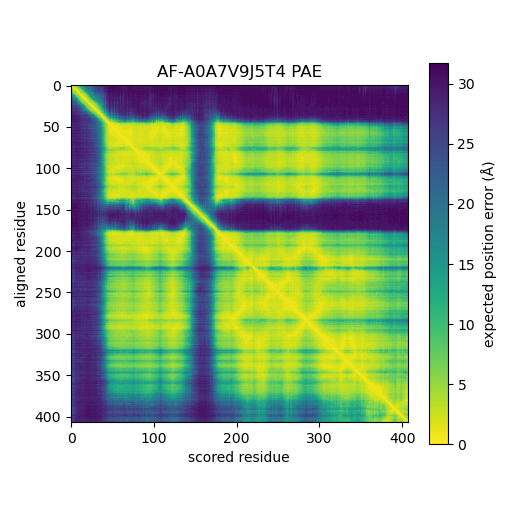50 376 VAL A CA 1
ATOM 2659 C C . VAL A 1 376 ? 17.031 9.853 -56.084 1.00 94.50 376 VAL A C 1
ATOM 2661 O O . VAL A 1 376 ? 16.371 9.137 -55.338 1.00 94.50 376 VAL A O 1
ATOM 2664 N N . THR A 1 377 ? 17.845 9.348 -57.003 1.00 93.94 377 THR A N 1
ATOM 2665 C CA . THR A 1 377 ? 18.043 7.907 -57.243 1.00 93.94 377 THR A CA 1
ATOM 2666 C C . THR A 1 377 ? 19.491 7.504 -56.957 1.00 93.94 377 THR A C 1
ATOM 2668 O O . THR A 1 377 ? 20.353 8.381 -56.980 1.00 93.94 377 THR A O 1
ATOM 2671 N N . PRO A 1 378 ? 19.801 6.210 -56.754 1.00 91.00 378 PRO A N 1
ATOM 2672 C CA . PRO A 1 378 ? 21.184 5.724 -56.649 1.00 91.00 378 PRO A CA 1
ATOM 2673 C C . PRO A 1 378 ? 22.079 6.006 -57.869 1.00 91.00 378 PRO A C 1
ATOM 2675 O O . PRO A 1 378 ? 23.277 5.761 -57.808 1.00 91.00 378 PRO A O 1
ATOM 2678 N N . GLU A 1 379 ? 21.500 6.443 -58.989 1.00 90.75 379 GLU A N 1
ATOM 2679 C CA . GLU A 1 379 ? 22.208 6.850 -60.203 1.00 90.75 379 GLU A CA 1
ATOM 2680 C C . GLU A 1 379 ? 22.351 8.383 -60.337 1.00 90.75 379 GLU A C 1
ATOM 2682 O O . GLU A 1 379 ? 22.873 8.880 -61.343 1.00 90.75 379 GLU A O 1
ATOM 2687 N N . THR A 1 380 ? 21.820 9.155 -59.381 1.00 92.12 380 THR A N 1
ATOM 2688 C CA . THR A 1 380 ? 21.865 10.620 -59.406 1.00 92.12 380 THR A CA 1
ATOM 2689 C C . THR A 1 380 ? 23.247 11.128 -59.016 1.00 92.12 380 THR A C 1
ATOM 2691 O O . THR A 1 380 ? 23.541 11.325 -57.841 1.00 92.12 380 THR A O 1
ATOM 2694 N N . GLN A 1 381 ? 24.029 11.485 -60.035 1.00 91.50 381 GLN A N 1
ATOM 2695 C CA . GLN A 1 381 ? 25.345 12.100 -59.872 1.00 91.50 381 GLN A CA 1
ATOM 2696 C C . GLN A 1 381 ? 25.332 13.259 -58.865 1.00 91.50 381 GLN A C 1
ATOM 2698 O O . GLN A 1 381 ? 24.627 14.257 -59.049 1.00 91.50 381 GLN A O 1
ATOM 2703 N N . THR A 1 382 ? 26.158 13.143 -57.829 1.00 86.12 382 THR A N 1
ATOM 2704 C CA . THR A 1 382 ? 26.365 14.165 -56.808 1.00 86.12 382 THR A CA 1
ATOM 2705 C C . THR A 1 382 ? 27.844 14.491 -56.678 1.00 86.12 382 THR A C 1
ATOM 2707 O O . THR A 1 382 ? 28.708 13.617 -56.740 1.00 86.12 382 THR A O 1
ATOM 2710 N N . SER A 1 383 ? 28.153 15.767 -56.472 1.00 86.69 383 SER A N 1
ATOM 2711 C CA . SER A 1 383 ? 29.535 16.192 -56.283 1.00 86.69 383 SER A CA 1
ATOM 2712 C C . SER A 1 383 ? 29.949 15.997 -54.825 1.00 86.69 383 SER A C 1
ATOM 2714 O O . SER A 1 383 ? 29.272 16.477 -53.914 1.00 86.69 383 SER A O 1
ATOM 2716 N N . CYS A 1 384 ? 31.085 15.336 -54.597 1.00 86.19 384 CYS A N 1
ATOM 2717 C CA . CYS A 1 384 ? 31.689 15.113 -53.283 1.00 86.19 384 CYS A CA 1
ATOM 2718 C C . CYS A 1 384 ? 32.995 15.928 -53.130 1.00 86.19 384 CYS A C 1
ATOM 2720 O O . CYS A 1 384 ? 34.101 15.369 -53.182 1.00 86.19 384 CYS A O 1
ATOM 2722 N N . PRO A 1 385 ? 32.906 17.267 -52.979 1.00 87.00 385 PRO A N 1
ATOM 2723 C CA . PRO A 1 385 ? 34.067 18.113 -52.730 1.00 87.00 385 PRO A CA 1
ATOM 2724 C C . PRO A 1 385 ? 34.555 17.981 -51.280 1.00 87.00 385 PRO A C 1
ATOM 2726 O O . PRO A 1 385 ? 33.793 17.630 -50.385 1.00 87.00 385 PRO A O 1
ATOM 2729 N N . ALA A 1 386 ? 35.808 18.374 -51.018 1.00 86.56 386 ALA A N 1
ATOM 2730 C CA . ALA A 1 386 ? 36.399 18.348 -49.670 1.00 86.56 386 ALA A CA 1
ATOM 2731 C C . ALA A 1 386 ? 35.578 19.124 -48.623 1.00 86.56 386 ALA A C 1
ATOM 2733 O O . ALA A 1 386 ? 35.555 18.771 -47.441 1.00 86.56 386 ALA A O 1
ATOM 2734 N N . THR A 1 387 ? 34.937 20.216 -49.054 1.00 87.38 387 THR A N 1
ATOM 2735 C CA . THR A 1 387 ? 34.050 21.032 -48.224 1.00 87.38 387 THR A CA 1
ATOM 2736 C C . THR A 1 387 ? 32.865 21.539 -49.028 1.00 87.38 387 THR A C 1
ATOM 2738 O O . THR A 1 387 ? 33.040 21.919 -50.184 1.00 87.38 387 THR A O 1
ATOM 2741 N N . THR A 1 388 ? 31.707 21.657 -48.388 1.00 88.31 388 THR A N 1
ATOM 2742 C CA . THR A 1 388 ? 30.507 22.292 -48.947 1.00 88.31 388 THR A CA 1
ATOM 2743 C C . THR A 1 388 ? 29.915 23.282 -47.944 1.00 88.31 388 THR A C 1
ATOM 2745 O O . THR A 1 388 ? 30.162 23.158 -46.745 1.00 88.31 388 THR A O 1
ATOM 2748 N N . SER A 1 389 ? 29.159 24.275 -48.410 1.00 89.31 389 SER A N 1
ATOM 2749 C CA . SER A 1 389 ? 28.474 25.243 -47.547 1.00 89.31 389 SER A CA 1
ATOM 2750 C C . SER A 1 389 ? 26.970 25.161 -47.774 1.00 89.31 389 SER A C 1
ATOM 2752 O O . SER A 1 389 ? 26.516 25.354 -48.897 1.00 89.31 389 SER A O 1
ATOM 2754 N N . VAL A 1 390 ? 26.201 24.914 -46.714 1.00 86.25 390 VAL A N 1
ATOM 2755 C CA . VAL A 1 390 ? 24.732 24.836 -46.752 1.00 86.25 390 VAL A CA 1
ATOM 2756 C C . VAL A 1 390 ? 24.178 25.817 -45.724 1.00 86.25 390 VAL A C 1
ATOM 2758 O O . VAL A 1 390 ? 24.569 25.757 -44.562 1.00 86.25 390 VAL A O 1
ATOM 2761 N N . GLU A 1 391 ? 23.318 26.748 -46.150 1.00 88.25 391 GLU A N 1
ATOM 2762 C CA . GLU A 1 391 ? 22.693 27.766 -45.279 1.00 88.25 391 GLU A CA 1
ATOM 2763 C C . GLU A 1 391 ? 23.699 28.520 -44.379 1.00 88.25 391 GLU A C 1
ATOM 2765 O O . GLU A 1 391 ? 23.461 28.780 -43.203 1.00 88.25 391 GLU A O 1
ATOM 2770 N N . GLY A 1 392 ? 24.880 28.838 -44.921 1.00 90.06 392 GLY A N 1
ATOM 2771 C CA . GLY A 1 392 ? 25.947 29.539 -44.194 1.00 90.06 392 GLY A CA 1
ATOM 2772 C C . GLY A 1 392 ? 26.821 28.657 -43.290 1.00 90.06 392 GLY A C 1
ATOM 2773 O O . GLY A 1 392 ? 27.828 29.141 -42.773 1.00 90.06 392 GLY A O 1
ATOM 2774 N N . TYR A 1 393 ? 26.511 27.366 -43.149 1.00 86.81 393 TYR A N 1
ATOM 2775 C CA . TYR A 1 393 ? 27.333 26.401 -42.419 1.00 86.81 393 TYR A CA 1
ATOM 2776 C C . TYR A 1 393 ? 28.284 25.670 -43.359 1.00 86.81 393 TYR A C 1
ATOM 2778 O O . TYR A 1 393 ? 27.862 25.096 -44.361 1.00 86.81 393 TYR A O 1
ATOM 2786 N N . ARG A 1 394 ? 29.578 25.671 -43.024 1.00 90.12 394 ARG A N 1
ATOM 2787 C CA . ARG A 1 394 ? 30.601 24.933 -43.771 1.00 90.12 394 ARG A CA 1
ATOM 2788 C C . ARG A 1 394 ? 30.747 23.520 -43.215 1.00 90.12 394 ARG A C 1
ATOM 2790 O O . ARG A 1 394 ? 31.076 23.345 -42.045 1.00 90.12 394 ARG A O 1
ATOM 2797 N N . PHE A 1 395 ? 30.583 22.536 -44.084 1.00 85.50 395 PHE A N 1
ATOM 2798 C CA . PHE A 1 395 ? 30.789 21.118 -43.826 1.00 85.50 395 PHE A CA 1
ATOM 2799 C C . PHE A 1 395 ? 32.061 20.647 -44.527 1.00 85.50 395 PHE A C 1
ATOM 2801 O O . PHE A 1 395 ? 32.411 21.140 -45.601 1.00 85.50 395 PHE A O 1
ATOM 2808 N N . SER A 1 396 ? 32.758 19.694 -43.919 1.00 87.69 396 SER A N 1
ATOM 2809 C CA . SER A 1 396 ? 33.975 19.082 -44.456 1.00 87.69 396 SER A CA 1
ATOM 2810 C C . SER A 1 396 ? 33.897 17.567 -44.347 1.00 87.69 396 SER A C 1
ATOM 2812 O O . SER A 1 396 ? 33.378 17.057 -43.352 1.00 87.69 396 SER A O 1
ATOM 2814 N N . ASN A 1 397 ? 34.472 16.856 -45.314 1.00 82.12 397 ASN A N 1
ATOM 2815 C CA . ASN A 1 397 ? 34.543 15.399 -45.260 1.00 82.12 397 ASN A CA 1
ATOM 2816 C C . ASN A 1 397 ? 35.463 14.928 -44.127 1.00 82.12 397 ASN A C 1
ATOM 2818 O O . ASN A 1 397 ? 36.515 15.519 -43.861 1.00 82.12 397 ASN A O 1
ATOM 2822 N N . ALA A 1 398 ? 35.073 13.842 -43.458 1.00 76.75 398 ALA A N 1
ATOM 2823 C CA . ALA A 1 398 ? 35.922 13.195 -42.465 1.00 76.75 398 ALA A CA 1
ATOM 2824 C C . ALA A 1 398 ? 37.231 12.737 -43.134 1.00 76.75 398 ALA A C 1
ATOM 2826 O O . ALA A 1 398 ? 37.205 12.130 -44.198 1.00 76.75 398 ALA A O 1
ATOM 2827 N N . GLY A 1 399 ? 38.382 13.082 -42.550 1.00 79.88 399 GLY A N 1
ATOM 2828 C CA . GLY A 1 399 ? 39.692 12.773 -43.141 1.00 79.88 399 GLY A CA 1
ATOM 2829 C C . GLY A 1 399 ? 40.045 13.557 -44.416 1.00 79.88 399 GLY A C 1
ATOM 2830 O O . GLY A 1 399 ? 41.097 13.300 -44.990 1.00 79.88 399 GLY A O 1
ATOM 2831 N N . GLY A 1 400 ? 39.217 14.520 -44.848 1.00 80.06 400 GLY A N 1
ATOM 2832 C CA . GLY A 1 400 ? 39.480 15.343 -46.035 1.00 80.06 400 GLY A CA 1
ATOM 2833 C C . GLY A 1 400 ? 39.293 14.617 -47.371 1.00 80.06 400 GLY A C 1
ATOM 2834 O O . GLY A 1 400 ? 39.889 15.022 -48.366 1.00 80.06 400 GLY A O 1
ATOM 2835 N N . GLU A 1 401 ? 38.496 13.548 -47.389 1.00 82.56 401 GLU A N 1
ATOM 2836 C CA . GLU A 1 401 ? 38.217 12.742 -48.581 1.00 82.56 401 GLU A CA 1
ATOM 2837 C C . GLU A 1 401 ? 37.625 13.580 -49.731 1.00 82.56 401 GLU A C 1
ATOM 2839 O O . GLU A 1 401 ? 36.808 14.474 -49.504 1.00 82.56 401 GLU A O 1
ATOM 2844 N N . VAL A 1 402 ? 38.036 13.294 -50.971 1.00 88.31 402 VAL A N 1
ATOM 2845 C CA . VAL A 1 402 ? 37.522 13.931 -52.196 1.00 88.31 402 VAL A CA 1
ATOM 2846 C C . VAL A 1 402 ? 37.332 12.854 -53.252 1.00 88.31 402 VAL A C 1
ATOM 2848 O O . VAL A 1 402 ? 38.312 12.270 -53.710 1.00 88.31 402 VAL A O 1
ATOM 2851 N N . LEU A 1 403 ? 36.082 12.606 -53.640 1.00 84.12 403 LEU A N 1
ATOM 2852 C CA . LEU A 1 403 ? 35.743 11.561 -54.614 1.00 84.12 403 LEU A CA 1
ATOM 2853 C C . LEU A 1 403 ? 35.344 12.122 -55.986 1.00 84.12 403 LEU A C 1
ATOM 2855 O O . LEU A 1 403 ? 35.232 11.361 -56.940 1.00 84.12 403 LEU A O 1
ATOM 2859 N N . GLY A 1 404 ? 35.188 13.444 -56.107 1.00 83.94 404 GLY A N 1
ATOM 2860 C CA . GLY A 1 404 ? 34.668 14.062 -57.327 1.00 83.94 404 GLY A CA 1
ATOM 2861 C C . GLY A 1 404 ? 33.174 13.788 -57.483 1.00 83.94 404 GLY A C 1
ATOM 2862 O O . GLY A 1 404 ? 32.458 13.736 -56.483 1.00 83.94 404 GLY A O 1
ATOM 2863 N N . ASP A 1 405 ? 32.709 13.639 -58.719 1.00 86.44 405 ASP A N 1
ATOM 2864 C CA . ASP A 1 405 ? 31.312 13.306 -58.995 1.00 86.44 405 ASP A CA 1
ATOM 2865 C C . ASP A 1 405 ? 31.101 11.795 -58.836 1.00 86.44 405 ASP A C 1
ATOM 2867 O O . ASP A 1 405 ? 31.794 10.987 -59.464 1.00 86.44 405 ASP A O 1
ATOM 2871 N N . ILE A 1 406 ? 30.177 11.427 -57.950 1.00 84.94 406 ILE A N 1
ATOM 2872 C CA . ILE A 1 406 ? 29.819 10.044 -57.633 1.00 84.94 406 ILE A CA 1
ATOM 2873 C C . ILE A 1 406 ? 28.344 9.799 -57.981 1.00 84.94 406 ILE A C 1
ATOM 2875 O O . ILE A 1 406 ? 27.540 10.709 -57.771 1.00 84.94 406 ILE A O 1
ATOM 2879 N N . PRO A 1 407 ? 27.991 8.612 -58.513 1.00 75.00 407 PRO A N 1
ATOM 2880 C CA . PRO A 1 407 ? 26.605 8.243 -58.799 1.00 75.00 407 PRO A CA 1
ATOM 2881 C C . PRO A 1 407 ? 25.669 8.328 -57.595 1.00 75.00 407 PRO A C 1
ATOM 2883 O O . PRO A 1 407 ? 26.142 8.102 -56.452 1.00 75.00 407 PRO A O 1
#

pLDDT: mean 83.98, std 21.76, range [28.7, 98.69]

Nearest PDB structures (foldseek):
  6g0k-assembly1_C  TM=6.994E-01  e=2.019E-15  Enterococcus faecium
  8f3p-assembly1_A  TM=5.176E-01  e=4.511E-15  Enterococcus faecium
  8f3z-assembly1_A  TM=5.156E-01  e=6.010E-15  Enterococcus faecium
  8f3f-assembly1_A  TM=5.148E-01  e=2.524E-14  Enterococcus faecium
  8u55-assembly1_A  TM=4.726E-01  e=9.451E-14  Enterococcus faecium EnGen0025

Radius of gyration: 40.83 Å; Cα contacts (8 Å, |Δi|>4): 651; chains: 1; bounding box: 80×83×130 Å

Mean predicted aligned error: 13.27 Å

Secondary structure (DSSP, 8-state):
----------------------------------------PPPPPPHHHHHHHHHHHHHHHHTTT-HHHHHTTBSS--TTHHHHHHHHHHHTTEEEEEEEE---EEETTEEEEEEEEEEEETTTEEEEEEEEEEEEEE-PPPP---------------PPPP---------------EEEE---GGGT-TT--TT-EEEEEEEPPPPPPEE-SSS-BSSSTT----HHHIIIII--EEE--HHHHHHH-TT--TT-EEE-SHHHHHTHHHHH-B-EEEEEEE-TT--EEEEEEEE--B----EE-S--HHHHHHHHHHHHT-SS-EEEEEEETTTTEEEEEEEESSSSS-HHHH-----GGGGHHHHHHHHHHTT--TT--EEE-SEEEETTEEEE-GGG---EEE-

Sequence (407 aa):
MQRKGHGGASGSLVTTVVGAGVAALSLLVAPLAMTAERPVATPAPSPAVAVAAVAEGYLGAWGRGDLTSMTLLLSATPPDFDTLHEQIAEQLHVEAARFLPGPPQVSGEGAVVPFEANLDLAGLGTWTYQGRLELVLGVPAPPSLPVAPVADEVGSAGPPATSPPDRPLDVVAAEVPRWSVAWSPAAIHPALGTGQTLTSERRVPERAALVDVEGTALTGEGGPELPALSSQVLGRVGVLDDAGAAAQGEPYLPGDAAGSSGLQSAFEAQLSGRPAGEVHVVDEAGELVEVVHVFAGEAPEPVRTTFDVEVQEAAEAALAGLSLPAALVAIDAPTGQLRAVASRPTIGFNRALVGQYPPGSTFKVVTTTALLGAGVTPETQTSCPATTSVEGYRFSNAGGEVLGDIP

Solvent-accessible surface area (backbone atoms only — not comparable to full-atom values): 24361 Å² total; per-residue (Å²): 138,90,83,90,86,85,90,86,86,85,87,81,89,81,87,85,84,87,83,88,82,95,73,93,76,82,88,77,88,73,88,76,84,79,78,83,73,75,83,76,76,75,78,77,72,53,70,57,57,51,47,42,53,49,49,50,52,35,36,53,21,53,41,68,69,34,60,69,64,30,56,76,42,29,33,56,83,62,93,57,52,68,58,50,55,52,48,31,39,60,43,42,40,53,77,45,46,45,51,47,75,50,78,56,48,76,56,92,58,38,33,39,31,40,27,43,38,41,34,34,24,69,45,68,46,74,50,75,50,73,30,40,42,43,32,36,57,36,67,53,57,79,79,85,70,82,80,73,81,80,78,89,76,87,84,85,90,79,83,89,80,91,77,81,89,79,75,78,81,82,77,72,74,76,82,66,68,42,72,19,34,55,77,53,55,30,48,75,38,69,87,37,50,92,65,43,50,48,37,50,48,82,43,74,56,77,62,36,35,44,18,22,60,90,61,53,48,63,40,70,90,92,31,70,95,47,63,28,39,37,64,57,44,44,32,42,73,40,70,24,46,67,67,49,13,64,71,69,34,88,60,49,45,62,69,39,77,44,38,73,30,47,49,38,34,76,41,30,67,48,22,40,30,36,40,24,33,39,33,32,35,23,42,82,87,66,48,82,73,44,79,81,45,76,44,83,45,40,81,39,42,64,48,72,41,59,32,34,68,69,54,31,52,53,46,42,58,70,50,66,83,54,91,66,78,44,60,42,72,42,63,43,78,93,78,68,40,51,27,23,58,22,30,35,60,40,69,76,74,51,40,48,85,72,55,84,72,85,68,62,79,68,47,49,59,57,55,49,52,54,40,45,74,72,68,51,51,84,72,49,71,42,78,37,60,43,57,52,73,58,97,89,44,77,47,66,41,80,95,59,49,66,74,46,73,40,82